Protein 3TKT (pdb70)

Structure (mmCIF, N/CA/C/O backbone):
data_3TKT
#
_entry.id   3TKT
#
_cell.length_a   93.979
_cell.length_b   93.979
_cell.length_c   299.366
_cell.angle_alpha   90.00
_cell.angle_beta   90.00
_cell.angle_gamma   120.00
#
_symmetry.space_group_name_H-M   'H 3 2'
#
loop_
_entity.id
_entity.type
_entity.pdbx_description
1 polymer 'Cytochrome P450'
2 non-polymer 'PROTOPORPHYRIN IX CONTAINING FE'
3 water water
#
loop_
_atom_site.group_PDB
_atom_site.id
_atom_site.type_symbol
_atom_site.label_atom_id
_atom_site.label_alt_id
_atom_site.label_comp_id
_atom_site.label_asym_id
_atom_site.label_entity_id
_atom_site.label_seq_id
_atom_site.pdbx_PDB_ins_code
_atom_site.Cartn_x
_atom_site.Cartn_y
_atom_site.Cartn_z
_atom_site.occupancy
_atom_site.B_iso_or_equiv
_atom_site.auth_seq_id
_atom_site.auth_comp_id
_atom_site.auth_asym_id
_atom_site.auth_atom_id
_atom_site.pdbx_PDB_model_num
ATOM 1 N N . ILE A 1 24 ? 21.951 46.059 147.498 1.00 34.54 4 ILE A N 1
ATOM 2 C CA . ILE A 1 24 ? 20.895 45.124 146.966 1.00 34.35 4 ILE A CA 1
ATOM 3 C C . ILE A 1 24 ? 19.544 45.844 146.787 1.00 33.82 4 ILE A C 1
ATOM 4 O O . ILE A 1 24 ? 18.775 46.028 147.741 1.00 33.91 4 ILE A O 1
ATOM 9 N N . PRO A 1 25 ? 19.245 46.262 145.548 1.00 33.00 5 PRO A N 1
ATOM 10 C CA . PRO A 1 25 ? 17.946 46.829 145.236 1.00 32.53 5 PRO A CA 1
ATOM 11 C C . PRO A 1 25 ? 16.869 45.778 145.413 1.00 31.97 5 PRO A C 1
ATOM 12 O O . PRO A 1 25 ? 17.070 44.614 145.076 1.00 31.51 5 PRO A O 1
ATOM 16 N N . MET A 1 26 ? 15.735 46.189 145.942 1.00 32.16 6 MET A N 1
ATOM 17 C CA . MET A 1 26 ? 14.657 45.266 146.206 1.00 32.53 6 MET A CA 1
ATOM 18 C C . MET A 1 26 ? 13.557 45.682 145.309 1.00 32.64 6 MET A C 1
ATOM 19 O O . MET A 1 26 ? 13.310 46.859 145.139 1.00 33.67 6 MET A O 1
ATOM 24 N N . VAL A 1 27 ? 12.940 44.711 144.683 1.00 33.20 7 VAL A N 1
ATOM 25 C CA . VAL A 1 27 ? 11.634 44.886 144.044 1.00 34.68 7 VAL A CA 1
ATOM 26 C C . VAL A 1 27 ? 10.578 45.391 145.099 1.00 35.60 7 VAL A C 1
ATOM 27 O O . VAL A 1 27 ? 10.564 44.875 146.218 1.00 35.24 7 VAL A O 1
ATOM 31 N N . PRO A 1 28 ? 9.701 46.386 144.753 1.00 36.83 8 PRO A N 1
ATOM 32 C CA . PRO A 1 28 ? 8.593 46.797 145.675 1.00 37.51 8 PRO A CA 1
ATOM 33 C C . PRO A 1 28 ? 7.689 45.610 146.023 1.00 38.70 8 PRO A C 1
ATOM 34 O O . PRO A 1 28 ? 7.427 44.772 145.143 1.00 39.47 8 PRO A O 1
ATOM 38 N N . ALA A 1 29 ? 7.200 45.529 147.262 1.00 38.96 9 ALA A N 1
ATOM 39 C CA . ALA A 1 29 ? 6.456 44.325 147.707 1.00 39.33 9 ALA A CA 1
ATOM 40 C C . ALA A 1 29 ? 5.323 43.834 146.768 1.00 39.26 9 ALA A C 1
ATOM 41 O O . ALA A 1 29 ? 5.216 42.646 146.495 1.00 38.45 9 ALA A O 1
ATOM 43 N N . GLU A 1 30 ? 4.493 44.759 146.293 1.00 40.12 10 GLU A N 1
ATOM 44 C CA . GLU A 1 30 ? 3.335 44.444 145.433 1.00 40.74 10 GLU A CA 1
ATOM 45 C C . GLU A 1 30 ? 3.798 43.776 144.134 1.00 39.28 10 GLU A C 1
ATOM 46 O O . GLU A 1 30 ? 3.216 42.787 143.676 1.00 39.79 10 GLU A O 1
ATOM 52 N N . VAL A 1 31 ? 4.878 44.299 143.575 1.00 37.51 11 VAL A N 1
ATOM 53 C CA . VAL A 1 31 ? 5.466 43.749 142.364 1.00 35.84 11 VAL A CA 1
ATOM 54 C C . VAL A 1 31 ? 6.056 42.346 142.604 1.00 34.52 11 VAL A C 1
ATOM 55 O O . VAL A 1 31 ? 5.806 41.416 141.837 1.00 33.83 11 VAL A O 1
ATOM 59 N N . GLY A 1 32 ? 6.777 42.168 143.704 1.00 32.54 12 GLY A N 1
ATOM 60 C CA . GLY A 1 32 ? 7.271 40.845 144.063 1.00 32.32 12 GLY A CA 1
ATOM 61 C C . GLY A 1 32 ? 6.139 39.821 144.171 1.00 31.95 12 GLY A C 1
ATOM 62 O O . GLY A 1 32 ? 6.293 38.702 143.677 1.00 31.78 12 GLY A O 1
ATOM 63 N N . ARG A 1 33 ? 5.013 40.202 144.798 1.00 31.44 13 ARG A N 1
ATOM 64 C CA . ARG A 1 33 ? 3.787 39.358 144.809 1.00 32.12 13 ARG A CA 1
ATOM 65 C C . ARG A 1 33 ? 3.291 39.091 143.379 1.00 30.81 13 ARG A C 1
ATOM 66 O O . ARG A 1 33 ? 3.063 37.967 143.009 1.00 31.42 13 ARG A O 1
ATOM 74 N N . ALA A 1 34 ? 3.194 40.135 142.568 1.00 29.67 14 ALA A N 1
ATOM 75 C CA . ALA A 1 34 ? 2.615 40.016 141.241 1.00 29.01 14 ALA A CA 1
ATOM 76 C C . ALA A 1 34 ? 3.425 39.177 140.246 1.00 28.34 14 ALA A C 1
ATOM 77 O O . ALA A 1 34 ? 2.842 38.379 139.511 1.00 28.04 14 ALA A O 1
ATOM 79 N N . VAL A 1 35 ? 4.748 39.355 140.221 1.00 28.38 15 VAL A N 1
ATOM 80 C CA . VAL A 1 35 ? 5.590 38.696 139.209 1.00 29.11 15 VAL A CA 1
ATOM 81 C C . VAL A 1 35 ? 5.520 37.173 139.260 1.00 28.61 15 VAL A C 1
ATOM 82 O O . VAL A 1 35 ? 5.739 36.514 138.252 1.00 28.77 15 VAL A O 1
ATOM 86 N N . ILE A 1 36 ? 5.259 36.627 140.442 1.00 27.89 16 ILE A N 1
ATOM 87 C CA . ILE A 1 36 ? 5.191 35.173 140.635 1.00 27.11 16 ILE A CA 1
ATOM 88 C C . ILE A 1 36 ? 3.747 34.633 140.546 1.00 27.32 16 ILE A C 1
ATOM 89 O O . ILE A 1 36 ? 3.518 33.433 140.685 1.00 28.24 16 ILE A O 1
ATOM 94 N N . ASP A 1 37 ? 2.762 35.512 140.360 1.00 25.79 17 ASP A N 1
ATOM 95 C CA . ASP A 1 37 ? 1.368 35.065 140.414 1.00 24.95 17 ASP A CA 1
ATOM 96 C C . ASP A 1 37 ? 0.871 34.686 139.018 1.00 24.50 17 ASP A C 1
ATOM 97 O O . ASP A 1 37 ? 0.907 35.510 138.139 1.00 23.32 17 ASP A O 1
ATOM 102 N N . PRO A 1 38 ? 0.399 33.439 138.818 1.00 24.93 18 PRO A N 1
ATOM 103 C CA . PRO A 1 38 ? -0.128 33.076 137.481 1.00 25.25 18 PRO A CA 1
ATOM 104 C C . PRO A 1 38 ? -1.190 34.055 136.994 1.00 25.70 18 PRO A C 1
ATOM 105 O O . PRO A 1 38 ? -1.247 34.346 135.808 1.00 25.79 18 PRO A O 1
ATOM 109 N N . LYS A 1 39 ? -2.023 34.569 137.901 1.00 26.37 19 LYS A N 1
ATOM 110 C CA . LYS A 1 39 ? -3.123 35.466 137.493 1.00 26.61 19 LYS A CA 1
ATOM 111 C C . LYS A 1 39 ? -2.603 36.829 136.989 1.00 25.31 19 LYS A C 1
ATOM 112 O O . LYS A 1 39 ? -3.304 37.537 136.281 1.00 24.22 19 LYS A O 1
ATOM 118 N N . SER A 1 40 ? -1.379 37.200 137.355 1.00 24.18 20 SER A N 1
ATOM 119 C CA . SER A 1 40 ? -0.782 38.409 136.764 1.00 24.21 20 SER A CA 1
ATOM 120 C C . SER A 1 40 ? -0.588 38.257 135.259 1.00 23.29 20 SER A C 1
ATOM 121 O O . SER A 1 40 ? -0.626 39.228 134.509 1.00 23.32 20 SER A O 1
ATOM 124 N N . TYR A 1 41 ? -0.373 37.032 134.813 1.00 23.89 21 TYR A N 1
ATOM 125 C CA . TYR A 1 41 ? -0.136 36.808 133.387 1.00 23.98 21 TYR A CA 1
ATOM 126 C C . TYR A 1 41 ? -1.432 36.691 132.635 1.00 24.34 21 TYR A C 1
ATOM 127 O O . TYR A 1 41 ? -1.492 37.067 131.476 1.00 25.19 21 TYR A O 1
ATOM 136 N N . GLY A 1 42 ? -2.466 36.173 133.291 1.00 24.28 22 GLY A N 1
ATOM 137 C CA . GLY A 1 42 ? -3.823 36.158 132.690 1.00 25.78 22 GLY A CA 1
ATOM 138 C C . GLY A 1 42 ? -4.347 37.585 132.468 1.00 26.10 22 GLY A C 1
ATOM 139 O O . GLY A 1 42 ? -4.897 37.924 131.418 1.00 27.02 22 GLY A O 1
ATOM 140 N N . THR A 1 43 ? -4.139 38.414 133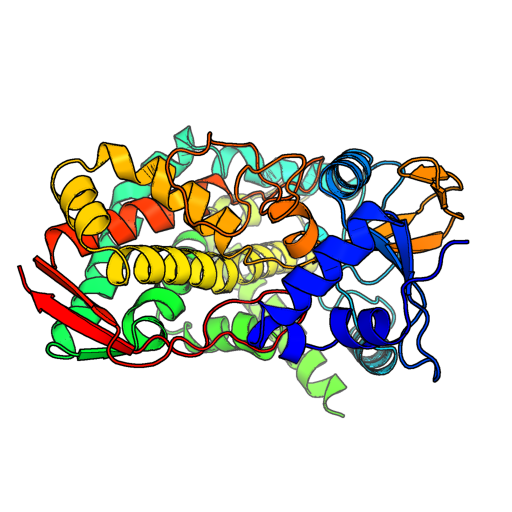.476 1.00 25.91 23 THR A N 1
ATOM 141 C CA . THR A 1 43 ? -4.517 39.832 133.536 1.00 26.52 23 THR A CA 1
ATOM 142 C C . THR A 1 43 ? -3.634 40.720 132.581 1.00 25.84 23 THR A C 1
ATOM 143 O O . THR A 1 43 ? -4.137 41.607 131.860 1.00 24.56 23 THR A O 1
ATOM 147 N N . TRP A 1 44 ? -2.326 40.455 132.585 1.00 24.69 24 TRP A N 1
ATOM 148 C CA . TRP A 1 44 ? -1.373 41.013 131.606 1.00 24.44 24 TRP A CA 1
ATOM 149 C C . TRP A 1 44 ? -1.070 42.518 131.820 1.00 24.67 24 TRP A C 1
ATOM 150 O O . TRP A 1 44 ? 0.046 42.833 132.259 1.00 23.73 24 TRP A O 1
ATOM 161 N N . GLU A 1 45 ? -2.050 43.401 131.511 1.00 24.43 25 GLU A N 1
ATOM 162 C CA . GLU A 1 45 ? -1.893 44.872 131.535 1.00 25.54 25 GLU A CA 1
ATOM 163 C C . GLU A 1 45 ? -1.342 45.409 132.857 1.00 24.04 25 GLU A C 1
ATOM 164 O O . GLU A 1 45 ? -0.361 46.112 132.852 1.00 23.74 25 GLU A O 1
ATOM 170 N N . PRO A 1 46 ? -1.959 45.062 133.992 1.00 24.09 26 PRO A N 1
ATOM 171 C CA . PRO A 1 46 ? -1.367 45.597 135.204 1.00 23.86 26 PRO A CA 1
ATOM 172 C C . PRO A 1 46 ? 0.093 45.180 135.378 1.00 23.95 26 PRO A C 1
ATOM 173 O O . PRO A 1 46 ? 0.907 46.004 135.808 1.00 25.60 26 PRO A O 1
ATOM 177 N N . LEU A 1 47 ? 0.434 43.937 135.052 1.00 23.67 27 LEU A N 1
ATOM 178 C CA . LEU A 1 47 ? 1.815 43.496 135.161 1.00 23.69 27 LEU A CA 1
ATOM 179 C C . LEU A 1 47 ? 2.745 44.321 134.253 1.00 23.79 27 LEU A C 1
ATOM 180 O O . LEU A 1 47 ? 3.809 44.756 134.670 1.00 23.97 27 LEU A O 1
ATOM 185 N N . LEU A 1 48 ? 2.326 44.567 133.022 1.00 23.39 28 LEU A N 1
ATOM 186 C CA . LEU A 1 48 ? 3.111 45.400 13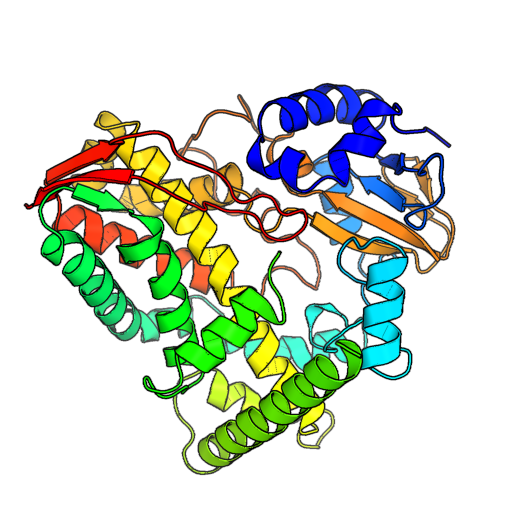2.123 1.00 23.60 28 LEU A CA 1
ATOM 187 C C . LEU A 1 48 ? 3.444 46.735 132.760 1.00 24.16 28 LEU A C 1
ATOM 188 O O . LEU A 1 48 ? 4.596 47.158 132.734 1.00 25.18 28 LEU A O 1
ATOM 193 N N . ASP A 1 49 ? 2.449 47.394 133.343 1.00 24.51 29 ASP A N 1
ATOM 194 C CA . ASP A 1 49 ? 2.661 48.672 134.031 1.00 25.91 29 ASP A CA 1
ATOM 195 C C . ASP A 1 49 ? 3.657 48.531 135.172 1.00 26.48 29 ASP A C 1
ATOM 196 O O . ASP A 1 49 ? 4.508 49.395 135.348 1.00 26.61 29 ASP A O 1
ATOM 201 N N . ARG A 1 50 ? 3.545 47.460 135.958 1.00 26.15 30 ARG A N 1
ATOM 202 C CA . ARG A 1 50 ? 4.519 47.269 137.024 1.00 27.00 30 ARG A CA 1
ATOM 203 C C . ARG A 1 50 ? 5.959 47.100 136.462 1.00 26.71 30 ARG A C 1
ATOM 204 O O . ARG A 1 50 ? 6.902 47.625 137.018 1.00 26.56 30 ARG A O 1
ATOM 212 N N . PHE A 1 51 ? 6.121 46.409 135.343 1.00 26.28 31 PHE A N 1
ATOM 213 C CA . PHE A 1 51 ? 7.433 46.356 134.688 1.00 26.39 31 PHE A CA 1
ATOM 214 C C . PHE A 1 51 ? 7.928 47.720 134.185 1.00 27.20 31 PHE A C 1
ATOM 215 O O . PHE A 1 51 ? 9.101 47.993 134.255 1.00 27.26 31 PHE A O 1
ATOM 223 N N . ASP A 1 52 ? 7.043 48.572 133.678 1.00 28.56 32 ASP A N 1
ATOM 224 C CA . ASP A 1 52 ? 7.463 49.909 133.223 1.00 29.78 32 ASP A CA 1
ATOM 225 C C . ASP A 1 52 ? 8.149 50.682 134.369 1.00 29.98 32 ASP A C 1
ATOM 226 O O . ASP A 1 52 ? 9.246 51.231 134.207 1.00 29.89 32 ASP A O 1
ATOM 231 N N . ALA A 1 53 ? 7.495 50.668 135.534 1.00 30.36 33 ALA A N 1
ATOM 232 C CA . ALA A 1 53 ? 7.986 51.346 136.736 1.00 29.94 33 ALA A CA 1
ATOM 233 C C . ALA A 1 53 ? 9.232 50.677 137.298 1.00 29.32 33 ALA A C 1
ATOM 234 O O . ALA A 1 53 ? 10.202 51.353 137.617 1.00 30.00 33 ALA A O 1
ATOM 236 N N . LEU A 1 54 ? 9.241 49.347 137.381 1.00 28.95 34 LEU A N 1
ATOM 237 C CA . LEU A 1 54 ? 10.421 48.639 137.916 1.00 27.64 34 LEU A CA 1
ATOM 238 C C . LEU A 1 54 ? 11.691 48.764 137.055 1.00 26.62 34 LEU A C 1
ATOM 239 O O . LEU A 1 54 ? 12.734 49.128 137.548 1.00 26.53 34 LEU A O 1
ATOM 244 N N . ARG A 1 55 ? 11.570 48.492 135.764 1.00 25.39 35 ARG A N 1
ATOM 245 C CA . ARG A 1 55 ? 12.705 48.398 134.859 1.00 24.94 35 ARG A CA 1
ATOM 246 C C . ARG A 1 55 ? 13.507 49.692 134.792 1.00 25.83 35 ARG A C 1
ATOM 247 O O . ARG A 1 55 ? 14.735 49.684 134.617 1.00 25.00 35 ARG A O 1
ATOM 255 N N . ALA A 1 56 ? 12.800 50.808 134.936 1.00 26.29 36 ALA A N 1
ATOM 256 C CA . ALA A 1 56 ? 13.420 52.126 134.861 1.00 27.65 36 ALA A CA 1
ATOM 257 C C . ALA A 1 56 ? 14.192 52.452 136.143 1.00 28.90 36 ALA A C 1
ATOM 258 O O . ALA A 1 56 ? 15.171 53.172 136.087 1.00 28.75 36 ALA A O 1
ATOM 260 N N . GLU A 1 57 ? 13.742 51.926 137.292 1.00 30.13 37 GLU A N 1
ATOM 261 C CA . GLU A 1 57 ? 14.366 52.231 138.593 1.00 30.74 37 GLU A CA 1
ATOM 262 C C . GLU A 1 57 ? 15.451 51.215 138.950 1.00 30.46 37 GLU A C 1
ATOM 263 O O . GLU A 1 57 ? 16.467 51.553 139.548 1.00 29.62 37 GLU A O 1
ATOM 269 N N . ALA A 1 58 ? 15.212 49.949 138.596 1.00 30.01 38 ALA A N 1
ATOM 270 C CA . ALA A 1 58 ? 16.071 48.860 139.060 1.00 28.96 38 ALA A CA 1
ATOM 271 C C . ALA A 1 58 ? 15.867 47.608 138.196 1.00 27.95 38 ALA A C 1
ATOM 272 O O . ALA A 1 58 ? 15.200 46.676 138.649 1.00 26.87 38 ALA A O 1
ATOM 274 N N . PRO A 1 59 ? 16.464 47.572 136.970 1.00 27.65 39 PRO A N 1
ATOM 275 C CA . PRO A 1 59 ? 16.315 46.436 136.023 1.00 27.06 39 PRO A CA 1
ATOM 276 C C . PRO A 1 59 ? 16.853 45.073 136.529 1.00 26.84 39 PRO A C 1
ATOM 277 O O . PRO A 1 59 ? 16.606 44.062 135.896 1.00 26.98 39 PRO A O 1
ATOM 281 N N . VAL A 1 60 ? 17.578 45.069 137.643 1.00 25.89 40 VAL A N 1
ATOM 282 C CA . VAL A 1 60 ? 18.069 43.854 138.285 1.00 26.00 40 VAL A CA 1
ATOM 283 C C . VAL A 1 60 ? 17.803 44.055 139.775 1.00 26.61 40 VAL A C 1
ATOM 284 O O . VAL A 1 60 ? 18.516 44.818 140.462 1.00 27.19 40 VAL A O 1
ATOM 288 N N . ALA A 1 61 ? 16.746 43.415 140.263 1.00 25.36 41 ALA A N 1
ATOM 289 C CA . ALA A 1 61 ? 16.297 43.684 141.626 1.00 26.12 41 ALA A CA 1
ATOM 290 C C . ALA A 1 61 ? 15.841 42.385 142.264 1.00 25.72 41 ALA A C 1
ATOM 291 O O . ALA A 1 61 ? 15.284 41.509 141.579 1.00 24.99 41 ALA A O 1
ATOM 293 N N . LYS A 1 62 ? 16.064 42.287 143.567 1.00 25.86 42 LYS A N 1
ATOM 294 C CA . LYS A 1 62 ? 15.842 41.044 144.327 1.00 26.48 42 LYS A CA 1
ATOM 295 C C . LYS A 1 62 ? 14.375 40.859 144.683 1.00 26.05 42 LYS A C 1
ATOM 296 O O . LYS A 1 62 ? 13.730 41.813 145.175 1.00 26.51 42 LYS A O 1
ATOM 302 N N . VAL A 1 63 ? 13.841 39.655 144.449 1.00 25.35 43 VAL A N 1
ATOM 303 C CA . VAL A 1 63 ? 12.471 39.342 144.879 1.00 24.95 43 VAL A CA 1
ATOM 304 C C . VAL A 1 63 ? 12.609 38.381 146.048 1.00 25.34 43 VAL A C 1
ATOM 305 O O . VAL A 1 63 ? 13.214 37.326 145.910 1.00 25.47 43 VAL A O 1
ATOM 309 N N . VAL A 1 64 ? 12.061 38.754 147.204 1.00 26.06 44 VAL A N 1
ATOM 310 C CA . VAL A 1 64 ? 12.099 37.939 148.423 1.00 25.80 44 VAL A CA 1
ATOM 311 C C . VAL A 1 64 ? 10.673 37.871 148.930 1.00 26.68 44 VAL A C 1
ATOM 312 O O . VAL A 1 64 ? 10.054 38.912 149.105 1.00 26.76 44 VAL A O 1
ATOM 316 N N . ALA A 1 65 ? 10.140 36.661 149.154 1.00 28.41 45 ALA A N 1
ATOM 317 C CA . ALA A 1 65 ? 8.779 36.482 149.684 1.00 30.60 45 ALA A CA 1
ATOM 318 C C . ALA A 1 65 ? 8.714 36.783 151.193 1.00 32.03 45 ALA A C 1
ATOM 319 O O . ALA A 1 65 ? 9.524 36.234 151.966 1.00 31.30 45 ALA A O 1
ATOM 321 N N . PRO A 1 66 ? 7.781 37.679 151.611 1.00 33.39 46 PRO A N 1
ATOM 322 C CA . PRO A 1 66 ? 7.636 37.878 153.056 1.00 34.35 46 PRO A CA 1
ATOM 323 C C . PRO A 1 66 ? 7.432 36.601 153.849 1.00 34.63 46 PRO A C 1
ATOM 324 O O . PRO A 1 66 ? 8.030 36.470 154.893 1.00 34.29 46 PRO A O 1
ATOM 328 N N . ASP A 1 67 ? 6.703 35.604 153.367 1.00 36.00 47 ASP A N 1
ATOM 329 C CA . ASP A 1 67 ? 6.805 34.344 154.149 1.00 37.44 47 ASP A CA 1
ATOM 330 C C . ASP A 1 67 ? 7.471 33.130 153.506 1.00 36.07 47 ASP A C 1
ATOM 331 O O . ASP A 1 67 ? 7.109 31.979 153.799 1.00 34.48 47 ASP A O 1
ATOM 336 N N . ASP A 1 68 ? 8.459 33.419 152.654 1.00 34.66 48 ASP A N 1
ATOM 337 C CA . ASP A 1 68 ? 9.483 32.443 152.293 1.00 33.62 48 ASP A CA 1
ATOM 338 C C . ASP A 1 68 ? 8.919 31.234 151.522 1.00 33.15 48 ASP A C 1
ATOM 339 O O . ASP A 1 68 ? 9.434 30.120 151.634 1.00 32.55 48 ASP A O 1
ATOM 344 N N . GLU A 1 69 ? 7.879 31.470 150.712 1.00 32.79 49 GLU A N 1
ATOM 345 C CA . GLU A 1 69 ? 7.231 30.414 149.935 1.00 32.49 49 GLU A CA 1
ATOM 346 C C . GLU A 1 69 ? 8.040 30.057 148.700 1.00 31.51 49 GLU A C 1
ATOM 347 O O . GLU A 1 69 ? 7.756 29.070 148.036 1.00 31.39 49 GLU A O 1
ATOM 353 N N . HIS A 1 70 ? 9.024 30.882 148.374 1.00 30.32 50 HIS A N 1
ATOM 354 C CA . HIS A 1 70 ? 9.940 30.570 147.279 1.00 29.93 50 HIS A CA 1
ATOM 355 C C . HIS A 1 70 ? 11.329 31.038 147.669 1.00 29.75 50 HIS A C 1
ATOM 356 O O . HIS A 1 70 ? 11.491 31.933 148.509 1.00 30.02 50 HIS A O 1
ATOM 363 N N . GLU A 1 71 ? 12.329 30.426 147.071 1.00 29.82 51 GLU A N 1
ATOM 364 C CA . GLU A 1 71 ? 13.690 30.889 147.228 1.00 31.23 51 GLU A CA 1
ATOM 365 C C . GLU A 1 71 ? 13.829 32.275 146.600 1.00 29.87 51 GLU A C 1
ATOM 366 O O . GLU A 1 71 ? 13.172 32.559 145.605 1.00 28.46 51 GLU A O 1
ATOM 372 N N . PRO A 1 72 ? 14.691 33.129 147.168 1.00 29.28 52 PRO A N 1
ATOM 373 C CA . PRO A 1 72 ? 14.899 34.444 146.555 1.00 28.82 52 PRO A CA 1
ATOM 374 C C . PRO A 1 72 ? 15.506 34.373 145.130 1.00 27.15 52 PRO A C 1
ATOM 375 O O . PRO A 1 72 ? 16.239 33.443 144.800 1.00 26.56 52 PRO A O 1
ATOM 379 N N . PHE A 1 73 ? 15.195 35.357 144.303 1.00 25.82 53 PHE A N 1
ATOM 380 C CA . PHE A 1 73 ? 15.811 35.455 142.969 1.00 25.56 53 PHE A CA 1
ATOM 381 C C . PHE A 1 73 ? 15.916 36.931 142.555 1.00 25.30 53 PHE A C 1
ATOM 382 O O . PHE A 1 73 ? 15.224 37.783 143.113 1.00 24.26 53 PHE A O 1
ATOM 390 N N . TRP A 1 74 ? 16.808 37.209 141.599 1.00 25.17 54 TRP A N 1
ATOM 391 C CA . TRP A 1 74 ? 16.892 38.506 140.934 1.00 24.49 54 TRP A CA 1
ATOM 392 C C . TRP A 1 74 ? 15.924 38.474 139.740 1.00 23.73 54 TRP A C 1
ATOM 393 O O . TRP A 1 74 ? 16.014 37.594 138.880 1.00 22.90 54 TRP A O 1
ATOM 404 N N . LEU A 1 75 ? 15.023 39.457 139.702 1.00 22.89 55 LEU A N 1
ATOM 405 C CA . LEU A 1 75 ? 14.185 39.728 138.563 1.00 22.28 55 LEU A CA 1
ATOM 406 C C . LEU A 1 75 ? 14.994 40.606 137.623 1.00 22.32 55 LEU A C 1
ATOM 407 O O . LEU A 1 75 ? 15.399 41.726 137.997 1.00 22.74 55 LEU A O 1
ATOM 412 N N . VAL A 1 76 ? 15.234 40.101 136.417 1.00 21.59 56 VAL A N 1
ATOM 413 C CA . VAL A 1 76 ? 15.854 40.883 135.342 1.00 21.20 56 VAL A CA 1
ATOM 414 C C . VAL A 1 76 ? 14.734 41.370 134.404 1.00 21.66 56 VAL A C 1
ATOM 415 O O . VAL A 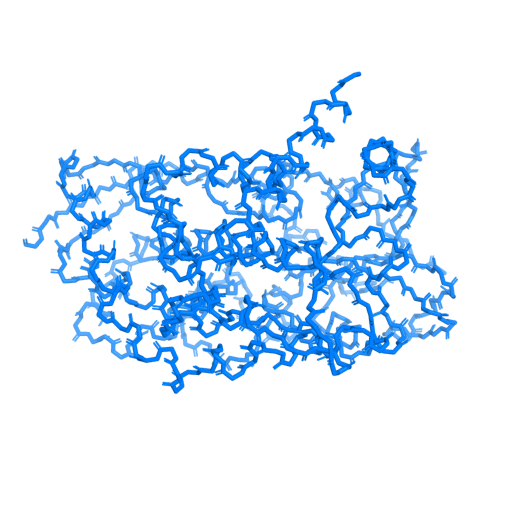1 76 ? 14.024 40.541 133.799 1.00 21.76 56 VAL A O 1
ATOM 419 N N . SER A 1 77 ? 14.537 42.691 134.342 1.00 20.87 57 SER A N 1
ATOM 420 C CA . SER A 1 77 ? 13.344 43.245 133.711 1.00 21.38 57 SER A CA 1
ATOM 421 C C . SER A 1 77 ? 13.558 44.125 132.497 1.00 21.15 57 SER A C 1
ATOM 422 O O . SER A 1 77 ? 12.594 44.597 131.921 1.00 22.01 57 SER A O 1
ATOM 425 N N . SER A 1 78 ? 14.801 44.370 132.101 1.00 21.68 58 SER A N 1
ATOM 426 C CA . SER A 1 78 ? 15.071 45.194 130.915 1.00 21.30 58 SER A CA 1
ATOM 427 C C . SER A 1 78 ? 15.546 44.303 129.770 1.00 21.33 58 SER A C 1
ATOM 428 O O . SER A 1 78 ? 16.050 43.211 130.009 1.00 20.31 58 SER A O 1
ATOM 431 N N . PHE A 1 79 ? 15.402 44.787 128.539 1.00 21.28 59 PHE A N 1
ATOM 432 C CA . PHE A 1 79 ? 15.831 44.055 127.364 1.00 21.25 59 PHE A CA 1
ATOM 433 C C . PHE A 1 79 ? 17.330 43.804 127.472 1.00 22.83 59 PHE A C 1
ATOM 434 O O . PHE A 1 79 ? 17.835 42.655 127.284 1.00 23.56 59 PHE A O 1
ATOM 442 N N . ASP A 1 80 ? 18.052 44.870 127.793 1.00 23.18 60 ASP A N 1
ATOM 443 C CA . ASP A 1 80 ? 19.498 44.806 127.866 1.00 23.33 60 ASP A CA 1
ATOM 444 C C . ASP A 1 80 ? 19.952 43.788 128.938 1.00 22.52 60 ASP A C 1
ATOM 445 O O . ASP A 1 80 ? 20.863 43.012 128.692 1.00 21.12 60 ASP A O 1
ATOM 450 N N . GLY A 1 81 ? 19.273 43.757 130.095 1.00 21.82 61 GLY A N 1
ATOM 451 C CA . GLY A 1 81 ? 19.628 42.804 131.156 1.00 22.16 61 GLY A CA 1
ATOM 452 C C . GLY A 1 81 ? 19.413 41.365 130.726 1.00 22.44 61 GLY A C 1
ATOM 453 O O . GLY A 1 81 ? 20.281 40.497 130.922 1.00 22.22 61 GLY A O 1
ATOM 454 N N . VAL A 1 82 ? 18.275 41.120 130.093 1.00 22.32 62 VAL A N 1
ATOM 455 C CA . VAL A 1 82 ? 17.939 39.758 129.680 1.00 23.02 62 VAL A CA 1
ATOM 456 C C . VAL A 1 82 ? 18.894 39.322 128.564 1.00 23.53 62 VAL A C 1
ATOM 457 O O . VAL A 1 82 ? 19.316 38.154 128.498 1.00 23.59 62 VAL A O 1
ATOM 461 N N . MET A 1 83 ? 19.257 40.270 127.716 1.00 24.25 63 MET A N 1
ATOM 462 C CA . MET A 1 83 ? 20.104 39.975 126.579 1.00 25.39 63 MET A CA 1
ATOM 463 C C . MET A 1 83 ? 21.509 39.587 127.037 1.00 24.92 63 MET A C 1
ATOM 464 O O . MET A 1 83 ? 22.084 38.616 126.560 1.00 24.88 63 MET A O 1
ATOM 469 N N . LYS A 1 84 ? 22.056 40.336 127.984 1.00 25.41 64 LYS A N 1
ATOM 470 C CA . LYS A 1 84 ? 23.410 40.076 128.465 1.00 24.68 64 LYS A CA 1
ATOM 471 C C . LYS A 1 84 ? 23.438 38.807 129.323 1.00 24.53 64 LYS A C 1
ATOM 472 O O . LYS A 1 84 ? 24.318 37.959 129.170 1.00 23.37 64 LYS A O 1
ATOM 478 N N . ALA A 1 85 ? 22.437 38.666 130.186 1.00 24.05 65 ALA A N 1
ATOM 479 C CA . ALA A 1 85 ? 22.316 37.456 130.973 1.00 24.59 65 ALA A CA 1
ATOM 480 C C . ALA A 1 85 ? 22.206 36.235 130.053 1.00 24.17 65 ALA A C 1
ATOM 481 O O . ALA A 1 85 ? 22.814 35.231 130.348 1.00 24.51 65 ALA A O 1
ATOM 483 N N . SER A 1 86 ? 21.450 36.350 128.951 1.00 24.94 66 SER A N 1
ATOM 484 C CA . SER A 1 86 ? 21.175 35.236 128.023 1.00 24.84 66 SER A CA 1
ATOM 485 C C . SER A 1 86 ? 22.406 34.793 127.259 1.00 25.49 66 SER A C 1
ATOM 486 O O . SER A 1 86 ? 22.570 33.608 127.014 1.00 25.65 66 SER A O 1
ATOM 489 N N . LYS A 1 87 ? 23.253 35.751 126.896 1.00 25.33 67 LYS A N 1
ATOM 490 C CA . LYS A 1 87 ? 24.432 35.506 126.073 1.00 26.47 67 LYS A CA 1
ATOM 491 C C . LYS A 1 87 ? 25.619 34.981 126.893 1.00 27.12 67 LYS A C 1
ATOM 492 O O . LYS A 1 87 ? 26.495 34.297 126.376 1.00 27.12 67 LYS A O 1
ATOM 498 N N . ASP A 1 88 ? 25.632 35.293 128.183 1.00 27.02 68 ASP A N 1
ATOM 499 C CA . ASP A 1 88 ? 26.703 34.855 129.043 1.00 26.77 68 ASP A CA 1
ATOM 500 C C . ASP A 1 88 ? 26.409 33.492 129.684 1.00 26.59 68 ASP A C 1
ATOM 501 O O . ASP A 1 88 ? 26.165 33.393 130.906 1.00 26.23 68 ASP A O 1
ATOM 506 N N . ASN A 1 89 ? 26.464 32.440 128.863 1.00 26.25 69 ASN A N 1
ATOM 507 C CA . ASN A 1 89 ? 26.092 31.126 129.320 1.00 26.06 69 ASN A CA 1
ATOM 508 C C . ASN A 1 89 ? 27.126 30.514 130.235 1.00 26.94 69 ASN A C 1
ATOM 509 O O . ASN A 1 89 ? 26.822 29.531 130.933 1.00 27.32 69 ASN A O 1
ATOM 514 N N . ALA A 1 90 ? 28.352 31.043 130.187 1.00 27.08 70 ALA A N 1
ATOM 515 C CA . ALA A 1 90 ? 29.426 30.614 131.103 1.00 27.45 70 ALA A CA 1
ATOM 516 C C . ALA A 1 90 ? 29.125 31.046 132.528 1.00 27.37 70 ALA A C 1
ATOM 517 O O . ALA A 1 90 ? 29.441 30.334 133.470 1.00 29.15 70 ALA A O 1
ATOM 519 N N . THR A 1 91 ? 28.499 32.201 132.690 1.00 27.25 71 THR A N 1
ATOM 520 C CA . THR A 1 91 ? 28.243 32.760 134.024 1.00 27.31 71 THR A CA 1
ATOM 521 C C . THR A 1 91 ? 26.840 32.411 134.529 1.00 27.07 71 THR A C 1
ATOM 522 O O . THR A 1 91 ? 26.645 32.187 135.736 1.00 27.47 71 THR A O 1
ATOM 526 N N . PHE A 1 92 ? 25.872 32.361 133.609 1.00 25.69 72 PHE A N 1
ATOM 527 C CA . PHE A 1 92 ? 24.485 32.127 133.976 1.00 24.35 72 PHE A CA 1
ATOM 528 C C . PHE A 1 92 ? 24.018 30.739 133.494 1.00 24.13 72 PHE A C 1
ATOM 529 O O . PHE A 1 92 ? 23.725 30.520 132.294 1.00 24.18 72 PHE A O 1
ATOM 537 N N . LEU A 1 93 ? 23.933 29.821 134.451 1.00 23.28 73 LEU A N 1
ATOM 538 C CA . LEU A 1 93 ? 23.762 28.388 134.175 1.00 23.52 73 LEU A CA 1
ATOM 539 C C . LEU A 1 93 ? 22.312 27.916 134.280 1.00 23.15 73 LEU A C 1
ATOM 540 O O . LEU A 1 93 ? 21.524 28.471 135.085 1.00 21.74 73 LEU A O 1
ATOM 545 N N . ASN A 1 94 ? 21.978 26.884 133.500 1.00 23.13 74 ASN A N 1
ATOM 546 C CA . ASN A 1 94 ? 20.604 26.281 133.507 1.00 24.07 74 ASN A CA 1
ATOM 547 C C . ASN A 1 94 ? 20.446 25.092 134.430 1.00 24.41 74 ASN A C 1
ATOM 548 O O . ASN A 1 94 ? 19.343 24.764 134.858 1.00 24.29 74 ASN A O 1
ATOM 553 N N . ASN A 1 95 ? 21.550 24.428 134.741 1.00 25.51 75 ASN A N 1
ATOM 554 C CA . ASN A 1 95 ? 21.459 23.135 135.449 1.00 25.69 75 ASN A CA 1
ATOM 555 C C . ASN A 1 95 ? 21.349 23.204 136.974 1.00 25.77 75 ASN A C 1
ATOM 556 O O . ASN A 1 95 ? 20.583 22.464 137.555 1.00 26.91 75 ASN A O 1
ATOM 561 N N . PRO A 1 96 ? 22.101 24.098 137.641 1.00 25.89 76 PRO A N 1
ATOM 562 C CA . PRO A 1 96 ? 22.125 24.001 139.128 1.00 25.84 76 PRO A CA 1
ATOM 563 C C . PRO A 1 96 ? 20.763 24.104 139.843 1.00 25.60 76 PRO A C 1
ATOM 564 O O . PRO A 1 96 ? 20.560 23.522 140.895 1.00 24.76 76 PRO A O 1
ATOM 568 N N . LYS A 1 97 ? 19.835 24.851 139.288 1.00 25.26 77 LYS A N 1
ATOM 569 C CA . LYS A 1 97 ? 18.567 25.051 139.940 1.00 25.43 77 LYS A CA 1
ATOM 570 C C . LYS A 1 97 ? 17.501 24.965 138.908 1.00 25.44 77 LYS A C 1
ATOM 571 O O . LYS A 1 97 ? 17.770 25.121 137.714 1.00 24.96 77 LYS A O 1
ATOM 577 N N . SER A 1 98 ? 16.290 24.707 139.374 1.00 25.15 78 SER A N 1
ATOM 578 C CA . SER A 1 98 ? 15.137 24.664 138.508 1.00 25.60 78 SER A CA 1
ATOM 579 C C . SER A 1 98 ? 15.213 25.780 137.448 1.00 25.38 78 SER A C 1
ATOM 580 O O . SER A 1 98 ? 15.537 26.933 137.765 1.00 24.91 78 SER A O 1
ATOM 583 N N . THR A 1 99 ? 14.929 25.419 136.198 1.00 25.75 79 THR A N 1
ATOM 584 C CA . THR A 1 99 ? 15.027 26.332 135.051 1.00 26.19 79 THR A CA 1
ATOM 585 C C . THR A 1 99 ? 13.733 27.142 134.912 1.00 25.47 79 THR A C 1
ATOM 586 O O . THR A 1 99 ? 13.656 28.101 134.152 1.00 25.60 79 THR A O 1
ATOM 590 N N . VAL A 1 100 ? 12.709 26.783 135.679 1.00 24.94 80 VAL A N 1
ATOM 591 C CA . VAL A 1 100 ? 11.501 27.595 135.688 1.00 24.51 80 VAL A CA 1
ATOM 592 C C . VAL A 1 100 ? 11.170 27.992 137.116 1.00 24.18 80 VAL A C 1
ATOM 593 O O . VAL A 1 100 ? 11.427 27.243 138.051 1.00 24.39 80 VAL A O 1
ATOM 597 N N . PHE A 1 101 ? 10.608 29.171 137.290 1.00 23.55 81 PHE A N 1
ATOM 598 C CA . PHE A 1 101 ? 10.222 29.582 138.609 1.00 24.01 81 PHE A CA 1
ATOM 599 C C . PHE A 1 101 ? 9.270 28.558 139.216 1.00 24.67 81 PHE A C 1
ATOM 600 O O . PHE A 1 101 ? 8.363 28.055 138.543 1.00 24.84 81 PHE A O 1
ATOM 608 N N . THR A 1 102 ? 9.472 28.271 140.490 1.00 25.29 82 THR A N 1
ATOM 609 C CA . THR A 1 102 ? 8.575 27.380 141.227 1.00 26.85 82 THR A CA 1
ATOM 610 C C . THR A 1 102 ? 8.600 27.789 142.696 1.00 26.89 82 THR A C 1
ATOM 611 O O . THR A 1 102 ? 9.612 28.306 143.177 1.00 25.90 82 THR A O 1
ATOM 615 N N . LEU A 1 103 ? 7.484 27.592 143.395 1.00 27.85 83 LEU A N 1
ATOM 616 C CA . LEU A 1 103 ? 7.442 27.757 144.856 1.00 29.36 83 LEU A CA 1
ATOM 617 C C . LEU A 1 103 ? 8.230 26.604 145.500 1.00 29.57 83 LEU A C 1
ATOM 618 O O . LEU A 1 103 ? 8.466 25.583 144.836 1.00 28.59 83 LEU A O 1
ATOM 623 N N . ARG A 1 104 ? 8.649 26.766 146.767 1.00 29.96 84 ARG A N 1
ATOM 624 C CA . ARG A 1 104 ? 9.383 25.691 147.490 1.00 31.46 84 ARG A CA 1
ATOM 625 C C . ARG A 1 104 ? 8.684 24.308 147.459 1.00 31.35 84 ARG A C 1
ATOM 626 O O . ARG A 1 104 ? 9.325 23.281 147.258 1.00 31.16 84 ARG A O 1
ATOM 634 N N . VAL A 1 105 ? 7.374 24.304 147.629 1.00 32.44 85 VAL A N 1
ATOM 635 C CA . VAL A 1 105 ? 6.600 23.072 147.595 1.00 34.48 85 VAL A CA 1
ATOM 636 C C . VAL A 1 105 ? 6.737 22.316 146.245 1.00 35.58 85 VAL A C 1
ATOM 637 O O . VAL A 1 105 ? 6.970 21.099 146.230 1.00 34.99 85 VAL A O 1
ATOM 641 N N . GLY A 1 106 ? 6.613 23.045 145.125 1.00 36.62 86 GLY A N 1
ATOM 642 C CA . GLY A 1 106 ? 6.840 22.467 143.787 1.00 37.50 86 GLY A CA 1
ATOM 643 C C . GLY A 1 106 ? 8.249 21.942 143.600 1.00 38.30 86 GLY A C 1
ATOM 644 O O . GLY A 1 106 ? 8.478 20.905 142.976 1.00 37.41 86 GLY A O 1
ATOM 645 N N . GLU A 1 107 ? 9.217 22.642 144.159 1.00 40.09 87 GLU A N 1
ATOM 646 C CA . GLU A 1 107 ? 10.580 22.153 144.054 1.00 42.59 87 GLU A CA 1
ATOM 647 C C . GLU A 1 107 ? 10.753 20.818 144.780 1.00 43.29 87 GLU A C 1
ATOM 648 O O . GLU A 1 107 ? 11.496 19.933 144.306 1.00 43.40 87 GLU A O 1
ATOM 654 N N . MET A 1 108 ? 10.081 20.691 145.930 1.00 43.77 88 MET A N 1
ATOM 655 C CA . MET A 1 108 ? 10.140 19.481 146.758 1.00 44.79 88 MET A CA 1
ATOM 656 C C . MET A 1 108 ? 9.470 18.361 146.032 1.00 43.68 88 MET A C 1
ATOM 657 O O . MET A 1 108 ? 10.023 17.280 145.925 1.00 43.56 88 MET A O 1
ATOM 662 N N . MET A 1 109 ? 8.274 18.648 145.539 1.00 43.12 89 MET A N 1
ATOM 663 C CA . MET A 1 109 ? 7.532 17.722 144.710 1.00 43.28 89 MET A CA 1
ATOM 664 C C . MET A 1 109 ? 8.380 17.180 143.536 1.00 42.64 89 MET A C 1
ATOM 665 O O . MET A 1 109 ? 8.422 15.967 143.330 1.00 42.71 89 MET A O 1
ATOM 670 N N . ALA A 1 110 ? 9.072 18.067 142.806 1.00 41.86 90 ALA A N 1
ATOM 671 C CA . ALA A 1 110 ? 9.966 17.684 141.697 1.00 41.17 90 ALA A CA 1
ATOM 672 C C . ALA A 1 110 ? 11.084 16.773 142.162 1.00 41.02 90 ALA A C 1
ATOM 673 O O . ALA A 1 110 ? 11.341 15.761 141.521 1.00 40.87 90 ALA A O 1
ATOM 675 N N . LYS A 1 111 ? 11.729 17.124 143.285 1.00 40.73 91 LYS A N 1
ATOM 676 C CA . LYS A 1 111 ? 12.824 16.336 143.841 1.00 41.02 91 LYS A CA 1
ATOM 677 C C . LYS A 1 111 ? 12.372 14.977 144.392 1.00 41.30 91 LYS A C 1
ATOM 678 O O . LYS A 1 111 ? 13.112 14.000 144.281 1.00 41.55 91 LYS A O 1
ATOM 684 N N . ALA A 1 112 ? 11.173 14.901 144.968 1.00 41.11 92 ALA A N 1
ATOM 685 C CA . ALA A 1 112 ? 10.650 13.597 145.408 1.00 41.87 92 ALA A CA 1
ATOM 686 C C . ALA A 1 112 ? 10.351 12.685 144.202 1.00 42.00 92 ALA A C 1
ATOM 687 O O . ALA A 1 112 ? 10.619 11.483 144.263 1.00 42.46 92 ALA A O 1
ATOM 689 N N . ILE A 1 113 ? 9.799 13.273 143.129 1.00 41.60 93 ILE A N 1
ATOM 690 C CA . ILE A 1 113 ? 9.530 12.588 141.849 1.00 40.72 93 ILE A CA 1
ATOM 691 C C . ILE A 1 113 ? 10.763 12.015 141.150 1.00 40.94 93 ILE A C 1
ATOM 692 O O . ILE A 1 113 ? 10.652 10.969 140.514 1.00 40.33 93 ILE A O 1
ATOM 697 N N . THR A 1 114 ? 11.913 12.701 141.260 1.00 40.74 94 THR A N 1
ATOM 698 C CA . THR A 1 114 ? 13.137 12.337 140.523 1.00 40.20 94 THR A CA 1
ATOM 699 C C . THR A 1 114 ? 14.218 11.746 141.388 1.00 40.21 94 THR A C 1
ATOM 700 O O . THR A 1 114 ? 15.271 11.351 140.877 1.00 39.97 94 THR A O 1
ATOM 704 N N . GLY A 1 115 ? 14.004 11.744 142.700 1.00 40.19 95 GLY A N 1
ATOM 705 C CA . GLY A 1 115 ? 15.064 11.308 143.608 1.00 39.80 95 GLY A CA 1
ATOM 706 C C . GLY A 1 115 ? 16.202 12.320 143.701 1.00 39.51 95 GLY A C 1
ATOM 707 O O . GLY A 1 115 ? 17.377 11.943 143.812 1.00 39.57 95 GLY A O 1
ATOM 708 N N . GLY A 1 116 ? 15.861 13.612 143.632 1.00 38.66 96 GLY A N 1
ATOM 709 C CA . GLY A 1 116 ? 16.796 14.660 144.072 1.00 37.56 96 GLY A CA 1
ATOM 710 C C . GLY A 1 116 ? 17.181 15.754 143.087 1.00 36.94 96 GLY A C 1
ATOM 711 O O . GLY A 1 116 ? 17.816 16.748 143.493 1.00 36.63 96 GLY A O 1
ATOM 712 N N . SER A 1 117 ? 16.842 15.576 141.803 1.00 34.90 97 SER A N 1
ATOM 713 C CA . SER A 1 117 ? 17.096 16.622 140.822 1.00 33.29 97 SER A CA 1
ATOM 714 C C . SER A 1 117 ? 15.905 17.583 140.860 1.00 32.24 97 SER A C 1
ATOM 715 O O . SER A 1 117 ? 14.780 17.149 141.106 1.00 31.61 97 SER A O 1
ATOM 718 N N . PRO A 1 118 ? 16.144 18.890 140.613 1.00 31.87 98 PRO A N 1
ATOM 719 C CA . PRO A 1 118 ? 14.979 19.795 140.512 1.00 31.25 98 PRO A CA 1
ATOM 720 C C . PRO A 1 118 ? 14.254 19.691 139.161 1.00 30.88 98 PRO A C 1
ATOM 721 O O . PRO A 1 118 ? 13.130 20.165 139.041 1.00 30.88 98 PRO A O 1
ATOM 725 N N . HIS A 1 119 ? 14.875 19.030 138.185 1.00 30.05 99 HIS A N 1
ATOM 726 C CA . HIS A 1 119 ? 14.344 18.912 136.829 1.00 30.64 99 HIS A CA 1
ATOM 727 C C . HIS A 1 119 ? 13.533 17.620 136.658 1.00 31.53 99 HIS A C 1
ATOM 728 O O . HIS A 1 119 ? 14.084 16.516 136.734 1.00 30.73 99 HIS A O 1
ATOM 735 N N . LEU A 1 120 ? 12.233 17.781 136.429 1.00 32.83 100 LEU A N 1
ATOM 736 C CA . LEU A 1 120 ? 11.334 16.654 136.231 1.00 35.06 100 LEU A CA 1
ATOM 737 C C . LEU A 1 120 ? 11.913 15.691 135.207 1.00 35.72 100 LEU A C 1
ATOM 738 O O . LEU A 1 120 ? 12.183 14.516 135.503 1.00 36.42 100 LEU A O 1
ATOM 743 N N . VAL A 1 121 ? 12.122 16.196 134.004 1.00 36.75 101 VAL A N 1
ATOM 744 C CA . VAL A 1 121 ? 12.949 15.500 133.053 1.00 38.20 101 VAL A CA 1
ATOM 745 C C . VAL A 1 121 ? 14.172 16.382 132.816 1.00 39.23 101 VAL A C 1
ATOM 746 O O . VAL A 1 121 ? 14.119 17.618 132.973 1.00 39.87 101 VAL A O 1
ATOM 750 N N . GLU A 1 122 ? 15.277 15.760 132.452 1.00 39.28 102 GLU A N 1
ATOM 751 C CA . GLU A 1 122 ? 16.502 16.475 132.330 1.00 40.09 102 GLU A CA 1
ATOM 752 C C . GLU A 1 122 ? 16.812 16.417 130.857 1.00 39.26 102 GLU A C 1
ATOM 753 O O . GLU A 1 122 ? 17.216 15.383 130.322 1.00 40.38 102 GLU A O 1
ATOM 759 N N . SER A 1 123 ? 16.510 17.506 130.170 1.00 37.37 103 SER A N 1
ATOM 760 C CA . SER A 1 123 ? 16.676 17.546 128.716 1.00 35.57 103 SER A CA 1
ATOM 761 C C . SER A 1 123 ? 17.532 18.745 128.388 1.00 33.13 103 SER A C 1
ATOM 762 O O . SER A 1 123 ? 18.033 19.428 129.290 1.00 31.84 103 SER A O 1
ATOM 765 N N . LEU A 1 124 ? 17.679 18.978 127.093 1.00 31.55 104 LEU A N 1
ATOM 766 C CA . LEU A 1 124 ? 18.478 20.052 126.518 1.00 30.58 104 LEU A CA 1
ATOM 767 C C . LEU A 1 124 ? 18.446 21.321 127.352 1.00 30.01 104 LEU A C 1
ATOM 768 O O . LEU A 1 124 ? 19.492 21.806 127.774 1.00 29.90 104 LEU A O 1
ATOM 773 N N . VAL A 1 125 ? 17.242 21.821 127.646 1.00 29.10 105 VAL A N 1
ATOM 774 C CA . VAL A 1 125 ? 17.093 23.137 128.257 1.00 29.95 105 VAL A CA 1
ATOM 775 C C . VAL A 1 125 ? 17.603 23.248 129.721 1.00 30.13 105 VAL A C 1
ATOM 776 O O . VAL A 1 125 ? 17.896 24.350 130.191 1.00 29.67 105 VAL A O 1
ATOM 780 N N . GLN A 1 126 ? 17.760 22.090 130.375 1.00 30.01 106 GLN A N 1
ATOM 781 C CA . GLN A 1 126 ? 18.222 21.957 131.753 1.00 30.64 106 GLN A CA 1
ATOM 782 C C . GLN A 1 126 ? 19.701 21.635 131.875 1.00 30.17 106 GLN A C 1
ATOM 783 O O . GLN A 1 126 ? 20.206 21.545 132.992 1.00 29.68 106 GLN A O 1
ATOM 789 N N . MET A 1 127 ? 20.385 21.487 130.736 1.00 29.42 107 MET A N 1
ATOM 790 C CA . MET A 1 127 ? 21.819 21.208 130.702 1.00 28.86 107 MET A CA 1
ATOM 791 C C . MET A 1 127 ? 22.697 22.439 130.473 1.00 27.94 107 MET A C 1
ATOM 792 O O . MET A 1 127 ? 22.270 23.420 129.838 1.00 28.19 107 MET A O 1
ATOM 797 N N . ASP A 1 128 ? 23.934 22.359 130.949 1.00 26.50 108 ASP A N 1
ATOM 798 C CA . ASP A 1 128 ? 24.988 23.320 130.595 1.00 26.05 108 ASP A CA 1
ATOM 799 C C . ASP A 1 128 ? 26.115 22.592 129.844 1.00 26.04 108 ASP A C 1
ATOM 800 O O . ASP A 1 128 ? 26.118 21.356 129.761 1.00 24.85 108 ASP A O 1
ATOM 805 N N . ALA A 1 129 ? 27.056 23.358 129.297 1.00 26.00 109 ALA A N 1
ATOM 806 C CA . ALA A 1 129 ? 28.324 22.832 128.812 1.00 26.79 109 ALA A CA 1
ATOM 807 C C . ALA A 1 129 ? 29.030 21.954 129.864 1.00 27.48 109 ALA A C 1
ATOM 808 O O . ALA A 1 129 ? 28.898 22.184 131.063 1.00 28.22 109 ALA A O 1
ATOM 810 N N . PRO A 1 130 ? 29.757 20.919 129.426 1.00 28.11 110 PRO A N 1
ATOM 811 C CA . PRO A 1 130 ? 30.006 20.562 128.033 1.00 28.16 110 PRO A CA 1
ATOM 812 C C . PRO A 1 130 ? 28.921 19.672 127.393 1.00 27.69 110 PRO A C 1
ATOM 813 O O . PRO A 1 130 ? 28.887 19.536 126.167 1.00 27.31 110 PRO A O 1
ATOM 817 N N . LYS A 1 131 ? 28.034 19.094 128.201 1.00 27.45 111 LYS A N 1
ATOM 818 C CA . LYS A 1 131 ? 27.037 18.187 127.652 1.00 27.64 111 LYS A CA 1
ATOM 819 C C . LYS A 1 131 ? 26.005 18.894 126.717 1.00 27.76 111 LYS A C 1
ATOM 820 O O . LYS A 1 131 ? 25.668 18.372 125.653 1.00 27.33 111 LYS A O 1
ATOM 826 N N . HIS A 1 132 ? 25.573 20.104 127.094 1.00 27.43 112 HIS A N 1
ATOM 827 C CA . HIS A 1 132 ? 24.548 20.802 126.345 1.00 27.42 112 HIS A CA 1
ATOM 828 C C . HIS A 1 132 ? 24.846 20.977 124.839 1.00 27.11 112 HIS A C 1
ATOM 829 O O . HIS A 1 132 ? 24.034 20.553 124.008 1.00 27.42 112 HIS A O 1
ATOM 836 N N . PRO A 1 133 ? 25.985 21.594 124.486 1.00 26.50 113 PRO A N 1
ATOM 837 C CA . PRO A 1 133 ? 26.215 21.801 123.058 1.00 26.72 113 PRO A CA 1
ATOM 838 C C . PRO A 1 133 ? 26.341 20.518 122.251 1.00 27.24 113 PRO A C 1
ATOM 839 O O . PRO A 1 133 ? 25.991 20.520 121.061 1.00 27.19 113 PRO A O 1
ATOM 843 N N . LYS A 1 134 ? 26.821 19.429 122.874 1.00 27.78 114 LYS A N 1
ATOM 844 C CA . LYS A 1 134 ? 26.934 18.146 122.167 1.00 27.89 114 LYS A CA 1
ATOM 845 C C . LYS A 1 134 ? 25.553 17.625 121.755 1.00 27.72 114 LYS A C 1
ATOM 846 O O . LYS A 1 134 ? 25.348 17.242 120.608 1.00 27.87 114 LYS A O 1
ATOM 852 N N . LEU A 1 135 ? 24.589 17.701 122.665 1.00 26.75 115 LEU A N 1
ATOM 853 C CA . LEU A 1 135 ? 23.238 17.239 122.369 1.00 26.84 115 LEU A CA 1
ATOM 854 C C . LEU A 1 135 ? 22.454 18.202 121.458 1.00 26.39 115 LEU A C 1
ATOM 855 O O . LEU A 1 135 ? 21.728 17.785 120.536 1.00 25.52 115 LEU A O 1
ATOM 860 N N . ARG A 1 136 ? 22.627 19.500 121.698 1.00 26.95 116 ARG A N 1
ATOM 861 C CA . ARG A 1 136 ? 21.992 20.539 120.877 1.00 26.58 116 ARG A CA 1
ATOM 862 C C . ARG A 1 136 ? 22.428 20.446 119.410 1.00 26.91 116 ARG A C 1
ATOM 863 O O . ARG A 1 136 ? 21.582 20.467 118.493 1.00 25.87 116 ARG A O 1
ATOM 871 N N . ARG A 1 137 ? 23.741 20.354 119.193 1.00 26.88 117 ARG A N 1
ATOM 872 C CA . ARG A 1 137 ? 24.301 20.229 117.848 1.00 27.95 117 ARG A CA 1
ATOM 873 C C . ARG A 1 137 ? 23.677 19.066 117.054 1.00 26.92 117 ARG A C 1
ATOM 874 O O . ARG A 1 137 ? 23.650 19.124 115.819 1.00 27.21 117 ARG A O 1
ATOM 882 N N . LEU A 1 138 ? 23.190 18.025 117.743 1.00 25.44 118 LEU A N 1
ATOM 883 C CA . LEU A 1 138 ? 22.578 16.871 117.056 1.00 25.90 118 LEU A CA 1
ATOM 884 C C . LEU A 1 138 ? 21.455 17.256 116.076 1.00 25.52 118 LEU A C 1
ATOM 885 O O . LEU A 1 138 ? 21.359 16.688 114.986 1.00 25.60 118 LEU A O 1
ATOM 890 N N . THR A 1 139 ? 20.589 18.186 116.471 1.00 24.93 119 THR A N 1
ATOM 891 C CA . THR A 1 139 ? 19.408 18.479 115.662 1.00 25.32 119 THR A CA 1
ATOM 892 C C . THR A 1 139 ? 19.466 19.845 114.997 1.00 26.27 119 THR A C 1
ATOM 893 O O . THR A 1 139 ? 18.528 20.238 114.282 1.00 25.78 119 THR A O 1
ATOM 897 N N . GLN A 1 140 ? 20.582 20.539 115.204 1.00 26.87 120 GLN A N 1
ATOM 898 C CA . GLN A 1 140 ? 20.759 21.911 114.723 1.00 28.70 120 GLN A CA 1
ATOM 899 C C . GLN A 1 140 ? 20.538 22.045 113.210 1.00 27.76 120 GLN A C 1
ATOM 900 O O . GLN A 1 140 ? 19.788 22.915 112.776 1.00 27.85 120 GLN A O 1
ATOM 906 N N . ASP A 1 141 ? 21.137 21.154 112.422 1.00 27.38 121 ASP A N 1
ATOM 907 C CA . ASP A 1 141 ? 20.945 21.166 110.971 1.00 27.37 121 ASP A CA 1
ATOM 908 C C . ASP A 1 141 ? 19.493 20.946 110.590 1.00 25.95 121 ASP A C 1
ATOM 909 O O . ASP A 1 141 ? 18.965 21.662 109.735 1.00 25.58 121 ASP A O 1
ATOM 914 N N . TRP A 1 142 ? 18.852 19.963 111.228 1.00 24.36 122 TRP A N 1
ATOM 915 C CA . TRP A 1 142 ? 17.449 19.651 110.937 1.00 23.42 122 TRP A CA 1
ATOM 916 C C . TRP A 1 142 ? 16.550 20.875 111.139 1.00 22.99 122 TRP A C 1
ATOM 917 O O . TRP A 1 142 ? 15.588 21.082 110.401 1.00 22.44 122 TRP A O 1
ATOM 928 N N . PHE A 1 143 ? 16.879 21.686 112.133 1.00 22.82 123 PHE A N 1
ATOM 929 C CA . PHE A 1 143 ? 16.050 22.841 112.485 1.00 23.90 123 PHE A CA 1
ATOM 930 C C . PHE A 1 143 ? 16.312 24.129 111.656 1.00 25.18 123 PHE A C 1
ATOM 931 O O . PHE A 1 143 ? 15.666 25.152 111.898 1.00 25.35 123 PHE A O 1
ATOM 939 N N . MET A 1 144 ? 17.244 24.069 110.698 1.00 26.69 124 MET A N 1
ATOM 940 C CA . MET A 1 144 ? 17.546 25.205 109.767 1.00 29.13 124 MET A CA 1
ATOM 941 C C . MET A 1 144 ? 16.422 25.437 108.737 1.00 28.36 124 MET A C 1
ATOM 942 O O . MET A 1 144 ? 15.786 24.464 108.303 1.00 28.17 124 MET A O 1
ATOM 947 N N . PRO A 1 145 ? 16.201 26.715 108.320 1.00 28.96 125 PRO A N 1
ATOM 948 C CA . PRO A 1 145 ? 15.174 27.015 107.306 1.00 29.71 125 PRO A CA 1
ATOM 949 C C . PRO A 1 145 ? 15.265 26.111 106.076 1.00 29.95 125 PRO A C 1
ATOM 950 O O . PRO A 1 145 ? 14.269 25.518 105.682 1.00 30.32 125 PRO A O 1
ATOM 954 N N . LYS A 1 146 ? 16.460 26.014 105.506 1.00 31.24 126 LYS A N 1
ATOM 955 C CA . LYS A 1 146 ? 16.787 25.110 104.389 1.00 32.45 126 LYS A CA 1
ATOM 956 C C . LYS A 1 146 ? 16.089 23.763 104.500 1.00 32.20 126 LYS A C 1
ATOM 957 O O . LYS A 1 146 ? 15.336 23.374 103.602 1.00 32.41 126 LYS A O 1
ATOM 963 N N . ASN A 1 147 ? 16.373 23.041 105.591 1.00 31.00 127 ASN A N 1
ATOM 964 C CA . ASN A 1 147 ? 15.799 21.716 105.800 1.00 30.26 127 ASN A CA 1
ATOM 965 C C . ASN A 1 147 ? 14.303 21.772 106.080 1.00 29.22 127 ASN A C 1
ATOM 966 O O . ASN A 1 147 ? 13.554 20.962 105.553 1.00 27.90 127 ASN A O 1
ATOM 971 N N . LEU A 1 148 ? 13.866 22.722 106.909 1.00 28.79 128 LEU A N 1
ATOM 972 C CA . LEU A 1 148 ? 12.444 22.810 107.243 1.00 28.82 128 LEU A CA 1
ATOM 973 C C . LEU A 1 148 ? 11.553 23.044 106.024 1.00 29.68 128 LEU A C 1
ATOM 974 O O . LEU A 1 148 ? 10.413 22.598 106.020 1.00 29.93 128 LEU A O 1
ATOM 979 N N . ALA A 1 149 ? 12.069 23.736 105.002 1.00 31.11 129 ALA A N 1
ATOM 980 C CA . ALA A 1 149 ? 11.295 24.018 103.763 1.00 32.03 129 ALA A CA 1
ATOM 981 C C . ALA A 1 149 ? 10.787 22.764 103.071 1.00 32.90 129 ALA A C 1
ATOM 982 O O . ALA A 1 149 ? 9.821 22.820 102.316 1.00 34.00 129 ALA A O 1
ATOM 984 N N . ARG A 1 150 ? 11.408 21.631 103.381 1.00 33.18 130 ARG A N 1
ATOM 985 C CA . ARG A 1 150 ? 10.958 20.309 102.940 1.00 33.68 130 ARG A CA 1
ATOM 986 C C . ARG A 1 150 ? 9.665 19.852 103.626 1.00 32.82 130 ARG A C 1
ATOM 987 O O . ARG A 1 150 ? 9.000 18.949 103.134 1.00 31.46 130 ARG A O 1
ATOM 995 N N . LEU A 1 151 ? 9.320 20.454 104.759 1.00 31.84 131 LEU A N 1
ATOM 996 C CA . LEU A 1 151 ? 8.071 20.103 105.413 1.00 32.21 131 LEU A CA 1
ATOM 997 C C . LEU A 1 151 ? 6.890 21.000 105.034 1.00 31.78 131 LEU A C 1
ATOM 998 O O . LEU A 1 151 ? 5.813 20.849 105.609 1.00 32.29 131 LEU A O 1
ATOM 1003 N N . ASP A 1 152 ? 7.070 21.924 104.092 1.00 31.48 132 ASP A N 1
ATOM 1004 C CA . ASP A 1 152 ? 5.955 22.804 103.626 1.00 31.23 132 ASP A CA 1
ATOM 1005 C C . ASP A 1 152 ? 4.610 22.070 103.438 1.00 29.27 132 ASP A C 1
ATOM 1006 O O . ASP A 1 152 ? 3.577 22.463 104.006 1.00 28.58 132 ASP A O 1
ATOM 1011 N N . GLY A 1 153 ? 4.636 21.014 102.634 1.00 27.88 133 GLY A N 1
ATOM 1012 C CA . GLY A 1 153 ? 3.458 20.239 102.306 1.00 25.88 133 GLY A CA 1
ATOM 1013 C C . GLY A 1 153 ? 2.833 19.600 103.540 1.00 25.79 133 GLY A C 1
ATOM 1014 O O . GLY A 1 153 ? 1.597 19.672 103.731 1.00 25.50 133 GLY A O 1
ATOM 1015 N N . GLU A 1 154 ? 3.671 18.977 104.377 1.00 24.35 134 GLU A N 1
ATOM 1016 C CA . GLU A 1 154 ? 3.173 18.221 105.540 1.00 24.53 134 GLU A CA 1
ATOM 1017 C C . GLU A 1 154 ? 2.468 19.162 106.522 1.00 22.89 134 GLU A C 1
ATOM 1018 O O . GLU A 1 154 ? 1.414 18.848 107.014 1.00 20.52 134 GLU A O 1
ATOM 1024 N N . ILE A 1 155 ? 3.082 20.312 106.774 1.00 22.63 135 ILE A N 1
ATOM 1025 C CA . ILE A 1 155 ? 2.482 21.385 107.591 1.00 22.61 135 ILE A CA 1
ATOM 1026 C C . ILE A 1 155 ? 1.238 21.966 106.957 1.00 23.03 135 ILE A C 1
ATOM 1027 O O . ILE A 1 155 ? 0.180 22.086 107.614 1.00 23.86 135 ILE A O 1
ATOM 1032 N N . ARG A 1 156 ? 1.327 22.304 105.673 1.00 24.03 136 ARG A N 1
ATOM 1033 C CA . ARG A 1 156 ? 0.146 22.819 104.972 1.00 24.11 136 ARG A CA 1
ATOM 1034 C C . ARG A 1 156 ? -1.015 21.844 105.077 1.00 23.60 136 ARG A C 1
ATOM 1035 O O . ARG A 1 156 ? -2.123 22.279 105.313 1.00 24.60 136 ARG A O 1
ATOM 1043 N N . LYS A 1 157 ? -0.775 20.544 104.929 1.00 22.27 137 LYS A N 1
ATOM 1044 C CA . LYS A 1 157 ? -1.874 19.593 105.084 1.00 22.78 137 LYS A CA 1
ATOM 1045 C C . LYS A 1 157 ? -2.500 19.695 106.498 1.00 21.76 137 LYS A C 1
ATOM 1046 O O . LYS A 1 157 ? -3.717 19.680 106.667 1.00 23.12 137 LYS A O 1
ATOM 1052 N N . ILE A 1 158 ? -1.681 19.836 107.522 1.00 21.06 138 ILE A N 1
ATOM 1053 C CA . ILE A 1 158 ? -2.229 19.904 108.873 1.00 19.69 138 ILE A CA 1
ATOM 1054 C C . ILE A 1 158 ? -2.906 21.241 109.153 1.00 18.97 138 ILE A C 1
ATOM 1055 O O . ILE A 1 158 ? -3.866 21.298 109.933 1.00 17.94 138 ILE A O 1
ATOM 1060 N N . ALA A 1 159 ? -2.459 22.298 108.475 1.00 18.33 139 ALA A N 1
ATOM 1061 C CA . ALA A 1 159 ? -3.149 23.596 108.597 1.00 18.58 139 ALA A CA 1
ATOM 1062 C C . ALA A 1 159 ? -4.526 23.518 107.939 1.00 19.16 139 ALA A C 1
ATOM 1063 O O . ALA A 1 159 ? -5.493 24.079 108.478 1.00 19.37 139 ALA A O 1
ATOM 1065 N N . ASN A 1 160 ? -4.614 22.859 106.774 1.00 19.29 140 ASN A N 1
ATOM 1066 C CA . ASN A 1 160 ? -5.908 22.778 106.094 1.00 20.44 140 ASN A CA 1
ATOM 1067 C C . ASN A 1 160 ? -6.894 21.993 106.921 1.00 20.76 140 ASN A C 1
ATOM 1068 O O . ASN A 1 160 ? -8.034 22.344 106.998 1.00 20.39 140 ASN A O 1
ATOM 1073 N N . GLU A 1 161 ? -6.392 20.980 107.624 1.00 21.64 141 GLU A N 1
ATOM 1074 C CA . GLU A 1 161 ? -7.201 20.183 108.528 1.00 22.21 141 GLU A CA 1
ATOM 1075 C C . GLU A 1 161 ? -7.734 21.028 109.692 1.00 21.75 141 GLU A C 1
ATOM 1076 O O . GLU A 1 161 ? -8.917 20.940 110.044 1.00 23.15 141 GLU A O 1
ATOM 1082 N N . ALA A 1 162 ? -6.867 21.863 110.259 1.00 21.51 142 ALA A N 1
ATOM 1083 C CA . ALA A 1 162 ? -7.210 22.850 111.277 1.00 21.29 142 ALA A CA 1
ATOM 1084 C C . ALA A 1 162 ? -8.299 23.819 110.791 1.00 20.78 142 ALA A C 1
ATOM 1085 O O . ALA A 1 162 ? -9.291 24.058 111.493 1.00 19.74 142 ALA A O 1
ATOM 1087 N N . ILE A 1 163 ? -8.115 24.373 109.591 1.00 20.58 143 ILE A N 1
ATOM 1088 C CA . ILE A 1 163 ? -9.114 25.313 109.062 1.00 20.55 143 ILE A CA 1
ATOM 1089 C C . ILE A 1 163 ? -10.410 24.597 108.662 1.00 21.23 143 ILE A C 1
ATOM 1090 O O . ILE A 1 163 ? -11.477 25.162 108.836 1.00 21.55 143 ILE A O 1
ATOM 1095 N N . ASP A 1 164 ? -10.324 23.348 108.175 1.00 21.85 144 ASP A N 1
ATOM 1096 C CA . ASP A 1 164 ? -11.490 22.491 108.029 1.00 21.77 144 ASP A CA 1
ATOM 1097 C C . ASP A 1 164 ? -12.350 22.421 109.305 1.00 22.35 144 ASP A C 1
ATOM 1098 O O . ASP A 1 164 ? -13.597 22.451 109.257 1.00 22.65 144 ASP A O 1
ATOM 1103 N N . ARG A 1 165 ? -11.699 22.239 110.447 1.00 23.28 145 ARG A N 1
ATOM 1104 C CA . ARG A 1 165 ? -12.434 22.188 111.725 1.00 23.32 145 ARG A CA 1
ATOM 1105 C C . ARG A 1 165 ? -13.084 23.528 112.033 1.00 23.49 145 ARG A C 1
ATOM 1106 O O . ARG A 1 165 ? -14.240 23.606 112.472 1.00 23.41 145 ARG A O 1
ATOM 1114 N N . MET A 1 166 ? -12.349 24.596 111.768 1.00 23.71 146 MET A N 1
ATOM 1115 C CA . MET A 1 166 ? -12.873 25.932 112.008 1.00 24.26 146 MET A CA 1
ATOM 1116 C C . MET A 1 166 ? -14.183 26.164 111.234 1.00 24.92 146 MET A C 1
ATOM 1117 O O . MET A 1 166 ? -15.245 26.480 111.810 1.00 22.92 146 MET A O 1
ATOM 1122 N N . LEU A 1 167 ? -14.085 26.009 109.912 1.00 25.57 147 LEU A N 1
ATOM 1123 C CA . LEU A 1 167 ? -15.217 26.247 109.041 1.00 26.74 147 LEU A CA 1
ATOM 1124 C C . LEU A 1 167 ? -16.329 25.222 109.219 1.00 27.48 147 LEU A C 1
ATOM 1125 O O . LEU A 1 167 ? -17.511 25.573 109.010 1.00 26.86 147 LEU A O 1
ATOM 1130 N N . GLY A 1 168 ? -15.957 23.988 109.608 1.00 27.47 148 GLY A N 1
ATOM 1131 C CA . GLY A 1 168 ? -16.919 22.927 109.906 1.00 28.44 148 GLY A CA 1
ATOM 1132 C C . GLY A 1 168 ? -17.786 23.282 111.098 1.00 29.66 148 GLY A C 1
ATOM 1133 O O . GLY A 1 168 ? -18.901 22.780 111.214 1.00 29.81 148 GLY A O 1
ATOM 1134 N N . ALA A 1 169 ? -17.312 24.170 111.977 1.00 30.10 149 ALA A N 1
ATOM 1135 C CA . ALA A 1 169 ? -18.100 24.560 113.165 1.00 31.16 149 ALA A CA 1
ATOM 1136 C C . ALA A 1 169 ? -19.247 25.557 112.891 1.00 31.91 149 ALA A C 1
ATOM 1137 O O . ALA A 1 169 ? -20.028 25.863 113.790 1.00 31.86 149 ALA A O 1
ATOM 1139 N N . GLY A 1 170 ? -19.336 26.088 111.674 1.00 31.65 150 GLY A N 1
ATOM 1140 C CA . GLY A 1 170 ? -20.362 27.074 111.379 1.00 31.31 150 GLY A CA 1
ATOM 1141 C C . GLY A 1 170 ? -19.640 28.368 111.105 1.00 31.83 150 GLY A C 1
ATOM 1142 O O . GLY A 1 170 ? -18.570 28.368 110.506 1.00 31.84 150 GLY A O 1
ATOM 1143 N N . GLU A 1 171 ? -20.213 29.466 111.574 1.00 31.78 151 GLU A N 1
ATOM 1144 C CA . GLU A 1 171 ? -19.649 30.789 111.354 1.00 33.03 151 GLU A CA 1
ATOM 1145 C C . GLU A 1 171 ? -19.144 31.395 112.664 1.00 32.28 151 GLU A C 1
ATOM 1146 O O . GLU A 1 171 ? -18.838 32.601 112.730 1.00 31.52 151 GLU A O 1
ATOM 1152 N N . GLU A 1 172 ? -19.014 30.542 113.676 1.00 31.46 152 GLU A N 1
ATOM 1153 C CA . GLU A 1 172 ? -18.727 30.986 115.038 1.00 31.91 152 GLU A CA 1
ATOM 1154 C C . GLU A 1 172 ? -18.152 29.830 115.872 1.00 30.26 152 GLU A C 1
ATOM 1155 O O . GLU A 1 172 ? -18.627 28.698 115.776 1.00 30.70 152 GLU A O 1
ATOM 1161 N N . GLY A 1 173 ? -17.159 30.127 116.708 1.00 28.41 153 GLY A N 1
ATOM 1162 C CA . GLY A 1 173 ? -16.629 29.144 117.644 1.00 26.60 153 GLY A CA 1
ATOM 1163 C C . GLY A 1 173 ? -15.337 29.609 118.292 1.00 26.12 153 GLY A C 1
ATOM 1164 O O . GLY A 1 173 ? -14.881 30.736 118.065 1.00 25.45 153 GLY A O 1
ATOM 1165 N N . ASP A 1 174 ? -14.738 28.740 119.095 1.00 24.85 154 ASP A N 1
ATOM 1166 C CA . ASP A 1 174 ? -13.591 29.145 119.855 1.00 24.82 154 ASP A CA 1
ATOM 1167 C C . ASP A 1 174 ? -12.323 28.879 119.042 1.00 24.04 154 ASP A C 1
ATOM 1168 O O . ASP A 1 174 ? -12.003 27.727 118.745 1.00 23.39 154 ASP A O 1
ATOM 1173 N N . PHE A 1 175 ? -11.626 29.942 118.643 1.00 22.66 155 PHE A N 1
ATOM 1174 C CA . PHE A 1 175 ? -10.405 29.753 117.836 1.00 22.46 155 PHE A CA 1
ATOM 1175 C C . PHE A 1 175 ? -9.378 28.828 118.528 1.00 21.95 155 PHE A C 1
ATOM 1176 O O . PHE A 1 175 ? -8.693 28.097 117.838 1.00 21.30 155 PHE A O 1
ATOM 1184 N N . MET A 1 176 ? -9.279 28.857 119.872 1.00 22.16 156 MET A N 1
ATOM 1185 C CA . MET A 1 176 ? -8.289 28.024 120.584 1.00 22.07 156 MET A CA 1
ATOM 1186 C C . MET A 1 176 ? -8.611 26.563 120.371 1.00 22.62 156 MET A C 1
ATOM 1187 O O . MET A 1 176 ? -7.776 25.823 119.838 1.00 22.27 156 MET A O 1
ATOM 1192 N N . ALA A 1 177 ? -9.820 26.166 120.801 1.00 22.69 157 ALA A N 1
ATOM 1193 C CA . ALA A 1 177 ? -10.281 24.776 120.807 1.00 23.11 157 ALA A CA 1
ATOM 1194 C C . ALA A 1 177 ? -10.192 24.212 119.410 1.00 23.32 157 ALA A C 1
ATOM 1195 O O . ALA A 1 177 ? -9.715 23.097 119.224 1.00 23.74 157 ALA A O 1
ATOM 1197 N N . LEU A 1 178 ? -10.616 25.009 118.424 1.00 22.46 158 LEU A N 1
ATOM 1198 C CA . LEU A 1 178 ? -10.745 24.543 117.044 1.00 21.07 158 LEU A CA 1
ATOM 1199 C C . LEU A 1 178 ? -9.430 24.518 116.277 1.00 21.05 158 LEU A C 1
ATOM 1200 O O . LEU A 1 178 ? -9.158 23.554 115.545 1.00 21.40 158 LEU A O 1
ATOM 1205 N N . VAL A 1 179 ? -8.631 25.579 116.422 1.00 20.56 159 VAL A N 1
ATOM 1206 C CA . VAL A 1 179 ? -7.413 25.758 115.611 1.00 19.82 159 VAL A CA 1
ATOM 1207 C C . VAL A 1 179 ? -6.084 25.820 116.440 1.00 20.00 159 VAL A C 1
ATOM 1208 O O . VAL A 1 179 ? -5.231 24.914 116.339 1.00 19.29 159 VAL A O 1
ATOM 1212 N N . ALA A 1 180 ? -5.904 26.879 117.231 1.00 19.57 160 ALA A N 1
ATOM 1213 C CA . ALA A 1 180 ? -4.573 27.186 117.823 1.00 19.81 160 ALA A CA 1
ATOM 1214 C C . ALA A 1 180 ? -4.031 26.138 118.773 1.00 19.78 160 ALA A C 1
ATOM 1215 O O . ALA A 1 180 ? -2.816 25.930 118.818 1.00 21.03 160 ALA A O 1
ATOM 1217 N N . ALA A 1 181 ? -4.903 25.497 119.552 1.00 19.38 161 ALA A N 1
ATOM 1218 C CA . ALA A 1 181 ? -4.434 24.507 120.537 1.00 19.47 161 ALA A CA 1
ATOM 1219 C C . ALA A 1 181 ? -3.989 23.202 119.895 1.00 18.94 161 ALA A C 1
ATOM 1220 O O . ALA A 1 181 ? -2.856 22.772 120.148 1.00 19.29 161 ALA A O 1
ATOM 1222 N N . PRO A 1 182 ? -4.859 22.562 119.073 1.00 18.15 162 PRO A N 1
ATOM 1223 C CA . PRO A 1 182 ? -4.417 21.272 118.519 1.00 18.28 162 PRO A CA 1
ATOM 1224 C C . PRO A 1 182 ? -3.375 21.362 117.397 1.00 17.90 162 PRO A C 1
ATOM 1225 O O . PRO A 1 182 ? -2.472 20.486 117.319 1.00 19.69 162 PRO A O 1
ATOM 1229 N N . TYR A 1 183 ? -3.451 22.387 116.559 1.00 17.48 163 TYR A N 1
ATOM 1230 C CA . TYR A 1 183 ? -2.615 22.442 115.345 1.00 16.67 163 TYR A CA 1
ATOM 1231 C C . TYR A 1 183 ? -1.106 22.227 115.550 1.00 17.18 163 TYR A C 1
ATOM 1232 O O . TYR A 1 183 ? -0.543 21.335 114.953 1.00 17.05 163 TYR A O 1
ATOM 1241 N N . PRO A 1 184 ? -0.448 23.043 116.397 1.00 17.70 164 PRO A N 1
ATOM 1242 C CA . PRO A 1 184 ? 0.990 22.879 116.638 1.00 17.74 164 PRO A CA 1
ATOM 1243 C C . PRO A 1 184 ? 1.349 21.523 117.280 1.00 18.14 164 PRO A C 1
ATOM 1244 O O . PRO A 1 184 ? 2.494 21.031 117.138 1.00 16.28 164 PRO A O 1
ATOM 1248 N N . LEU A 1 185 ? 0.397 20.947 118.008 1.00 18.87 165 LEU A N 1
ATOM 1249 C CA . LEU A 1 185 ? 0.617 19.625 118.572 1.00 19.66 165 LEU A CA 1
ATOM 1250 C C . LEU A 1 185 ? 0.551 18.581 117.466 1.00 20.15 165 LEU A C 1
ATOM 1251 O O . LEU A 1 185 ? 1.364 17.653 117.411 1.00 22.11 165 LEU A O 1
ATOM 1256 N N . HIS A 1 186 ? -0.384 18.739 116.549 1.00 20.29 166 HIS A N 1
ATOM 1257 C CA . HIS A 1 186 ? -0.393 17.851 115.387 1.00 19.92 166 HIS A CA 1
ATOM 1258 C C . HIS A 1 186 ? 0.913 17.979 114.597 1.00 19.62 166 HIS A C 1
ATOM 1259 O O . HIS A 1 186 ? 1.491 16.969 114.187 1.00 18.57 166 HIS A O 1
ATOM 1266 N N . VAL A 1 187 ? 1.373 19.209 114.367 1.00 18.98 167 VAL A N 1
ATOM 1267 C CA . VAL A 1 187 ? 2.639 19.376 113.646 1.00 19.42 167 VAL A CA 1
ATOM 1268 C C . VAL A 1 187 ? 3.795 18.636 114.427 1.00 20.01 167 VAL A C 1
ATOM 1269 O O . VAL A 1 187 ? 4.611 17.907 113.836 1.00 20.88 167 VAL A O 1
ATOM 1273 N N . VAL A 1 188 ? 3.856 18.800 115.745 1.00 19.53 168 VAL A N 1
ATOM 1274 C CA . VAL A 1 188 ? 4.973 18.200 116.456 1.00 20.68 168 VAL A CA 1
ATOM 1275 C C . VAL A 1 188 ? 4.866 16.658 116.495 1.00 20.62 168 VAL A C 1
ATOM 1276 O O . VAL A 1 188 ? 5.883 15.978 116.456 1.00 21.64 168 VAL A O 1
ATOM 1280 N N . MET A 1 189 ? 3.651 16.110 116.520 1.00 20.70 169 MET A N 1
ATOM 1281 C CA . MET A 1 189 ? 3.450 14.657 116.383 1.00 20.73 169 MET A CA 1
ATOM 1282 C C . MET A 1 189 ? 3.959 14.149 115.071 1.00 21.16 169 MET A C 1
ATOM 1283 O O . MET A 1 189 ? 4.567 13.087 114.996 1.00 19.83 169 MET A O 1
ATOM 1288 N N . GLN A 1 190 ? 3.716 14.922 114.024 1.00 21.74 170 GLN A N 1
ATOM 1289 C CA . GLN A 1 190 ? 4.123 14.526 112.691 1.00 21.80 170 GLN A CA 1
ATOM 1290 C C . GLN A 1 190 ? 5.656 14.487 112.573 1.00 22.01 170 GLN A C 1
ATOM 1291 O O . GLN A 1 190 ? 6.204 13.542 112.011 1.00 22.22 170 GLN A O 1
ATOM 1297 N N . ILE A 1 191 ? 6.368 15.474 113.113 1.00 21.15 171 ILE A N 1
ATOM 1298 C CA . ILE A 1 191 ? 7.839 15.452 113.009 1.00 20.92 171 ILE A CA 1
ATOM 1299 C C . ILE A 1 191 ? 8.500 14.477 114.007 1.00 20.78 171 ILE A C 1
ATOM 1300 O O . ILE A 1 191 ? 9.675 14.195 113.875 1.00 21.15 171 ILE A O 1
ATOM 1305 N N . LEU A 1 192 ? 7.741 13.996 114.993 1.00 19.71 172 LEU A N 1
ATOM 1306 C CA . LEU A 1 192 ? 8.240 12.998 115.963 1.00 20.70 172 LEU A CA 1
ATOM 1307 C C . LEU A 1 192 ? 7.780 11.558 115.637 1.00 21.54 172 LEU A C 1
ATOM 1308 O O . LEU A 1 192 ? 8.095 10.618 116.372 1.00 21.21 172 LEU A O 1
ATOM 1313 N N . GLY A 1 193 ? 7.038 11.392 114.540 1.00 22.43 173 GLY A N 1
ATOM 1314 C CA . GLY A 1 193 ? 6.469 10.090 114.195 1.00 23.34 173 GLY A CA 1
ATOM 1315 C C . GLY A 1 193 ? 5.504 9.551 115.245 1.00 23.97 173 GLY A C 1
ATOM 1316 O O . GLY A 1 193 ? 5.361 8.349 115.390 1.00 24.23 173 GLY A O 1
ATOM 1317 N N . VAL A 1 194 ? 4.808 10.410 115.967 1.00 23.19 174 VAL A N 1
ATOM 1318 C CA . VAL A 1 194 ? 3.810 9.912 116.924 1.00 23.08 174 VAL A CA 1
ATOM 1319 C C . VAL A 1 194 ? 2.535 9.506 116.194 1.00 24.38 174 VAL A C 1
ATOM 1320 O O . VAL A 1 194 ? 2.021 10.272 115.396 1.00 25.84 174 VAL A O 1
ATOM 1324 N N . PRO A 1 195 ? 2.014 8.292 116.441 1.00 25.33 175 PRO A N 1
ATOM 1325 C CA . PRO A 1 195 ? 0.832 8.001 115.649 1.00 25.09 175 PRO A CA 1
ATOM 1326 C C . PRO A 1 195 ? -0.400 8.774 116.147 1.00 24.12 175 PRO A C 1
ATOM 1327 O O . PRO A 1 195 ? -0.468 9.177 117.313 1.00 23.51 175 PRO A O 1
ATOM 1331 N N . PRO A 1 196 ? -1.363 8.984 115.245 1.00 23.74 176 PRO A N 1
ATOM 1332 C CA . PRO A 1 196 ? -2.471 9.891 115.534 1.00 23.37 176 PRO A CA 1
ATOM 1333 C C . PRO A 1 196 ? -3.304 9.431 116.735 1.00 23.55 176 PRO A C 1
ATOM 1334 O O . PRO A 1 196 ? -3.883 10.261 117.453 1.00 23.10 176 PRO A O 1
ATOM 1338 N N . GLU A 1 197 ? -3.329 8.125 116.976 1.00 23.57 177 GLU A N 1
ATOM 1339 C CA . GLU A 1 197 ? -4.158 7.623 118.036 1.00 24.21 177 GLU A CA 1
ATOM 1340 C C . GLU A 1 197 ? -3.550 7.932 119.386 1.00 23.23 177 GLU A C 1
ATOM 1341 O O . GLU A 1 197 ? -4.225 7.821 120.372 1.00 23.01 177 GLU A O 1
ATOM 1347 N N . ASP A 1 198 ? -2.292 8.374 119.414 1.00 22.69 178 ASP A N 1
ATOM 1348 C CA . ASP A 1 198 ? -1.627 8.710 120.675 1.00 22.05 178 ASP A CA 1
ATOM 1349 C C . ASP A 1 198 ? -1.736 10.189 121.087 1.00 21.90 178 ASP A C 1
ATOM 1350 O O . ASP A 1 198 ? -1.153 10.629 122.090 1.00 22.60 178 ASP A O 1
ATOM 1355 N N . GLU A 1 199 ? -2.532 10.937 120.342 1.00 21.41 179 GLU A N 1
ATOM 1356 C CA . GLU A 1 199 ? -2.773 12.324 120.655 1.00 22.09 179 GLU A CA 1
ATOM 1357 C C . GLU A 1 199 ? -3.206 12.605 122.132 1.00 22.68 179 GLU A C 1
ATOM 1358 O O . GLU A 1 199 ? -2.669 13.512 122.752 1.00 23.27 179 GLU A O 1
ATOM 1364 N N . PRO A 1 200 ? -4.139 11.823 122.706 1.00 22.77 180 PRO A N 1
ATOM 1365 C CA . PRO A 1 200 ? -4.451 12.201 124.105 1.00 23.06 180 PRO A CA 1
ATOM 1366 C C . PRO A 1 200 ? -3.319 11.931 125.121 1.00 22.82 180 PRO A C 1
ATOM 1367 O O . PRO A 1 200 ? -3.260 12.614 126.132 1.00 22.07 180 PRO A O 1
ATOM 1371 N N . LYS A 1 201 ? -2.426 10.978 124.843 1.00 23.01 181 LYS A N 1
ATOM 1372 C CA . LYS A 1 201 ? -1.164 10.839 125.606 1.00 23.33 181 LYS A CA 1
ATOM 1373 C C . LYS A 1 201 ? -0.217 12.086 125.467 1.00 24.05 181 LYS A C 1
ATOM 1374 O O . LYS A 1 201 ? 0.348 12.600 126.492 1.00 22.97 181 LYS A O 1
ATOM 1380 N N . MET A 1 202 ? -0.074 12.596 124.227 1.00 23.31 182 MET A N 1
ATOM 1381 C CA . MET A 1 202 ? 0.775 13.800 124.014 1.00 23.21 182 MET A CA 1
ATOM 1382 C C . MET A 1 202 ? 0.207 15.040 124.691 1.00 23.03 182 MET A C 1
ATOM 1383 O O . MET A 1 202 ? 0.956 15.854 125.238 1.00 23.42 182 MET A O 1
ATOM 1388 N N . LEU A 1 203 ? -1.116 15.165 124.679 1.00 22.82 183 LEU A N 1
ATOM 1389 C CA . LEU A 1 203 ? -1.793 16.267 125.338 1.00 23.71 183 LEU A CA 1
ATOM 1390 C C . LEU A 1 203 ? -1.599 16.164 126.823 1.00 23.66 183 LEU A C 1
ATOM 1391 O O . LEU A 1 203 ? -1.299 17.151 127.458 1.00 24.13 183 LEU A O 1
ATOM 1396 N N . PHE A 1 204 ? -1.792 14.962 127.385 1.00 23.93 184 PHE A N 1
ATOM 1397 C CA . PHE A 1 204 ? -1.446 14.709 128.806 1.00 23.63 184 PHE A CA 1
ATOM 1398 C C . PHE A 1 204 ? -0.016 15.117 129.080 1.00 22.65 184 PHE A C 1
ATOM 1399 O O . PHE A 1 204 ? 0.279 15.737 130.109 1.00 21.99 184 PHE A O 1
ATOM 1407 N N . LEU A 1 205 ? 0.875 14.769 128.160 1.00 22.22 185 LEU A N 1
ATOM 1408 C CA . LEU A 1 205 ? 2.272 15.127 128.318 1.00 22.66 185 LEU A CA 1
ATOM 1409 C C . LEU A 1 205 ? 2.477 16.661 128.413 1.00 24.35 185 LEU A C 1
ATOM 1410 O O . LEU A 1 205 ? 3.121 17.145 129.376 1.00 24.71 185 LEU A O 1
ATOM 1415 N N . THR A 1 206 ? 1.916 17.415 127.460 1.00 24.72 186 THR A N 1
ATOM 1416 C CA . THR A 1 206 ? 2.221 18.861 127.363 1.00 25.34 186 THR A CA 1
ATOM 1417 C C . THR A 1 206 ? 1.250 19.705 128.217 1.00 27.00 186 THR A C 1
ATOM 1418 O O . THR A 1 206 ? 1.631 20.768 128.741 1.00 26.26 186 THR A O 1
ATOM 1422 N N . GLN A 1 207 ? 0.015 19.208 128.375 1.00 28.06 187 GLN A N 1
ATOM 1423 C CA . GLN A 1 207 ? -1.006 19.932 129.157 1.00 29.62 187 GLN A CA 1
ATOM 1424 C C . GLN A 1 207 ? -0.935 19.666 130.653 1.00 30.80 187 GLN A C 1
ATOM 1425 O O . GLN A 1 207 ? -1.200 20.564 131.435 1.00 30.17 187 GLN A O 1
ATOM 1431 N N . GLN A 1 208 ? -0.601 18.444 131.053 1.00 32.76 188 GLN A N 1
ATOM 1432 C CA . GLN A 1 208 ? -0.590 18.126 132.474 1.00 35.79 188 GLN A CA 1
ATOM 1433 C C . GLN A 1 208 ? 0.757 17.921 133.112 1.00 37.14 188 GLN A C 1
ATOM 1434 O O . GLN A 1 208 ? 1.097 18.670 134.019 1.00 37.94 188 GLN A O 1
ATOM 1440 N N . MET A 1 209 ? 1.509 16.927 132.638 1.00 38.95 189 MET A N 1
ATOM 1441 C CA . MET A 1 209 ? 2.875 16.651 133.080 1.00 40.86 189 MET A CA 1
ATOM 1442 C C . MET A 1 209 ? 3.715 17.930 133.100 1.00 41.50 189 MET A C 1
ATOM 1443 O O . MET A 1 209 ? 4.346 18.255 134.108 1.00 41.36 189 MET A O 1
ATOM 1448 N N . PHE A 1 210 ? 3.730 18.650 131.983 1.00 42.23 190 PHE A N 1
ATOM 1449 C CA . PHE A 1 210 ? 4.261 20.025 131.960 1.00 43.56 190 PHE A CA 1
ATOM 1450 C C . PHE A 1 210 ? 3.061 21.005 131.836 1.00 44.54 190 PHE A C 1
ATOM 1451 O O . PHE A 1 210 ? 1.925 20.621 132.146 1.00 45.27 190 PHE A O 1
ATOM 1459 N N . GLY A 1 211 ? 3.241 22.253 131.438 1.00 45.12 191 GLY A N 1
ATOM 1460 C CA . GLY A 1 211 ? 2.036 23.125 131.403 1.00 45.50 191 GLY A CA 1
ATOM 1461 C C . GLY A 1 211 ? 1.616 23.639 132.781 1.00 45.58 191 GLY A C 1
ATOM 1462 O O . GLY A 1 211 ? 2.032 23.098 133.810 1.00 44.44 191 GLY A O 1
ATOM 1463 N N . GLY A 1 212 ? 0.782 24.682 132.787 1.00 46.14 192 GLY A N 1
ATOM 1464 C CA . GLY A 1 212 ? 0.709 25.614 133.927 1.00 47.36 192 GLY A CA 1
ATOM 1465 C C . GLY A 1 212 ? -0.417 25.436 134.924 1.00 48.00 192 GLY A C 1
ATOM 1466 O O . GLY A 1 212 ? -0.492 26.192 135.897 1.00 48.59 192 GLY A O 1
ATOM 1467 N N . GLN A 1 229 ? 1.163 11.577 147.677 1.00 64.61 209 GLN A N 1
ATOM 1468 C CA . GLN A 1 229 ? 1.360 10.389 146.830 1.00 64.60 209 GLN A CA 1
ATOM 1469 C C . GLN A 1 229 ? 1.061 10.666 145.349 1.00 63.92 209 GLN A C 1
ATOM 1470 O O . GLN A 1 229 ? 1.040 9.740 144.518 1.00 64.04 209 GLN A O 1
ATOM 1476 N N . ILE A 1 230 ? 0.816 11.928 145.010 1.00 62.81 210 ILE A N 1
ATOM 1477 C CA . ILE A 1 230 ? 0.738 12.293 143.600 1.00 61.96 210 ILE A CA 1
ATOM 1478 C C . ILE A 1 230 ? 2.159 12.237 142.990 1.00 61.11 210 ILE A C 1
ATOM 1479 O O . ILE A 1 230 ? 2.334 12.218 141.764 1.00 61.06 210 ILE A O 1
ATOM 1484 N N . SER A 1 231 ? 3.165 12.171 143.861 1.00 59.74 211 SER A N 1
ATOM 1485 C CA . SER A 1 231 ? 4.540 12.038 143.422 1.00 58.43 211 SER A CA 1
ATOM 1486 C C . SER A 1 231 ? 4.745 10.724 142.669 1.00 57.54 211 SER A C 1
ATOM 1487 O O . SER A 1 231 ? 5.528 10.651 141.720 1.00 57.77 211 SER A O 1
ATOM 1490 N N . GLN A 1 232 ? 4.046 9.682 143.101 1.00 56.05 212 GLN A N 1
ATOM 1491 C CA . GLN A 1 232 ? 4.329 8.337 142.602 1.00 54.25 212 GLN A CA 1
ATOM 1492 C C . GLN A 1 232 ? 3.595 8.092 141.299 1.00 51.79 212 GLN A C 1
ATOM 1493 O O . GLN A 1 232 ? 4.064 7.342 140.445 1.00 51.43 212 GLN A O 1
ATOM 1499 N N . ILE A 1 233 ? 2.466 8.761 141.135 1.00 49.12 213 ILE A N 1
ATOM 1500 C CA . ILE A 1 233 ? 1.785 8.712 139.864 1.00 47.41 213 ILE A CA 1
ATOM 1501 C C . ILE A 1 233 ? 2.509 9.535 138.780 1.00 45.54 213 ILE A C 1
ATOM 1502 O O . ILE A 1 233 ? 2.608 9.088 137.629 1.00 45.81 213 ILE A O 1
ATOM 1507 N N . VAL A 1 234 ? 3.046 10.706 139.137 1.00 42.46 214 VAL A N 1
ATOM 1508 C CA . VAL A 1 234 ? 3.886 11.441 138.195 1.00 38.93 214 VAL A CA 1
ATOM 1509 C C . VAL A 1 234 ? 5.183 10.676 137.887 1.00 37.21 214 VAL A C 1
ATOM 1510 O O . VAL A 1 234 ? 5.554 10.579 136.731 1.00 36.13 214 VAL A O 1
ATOM 1514 N N . ALA A 1 235 ? 5.842 10.105 138.901 1.00 35.45 215 ALA A N 1
ATOM 1515 C CA . ALA A 1 235 ? 7.039 9.276 138.662 1.00 34.00 215 ALA A CA 1
ATOM 1516 C C . ALA A 1 235 ? 6.727 8.122 137.727 1.00 33.17 215 ALA A C 1
ATOM 1517 O O . ALA A 1 235 ? 7.453 7.888 136.782 1.00 32.74 215 ALA A O 1
ATOM 1519 N N . GLY A 1 236 ? 5.646 7.409 137.999 1.00 32.27 216 GLY A N 1
ATOM 1520 C CA . GLY A 1 236 ? 5.169 6.351 137.090 1.00 31.02 216 GLY A CA 1
ATOM 1521 C C . GLY A 1 236 ? 4.963 6.833 135.659 1.00 29.99 216 GLY A C 1
ATOM 1522 O O . GLY A 1 236 ? 5.563 6.285 134.737 1.00 29.94 216 GLY A O 1
ATOM 1523 N N . ALA A 1 237 ? 4.123 7.863 135.481 1.00 28.87 217 ALA A N 1
ATOM 1524 C CA . ALA A 1 237 ? 3.890 8.488 134.189 1.00 28.05 217 ALA A CA 1
ATOM 1525 C C . ALA A 1 237 ? 5.174 8.899 133.457 1.00 27.92 217 ALA A C 1
ATOM 1526 O O . ALA A 1 237 ? 5.263 8.730 132.236 1.00 28.00 217 ALA A O 1
ATOM 1528 N N . VAL A 1 238 ? 6.153 9.457 134.168 1.00 27.30 218 VAL A N 1
ATOM 1529 C CA . VAL A 1 238 ? 7.400 9.864 133.507 1.00 26.78 218 VAL A CA 1
ATOM 1530 C C . VAL A 1 238 ? 8.036 8.590 132.924 1.00 27.36 218 VAL A C 1
ATOM 1531 O O . VAL A 1 238 ? 8.389 8.543 131.733 1.00 26.16 218 VAL A O 1
ATOM 1535 N N . ALA A 1 239 ? 8.148 7.556 133.757 1.00 26.53 219 ALA A N 1
ATOM 1536 C CA . ALA A 1 239 ? 8.739 6.290 133.317 1.00 27.12 219 ALA A CA 1
ATOM 1537 C C . ALA A 1 239 ? 7.983 5.673 132.110 1.00 27.19 219 ALA A C 1
ATOM 1538 O O . ALA A 1 239 ? 8.625 5.173 131.170 1.00 26.67 219 ALA A O 1
ATOM 1540 N N . GLU A 1 240 ? 6.645 5.727 132.114 1.00 27.05 220 GLU A N 1
ATOM 1541 C CA . GLU A 1 240 ? 5.889 5.262 130.942 1.00 28.13 220 GLU A CA 1
ATOM 1542 C C . GLU A 1 240 ? 6.240 6.056 129.675 1.00 26.94 220 GLU A C 1
ATOM 1543 O O . GLU A 1 240 ? 6.334 5.474 128.587 1.00 26.01 220 GLU A O 1
ATOM 1549 N N . PHE A 1 241 ? 6.431 7.366 129.807 1.00 25.08 221 PHE A N 1
ATOM 1550 C CA . PHE A 1 241 ? 6.738 8.168 128.621 1.00 23.86 221 PHE A CA 1
ATOM 1551 C C . PHE A 1 241 ? 8.082 7.832 128.075 1.00 23.92 221 PHE A C 1
ATOM 1552 O O . PHE A 1 241 ? 8.276 7.818 126.872 1.00 23.94 221 PHE A O 1
ATOM 1560 N N . GLU A 1 242 ? 9.015 7.537 128.971 1.00 24.44 222 GLU A N 1
ATOM 1561 C CA . GLU A 1 242 ? 10.335 7.186 128.573 1.00 24.18 222 GLU A CA 1
ATOM 1562 C C . GLU A 1 242 ? 10.383 5.830 127.848 1.00 24.47 222 GLU A C 1
ATOM 1563 O O . GLU A 1 242 ? 11.083 5.662 126.835 1.00 25.22 222 GLU A O 1
ATOM 1569 N N . ARG A 1 243 ? 9.660 4.854 128.376 1.00 23.73 223 ARG A N 1
ATOM 1570 C CA . ARG A 1 243 ? 9.547 3.574 127.741 1.00 23.71 223 ARG A CA 1
ATOM 1571 C C . ARG A 1 243 ? 8.886 3.768 126.382 1.00 23.26 223 ARG A C 1
ATOM 1572 O O . ARG A 1 243 ? 9.381 3.235 125.397 1.00 23.31 223 ARG A O 1
ATOM 1580 N N . TYR A 1 244 ? 7.811 4.569 126.332 1.00 21.83 224 TYR A N 1
ATOM 1581 C CA . TYR A 1 244 ? 7.084 4.808 125.082 1.00 21.39 224 TYR A CA 1
ATOM 1582 C C . TYR A 1 244 ? 8.005 5.415 124.007 1.00 20.35 224 TYR A C 1
ATOM 1583 O O . TYR A 1 244 ? 8.053 4.915 122.884 1.00 18.98 224 TYR A O 1
ATOM 1592 N N . PHE A 1 245 ? 8.753 6.456 124.375 1.00 20.48 225 PHE A N 1
ATOM 1593 C CA . PHE A 1 245 ? 9.638 7.143 123.409 1.00 20.65 225 PHE A CA 1
ATOM 1594 C C . PHE A 1 245 ? 10.890 6.331 123.045 1.00 20.48 225 PHE A C 1
ATOM 1595 O O . PHE A 1 245 ? 11.456 6.504 121.964 1.00 20.65 225 PHE A O 1
ATOM 1603 N N . ALA A 1 246 ? 11.322 5.463 123.953 1.00 20.31 226 ALA A N 1
ATOM 1604 C CA . ALA A 1 246 ? 12.435 4.558 123.660 1.00 20.80 226 ALA A CA 1
ATOM 1605 C C . ALA A 1 246 ? 11.990 3.605 122.534 1.00 20.83 226 ALA A C 1
ATOM 1606 O O . ALA A 1 246 ? 12.785 3.253 121.681 1.00 21.90 226 ALA A O 1
ATOM 1608 N N . GLY A 1 247 ? 10.717 3.221 122.513 1.00 20.73 227 GLY A N 1
ATOM 1609 C CA . GLY A 1 247 ? 10.237 2.312 121.474 1.00 20.56 227 GLY A CA 1
ATOM 1610 C C . GLY A 1 247 ? 10.054 3.001 120.133 1.00 21.64 227 GLY A C 1
ATOM 1611 O O . GLY A 1 247 ? 10.414 2.473 119.088 1.00 22.02 227 GLY A O 1
ATOM 1612 N N . LEU A 1 248 ? 9.459 4.190 120.160 1.00 21.50 228 LEU A N 1
ATOM 1613 C CA . LEU A 1 248 ? 9.409 5.031 119.001 1.00 21.42 228 LEU A CA 1
ATOM 1614 C C . LEU A 1 248 ? 10.808 5.229 118.429 1.00 20.86 228 LEU A C 1
ATOM 1615 O O . LEU A 1 248 ? 10.994 5.130 117.215 1.00 19.90 228 LEU A O 1
ATOM 1620 N N . ALA A 1 249 ? 11.798 5.499 119.280 1.00 19.77 229 ALA A N 1
ATOM 1621 C CA . ALA A 1 249 ? 13.149 5.708 118.749 1.00 20.22 229 ALA A CA 1
ATOM 1622 C C . ALA A 1 249 ? 13.726 4.414 118.124 1.00 21.21 229 ALA A C 1
ATOM 1623 O O . ALA A 1 249 ? 14.470 4.480 117.115 1.00 20.31 229 ALA A O 1
ATOM 1625 N N . ALA A 1 250 ? 13.402 3.256 118.721 1.00 21.40 230 ALA A N 1
ATOM 1626 C CA . ALA A 1 250 ? 13.848 1.940 118.181 1.00 22.68 230 ALA A CA 1
ATOM 1627 C C . ALA A 1 250 ? 13.382 1.738 116.727 1.00 23.06 230 ALA A C 1
ATOM 1628 O O . ALA A 1 250 ? 14.148 1.253 115.845 1.00 23.04 230 ALA A O 1
ATOM 1630 N N . GLU A 1 251 ? 12.129 2.100 116.487 1.00 22.90 231 GLU A N 1
ATOM 1631 C CA . GLU A 1 251 ? 11.552 2.012 115.151 1.00 24.02 231 GLU A CA 1
ATOM 1632 C C . GLU A 1 251 ? 12.251 2.921 114.136 1.00 24.86 231 GLU A C 1
ATOM 1633 O O . GLU A 1 251 ? 12.523 2.517 112.987 1.00 24.78 231 GLU A O 1
ATOM 1639 N N . ARG A 1 252 ? 12.596 4.128 114.565 1.00 26.08 232 ARG A N 1
ATOM 1640 C CA . ARG A 1 252 ? 13.285 5.087 113.669 1.00 26.97 232 ARG A CA 1
ATOM 1641 C C . ARG A 1 252 ? 14.719 4.678 113.364 1.00 27.79 232 ARG A C 1
ATOM 1642 O O . ARG A 1 252 ? 15.296 5.161 112.375 1.00 27.87 232 ARG A O 1
ATOM 1650 N N . ARG A 1 253 ? 15.287 3.793 114.193 1.00 27.46 233 ARG A N 1
ATOM 1651 C CA . ARG A 1 253 ? 16.617 3.248 113.916 1.00 27.64 233 ARG A CA 1
ATOM 1652 C C . ARG A 1 253 ? 16.528 2.180 112.849 1.00 28.01 233 ARG A C 1
ATOM 1653 O O . ARG A 1 253 ? 17.428 2.012 112.044 1.00 27.82 233 ARG A O 1
ATOM 1661 N N . ARG A 1 254 ? 15.418 1.464 112.839 1.00 28.61 234 ARG A N 1
ATOM 1662 C CA . ARG A 1 254 ? 15.171 0.494 111.783 1.00 28.97 234 ARG A CA 1
ATOM 1663 C C . ARG A 1 254 ? 14.682 1.102 110.470 1.00 28.77 234 ARG A C 1
ATOM 1664 O O . ARG A 1 254 ? 15.012 0.630 109.405 1.00 28.94 234 ARG A O 1
ATOM 1672 N N . ASN A 1 255 ? 13.882 2.151 110.556 1.00 29.95 235 ASN A N 1
ATOM 1673 C CA . ASN A 1 255 ? 13.198 2.699 109.389 1.00 31.31 235 ASN A CA 1
ATOM 1674 C C . ASN A 1 255 ? 13.389 4.215 109.436 1.00 30.29 235 ASN A C 1
ATOM 1675 O O . ASN A 1 255 ? 12.448 4.946 109.779 1.00 30.38 235 ASN A O 1
ATOM 1680 N N . PRO A 1 256 ? 14.626 4.688 109.151 1.00 30.67 236 PRO A N 1
ATOM 1681 C CA . PRO A 1 256 ? 14.949 6.111 109.253 1.00 29.69 236 PRO A CA 1
ATOM 1682 C C . PRO A 1 256 ? 14.194 6.894 108.211 1.00 28.98 236 PRO A C 1
ATOM 1683 O O . PRO A 1 256 ? 13.929 6.382 107.126 1.00 28.39 236 PRO A O 1
ATOM 1687 N N . THR A 1 257 ? 13.814 8.113 108.570 1.00 28.51 237 THR A N 1
ATOM 1688 C CA . THR A 1 257 ? 13.035 8.950 107.679 1.00 28.32 237 THR A CA 1
ATOM 1689 C C . THR A 1 257 ? 13.593 10.363 107.659 1.00 27.79 237 THR A C 1
ATOM 1690 O O . THR A 1 257 ? 14.672 10.595 108.197 1.00 27.46 237 THR A O 1
ATOM 1694 N N . ASP A 1 258 ? 12.870 11.296 107.053 1.00 27.15 238 ASP A N 1
ATOM 1695 C CA . ASP A 1 258 ? 13.325 12.674 106.985 1.00 27.81 238 ASP A CA 1
ATOM 1696 C C . ASP A 1 258 ? 13.011 13.543 108.213 1.00 26.82 238 ASP A C 1
ATOM 1697 O O . ASP A 1 258 ? 13.364 14.708 108.225 1.00 26.98 238 ASP A O 1
ATOM 1702 N N . ASP A 1 259 ? 12.394 12.968 109.235 1.00 25.46 239 ASP A N 1
ATOM 1703 C CA . ASP A 1 259 ? 11.800 13.745 110.319 1.00 25.25 239 ASP A CA 1
ATOM 1704 C C . ASP A 1 259 ? 12.805 13.924 111.458 1.00 24.29 239 ASP A C 1
ATOM 1705 O O . ASP A 1 259 ? 13.912 13.410 111.383 1.00 24.98 239 ASP A O 1
ATOM 1710 N N . VAL A 1 260 ? 12.450 14.641 112.513 1.00 24.18 240 VAL A N 1
ATOM 1711 C CA . VAL A 1 260 ? 13.433 14.897 113.572 1.00 22.83 240 VAL A CA 1
ATOM 1712 C C . VAL A 1 260 ? 13.574 13.728 114.524 1.00 22.44 240 VAL A C 1
ATOM 1713 O O . VAL A 1 260 ? 14.628 13.555 115.127 1.00 22.84 240 VAL A O 1
ATOM 1717 N N . ALA A 1 261 ? 12.520 12.938 114.682 1.00 22.46 241 ALA A N 1
ATOM 1718 C CA . ALA A 1 261 ? 12.607 11.743 115.524 1.00 23.32 241 ALA A CA 1
ATOM 1719 C C . ALA A 1 261 ? 13.784 10.882 115.021 1.00 22.71 241 ALA A C 1
ATOM 1720 O O . ALA A 1 261 ? 14.551 10.365 115.812 1.00 22.70 241 ALA A O 1
ATOM 1722 N N . THR A 1 262 ? 13.921 10.760 113.705 1.00 22.78 242 THR A N 1
ATOM 1723 C CA . THR A 1 262 ? 15.007 9.965 113.118 1.00 22.74 242 THR A CA 1
ATOM 1724 C C . THR A 1 262 ? 16.409 10.491 113.525 1.00 23.61 242 THR A C 1
ATOM 1725 O O . THR A 1 262 ? 17.317 9.711 113.862 1.00 23.60 242 THR A O 1
ATOM 1729 N N . VAL A 1 263 ? 16.563 11.816 113.495 1.00 22.96 243 VAL A N 1
ATOM 1730 C CA . VAL A 1 263 ? 17.809 12.451 113.910 1.00 23.62 243 VAL A CA 1
ATOM 1731 C C . VAL A 1 263 ? 18.122 12.098 115.361 1.00 23.38 243 VAL A C 1
ATOM 1732 O O . VAL A 1 263 ? 19.224 11.639 115.662 1.00 25.18 243 VAL A O 1
ATOM 1736 N N . ILE A 1 264 ? 17.144 12.234 116.240 1.00 22.12 244 ILE A N 1
ATOM 1737 C CA . ILE A 1 264 ? 17.325 11.954 117.655 1.00 21.36 244 ILE A CA 1
ATOM 1738 C C . ILE A 1 264 ? 17.698 10.480 117.873 1.00 22.70 244 ILE A C 1
ATOM 1739 O O . ILE A 1 264 ? 18.633 10.157 118.615 1.00 22.04 244 ILE A O 1
ATOM 1744 N N . ALA A 1 265 ? 16.969 9.606 117.184 1.00 22.66 245 ALA A N 1
ATOM 1745 C CA . ALA A 1 265 ? 16.997 8.183 117.445 1.00 23.46 245 ALA A CA 1
ATOM 1746 C C . ALA A 1 265 ? 18.356 7.650 117.026 1.00 24.11 245 ALA A C 1
ATOM 1747 O O . ALA A 1 265 ? 18.916 6.792 117.710 1.00 23.09 245 ALA A O 1
ATOM 1749 N N . ASN A 1 266 ? 18.895 8.218 115.947 1.00 25.16 246 ASN A N 1
ATOM 1750 C CA . ASN A 1 266 ? 20.139 7.739 115.364 1.00 26.55 246 ASN A CA 1
ATOM 1751 C C . ASN A 1 266 ? 21.380 8.491 115.797 1.00 27.32 246 ASN A C 1
ATOM 1752 O O . ASN A 1 266 ? 22.439 8.342 115.191 1.00 27.88 246 ASN A O 1
ATOM 1757 N N . ALA A 1 267 ? 21.256 9.301 116.843 1.00 28.12 247 ALA A N 1
ATOM 1758 C CA . ALA A 1 267 ? 22.366 10.172 117.264 1.00 29.23 247 ALA A CA 1
ATOM 1759 C C . ALA A 1 267 ? 23.548 9.379 117.836 1.00 29.37 247 ALA A C 1
ATOM 1760 O O . ALA A 1 267 ? 23.381 8.348 118.498 1.00 28.99 247 ALA A O 1
ATOM 1762 N N . VAL A 1 268 ? 24.737 9.900 117.572 1.00 29.63 248 VAL A N 1
ATOM 1763 C CA . VAL A 1 268 ? 25.962 9.386 118.162 1.00 30.67 248 VAL A CA 1
ATOM 1764 C C . VAL A 1 268 ? 26.578 10.523 118.969 1.00 31.38 248 VAL A C 1
ATOM 1765 O O . VAL A 1 268 ? 26.799 11.618 118.458 1.00 30.64 248 VAL A O 1
ATOM 1769 N N . VAL A 1 269 ? 26.795 10.264 120.251 1.00 32.65 249 VAL A N 1
ATOM 1770 C CA . VAL A 1 269 ? 27.449 11.229 121.146 1.00 33.93 249 VAL A CA 1
ATOM 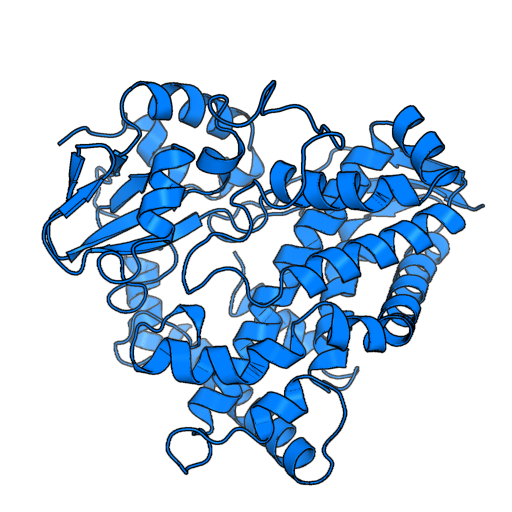1771 C C . VAL A 1 269 ? 28.666 10.54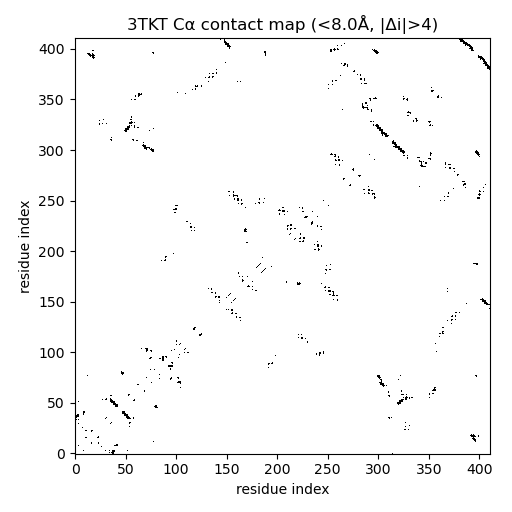3 121.774 1.00 35.11 249 VAL A C 1
ATOM 1772 O O . VAL A 1 269 ? 28.503 9.559 122.523 1.00 34.74 249 VAL A O 1
ATOM 1776 N N . ASP A 1 270 ? 29.862 11.081 121.506 1.00 36.59 250 ASP A N 1
ATOM 1777 C CA . ASP A 1 270 ? 31.106 10.549 122.093 1.00 37.95 250 ASP A CA 1
ATOM 1778 C C . ASP A 1 270 ? 31.274 9.096 121.656 1.00 37.91 250 ASP A C 1
ATOM 1779 O O . ASP A 1 270 ? 31.444 8.209 122.511 1.00 38.16 250 ASP A O 1
ATOM 1784 N N . GLY A 1 271 ? 31.152 8.853 120.348 1.00 37.85 251 GLY A N 1
ATOM 1785 C CA . GLY A 1 271 ? 31.220 7.502 119.759 1.00 37.34 251 GLY A CA 1
ATOM 1786 C C . GLY A 1 271 ? 30.147 6.486 120.153 1.00 37.14 251 GLY A C 1
ATOM 1787 O O . GLY A 1 271 ? 30.188 5.337 119.710 1.00 36.64 251 GLY A O 1
ATOM 1788 N N . GLU A 1 272 ? 29.169 6.899 120.955 1.00 36.55 252 GLU A N 1
ATOM 1789 C CA . GLU A 1 272 ? 28.165 5.986 121.513 1.00 36.04 252 GLU A CA 1
ATOM 1790 C C . GLU A 1 272 ? 26.729 6.478 121.228 1.00 35.54 252 GLU A C 1
ATOM 1791 O O . GLU A 1 272 ? 26.532 7.673 121.052 1.00 34.75 252 GLU A O 1
ATOM 1797 N N . PRO A 1 273 ? 25.723 5.563 121.239 1.00 34.78 253 PRO A N 1
ATOM 1798 C CA . PRO A 1 273 ? 24.330 6.055 121.162 1.00 34.66 253 PRO A CA 1
ATOM 1799 C C . PRO A 1 273 ? 23.958 6.762 122.450 1.00 34.63 253 PRO A C 1
ATOM 1800 O O . PRO A 1 273 ? 24.626 6.568 123.474 1.00 34.54 253 PRO A O 1
ATOM 1804 N N . MET A 1 274 ? 22.931 7.610 122.398 1.00 33.88 254 MET A N 1
ATOM 1805 C CA . MET A 1 274 ? 22.398 8.212 123.617 1.00 33.24 254 MET A CA 1
ATOM 1806 C C . MET A 1 274 ? 21.676 7.167 124.479 1.00 33.00 254 MET A C 1
ATOM 1807 O O . MET A 1 274 ? 21.065 6.242 123.961 1.00 32.03 254 MET A O 1
ATOM 1812 N N . SER A 1 275 ? 21.705 7.353 125.795 1.00 33.08 255 SER A N 1
ATOM 1813 C CA . SER A 1 275 ? 20.869 6.560 126.681 1.00 33.66 255 SER A CA 1
ATOM 1814 C C . SER A 1 275 ? 19.376 6.762 126.324 1.00 33.84 255 SER A C 1
ATOM 1815 O O . SER A 1 275 ? 18.983 7.778 125.695 1.00 33.04 255 SER A O 1
ATOM 1818 N N . ASP A 1 276 ? 18.563 5.779 126.698 1.00 33.61 256 ASP A N 1
ATOM 1819 C CA . ASP A 1 276 ? 17.121 5.879 126.590 1.00 34.53 256 ASP A CA 1
ATOM 1820 C C . ASP A 1 276 ? 16.534 7.099 127.318 1.00 33.65 256 ASP A C 1
ATOM 1821 O O . ASP A 1 276 ? 15.599 7.692 126.821 1.00 33.11 256 ASP A O 1
ATOM 1826 N N . ARG A 1 277 ? 17.087 7.445 128.483 1.00 33.13 257 ARG A N 1
ATOM 1827 C CA . ARG A 1 277 ? 16.723 8.661 129.231 1.00 33.12 257 ARG A CA 1
ATOM 1828 C C . ARG A 1 277 ? 16.911 9.934 128.399 1.00 31.32 257 ARG A C 1
ATOM 1829 O O . ARG A 1 277 ? 16.003 10.753 128.295 1.00 30.47 257 ARG A O 1
ATOM 1837 N N . ASP A 1 278 ? 18.096 10.078 127.811 1.00 29.78 258 ASP A N 1
ATOM 1838 C CA . ASP A 1 278 ? 18.421 11.221 126.988 1.00 28.39 258 ASP A CA 1
ATOM 1839 C C . ASP A 1 278 ? 17.613 11.214 125.703 1.00 27.56 258 ASP A C 1
ATOM 1840 O O . ASP A 1 278 ? 17.077 12.248 125.303 1.00 28.15 258 ASP A O 1
ATOM 1845 N N . THR A 1 279 ? 17.512 10.050 125.064 1.00 25.83 259 THR A N 1
ATOM 1846 C CA . THR A 1 279 ? 16.709 9.912 123.859 1.00 25.02 259 THR A CA 1
ATOM 1847 C C . THR A 1 279 ? 15.249 10.336 124.121 1.00 24.57 259 THR A C 1
ATOM 1848 O O . THR A 1 279 ? 14.720 11.175 123.394 1.00 23.59 259 THR A O 1
ATOM 1852 N N . ALA A 1 280 ? 14.643 9.791 125.184 1.00 23.12 260 ALA A N 1
ATOM 1853 C CA . ALA A 1 280 ? 13.289 10.147 125.594 1.00 22.84 260 ALA A CA 1
ATOM 1854 C C . ALA A 1 280 ? 13.203 11.629 125.997 1.00 23.32 260 ALA A C 1
ATOM 1855 O O . ALA A 1 280 ? 12.220 12.312 125.697 1.00 23.63 260 ALA A O 1
ATOM 1857 N N . GLY A 1 281 ? 14.219 12.106 126.716 1.00 22.18 261 GLY A N 1
ATOM 1858 C CA . GLY A 1 281 ? 14.288 13.516 127.084 1.00 22.71 261 GLY A CA 1
ATOM 1859 C C . GLY A 1 281 ? 14.181 14.397 125.841 1.00 21.82 261 GLY A C 1
ATOM 1860 O O . GLY A 1 281 ? 13.474 15.400 125.853 1.00 21.43 261 GLY A O 1
ATOM 1861 N N . TYR A 1 282 ? 14.856 14.004 124.756 1.00 20.96 262 TYR A N 1
ATOM 1862 C CA . TYR A 1 282 ? 14.808 14.775 123.504 1.00 20.53 262 TYR A CA 1
ATOM 1863 C C . TYR A 1 282 ? 13.418 14.793 122.824 1.00 21.04 262 TYR A C 1
ATOM 1864 O O . TYR A 1 282 ? 12.970 15.861 122.345 1.00 21.44 262 TYR A O 1
ATOM 1873 N N . TYR A 1 283 ? 12.732 13.646 122.795 1.00 19.59 263 TYR A N 1
ATOM 1874 C CA . TYR A 1 283 ? 11.352 13.630 122.295 1.00 18.98 263 TYR A CA 1
ATOM 1875 C C . TYR A 1 283 ? 10.456 14.538 123.117 1.00 18.72 263 TYR A C 1
ATOM 1876 O O . TYR A 1 283 ? 9.662 15.293 122.564 1.00 17.24 263 TYR A O 1
ATOM 1885 N N . ILE A 1 284 ? 10.599 14.429 124.448 1.00 19.56 264 ILE A N 1
ATOM 1886 C CA . ILE A 1 284 ? 9.774 15.124 125.421 1.00 18.80 264 ILE A CA 1
ATOM 1887 C C . ILE A 1 284 ? 9.919 16.642 125.306 1.00 20.38 264 ILE A C 1
ATOM 1888 O O . ILE A 1 284 ? 8.914 17.354 125.205 1.00 21.30 264 ILE A O 1
ATOM 1893 N N . ILE A 1 285 ? 11.150 17.142 125.254 1.00 21.45 265 ILE A N 1
ATOM 1894 C CA . ILE A 1 285 ? 11.367 18.582 125.083 1.00 22.01 265 ILE A CA 1
ATOM 1895 C C . ILE A 1 285 ? 10.855 19.088 123.737 1.00 22.63 265 ILE A C 1
ATOM 1896 O O . ILE A 1 285 ? 10.232 20.174 123.656 1.00 23.38 265 ILE A O 1
ATOM 1901 N N . THR A 1 286 ? 11.088 18.329 122.673 1.00 21.71 266 THR A N 1
ATOM 1902 C CA . THR A 1 286 ? 10.576 18.767 121.373 1.00 21.92 266 THR A CA 1
ATOM 1903 C C . THR A 1 286 ? 9.057 18.991 121.449 1.00 22.51 266 THR A C 1
ATOM 1904 O O . THR A 1 286 ? 8.549 20.016 120.978 1.00 22.31 266 THR A O 1
ATOM 1908 N N . ALA A 1 287 ? 8.341 18.031 122.053 1.00 22.68 267 ALA A N 1
ATOM 1909 C CA . ALA A 1 287 ? 6.884 18.097 122.125 1.00 22.53 267 ALA A CA 1
ATOM 1910 C C . ALA A 1 287 ? 6.463 19.212 123.070 1.00 22.61 267 ALA A C 1
ATOM 1911 O O . ALA A 1 287 ? 5.694 20.077 122.684 1.00 24.37 267 ALA A O 1
ATOM 1913 N N . SER A 1 288 ? 7.019 19.258 124.273 1.00 22.49 268 SER A N 1
ATOM 1914 C CA . SER A 1 288 ? 6.612 20.301 125.205 1.00 23.81 268 SER A CA 1
ATOM 1915 C C . SER A 1 288 ? 7.133 21.699 124.872 1.00 23.12 268 SER A C 1
ATOM 1916 O O . SER A 1 288 ? 6.450 22.681 125.107 1.00 24.64 268 SER A O 1
ATOM 1919 N N . ALA A 1 289 ? 8.315 21.830 124.305 1.00 23.23 269 ALA A N 1
ATOM 1920 C CA . ALA A 1 289 ? 8.730 23.176 123.865 1.00 22.83 269 ALA A CA 1
ATOM 1921 C C . ALA A 1 289 ? 7.945 23.643 122.618 1.00 22.22 269 ALA A C 1
ATOM 1922 O O . ALA A 1 289 ? 7.803 24.845 122.381 1.00 22.15 269 ALA A O 1
ATOM 1924 N N . GLY A 1 290 ? 7.427 22.681 121.859 1.00 22.30 270 GLY A N 1
ATOM 1925 C CA . GLY A 1 290 ? 6.839 22.929 120.531 1.00 21.67 270 GLY A CA 1
ATOM 1926 C C . GLY A 1 290 ? 5.345 23.255 120.503 1.00 21.30 270 GLY A C 1
ATOM 1927 O O . GLY A 1 290 ? 4.870 23.872 119.547 1.00 20.52 270 GLY A O 1
ATOM 1928 N N . HIS A 1 291 ? 4.614 22.854 121.551 1.00 21.08 271 HIS A N 1
ATOM 1929 C CA . HIS A 1 291 ? 3.158 22.851 121.517 1.00 20.22 271 HIS A CA 1
ATOM 1930 C C . HIS A 1 291 ? 2.543 24.163 122.009 1.00 21.10 271 HIS A C 1
ATOM 1931 O O . HIS A 1 291 ? 2.148 25.008 121.188 1.00 20.87 271 HIS A O 1
ATOM 1938 N N . ASP A 1 292 ? 2.467 24.360 123.327 1.00 21.14 272 ASP A N 1
ATOM 1939 C CA . ASP A 1 292 ? 1.701 25.500 123.838 1.00 22.47 272 ASP A CA 1
ATOM 1940 C C . ASP A 1 292 ? 2.285 26.804 123.377 1.00 21.98 272 ASP A C 1
ATOM 1941 O O . ASP A 1 292 ? 1.563 27.783 123.190 1.00 21.50 272 ASP A O 1
ATOM 1946 N N . THR A 1 293 ? 3.599 26.832 123.213 1.00 21.29 273 THR A N 1
ATOM 1947 C CA . THR A 1 293 ? 4.256 28.080 122.795 1.00 21.51 273 THR A CA 1
ATOM 1948 C C . THR A 1 293 ? 3.705 28.552 121.446 1.00 21.02 273 THR A C 1
ATOM 1949 O O . THR A 1 293 ? 3.217 29.683 121.316 1.00 21.06 273 THR A O 1
ATOM 1953 N N . THR A 1 294 ? 3.733 27.648 120.463 1.00 20.98 274 THR A N 1
ATOM 1954 C CA . THR A 1 294 ? 3.252 27.924 119.107 1.00 20.57 274 THR A CA 1
ATOM 1955 C C . THR A 1 294 ? 1.728 28.108 119.106 1.00 20.60 274 THR A C 1
ATOM 1956 O O . THR A 1 294 ? 1.204 28.875 118.327 1.00 20.56 274 THR A O 1
ATOM 1960 N N . SER A 1 295 ? 1.022 27.416 119.997 1.00 20.40 275 SER A N 1
ATOM 1961 C CA . SER A 1 295 ? -0.400 27.703 120.191 1.00 20.49 275 SER A CA 1
ATOM 1962 C C . SER A 1 295 ? -0.621 29.184 120.582 1.00 20.10 275 SER A C 1
ATOM 1963 O O . SER A 1 295 ? -1.430 29.874 119.966 1.00 19.58 275 SER A O 1
ATOM 1966 N N . ALA A 1 296 ? 0.119 29.658 121.582 1.00 20.05 276 ALA A N 1
ATOM 1967 C CA . ALA A 1 296 ? -0.019 31.042 122.040 1.00 20.26 276 ALA A CA 1
ATOM 1968 C C . ALA A 1 296 ? 0.221 32.089 120.943 1.00 20.06 276 ALA A C 1
ATOM 1969 O O . ALA A 1 296 ? -0.608 32.988 120.768 1.00 20.89 276 ALA A O 1
ATOM 1971 N N . SER A 1 297 ? 1.315 31.971 120.192 1.00 19.52 277 SER A N 1
ATOM 1972 C CA . SER A 1 297 ? 1.610 32.981 119.195 1.00 19.68 277 SER A CA 1
ATOM 1973 C C . SER A 1 297 ? 0.695 32.889 117.980 1.00 19.29 277 SER A C 1
ATOM 1974 O O . SER A 1 297 ? 0.389 33.910 117.382 1.00 19.67 277 SER A O 1
ATOM 1977 N N . SER A 1 298 ? 0.280 31.670 117.613 1.00 19.26 278 SER A N 1
ATOM 1978 C CA . SER A 1 298 ? -0.731 31.452 116.564 1.00 19.47 278 SER A CA 1
ATOM 1979 C C . SER A 1 298 ? -2.018 32.196 116.924 1.00 19.73 278 SER A C 1
ATOM 1980 O O . SER A 1 298 ? -2.515 33.021 116.136 1.00 19.60 278 SER A O 1
ATOM 1983 N N . ALA A 1 299 ? -2.482 31.963 118.150 1.00 19.56 279 ALA A N 1
ATOM 1984 C CA . ALA A 1 299 ? -3.637 32.660 118.766 1.00 20.04 279 ALA A CA 1
ATOM 1985 C C . ALA A 1 299 ? -3.493 34.171 118.805 1.00 20.28 279 ALA A C 1
ATOM 1986 O O . ALA A 1 299 ? -4.403 34.903 118.385 1.00 21.94 279 ALA A O 1
ATOM 1988 N N . GLY A 1 300 ? -2.360 34.655 119.298 1.00 20.42 280 GLY A N 1
ATOM 1989 C CA . GLY A 1 300 ? -2.076 36.098 119.311 1.00 19.92 280 GLY A CA 1
ATOM 1990 C C . GLY A 1 300 ? -2.124 36.721 117.930 1.00 20.36 280 GLY A C 1
ATOM 1991 O O . GLY A 1 300 ? -2.652 37.834 117.763 1.00 19.63 280 GLY A O 1
ATOM 1992 N N . ALA A 1 301 ? -1.576 36.012 116.929 1.00 20.26 281 ALA A N 1
ATOM 1993 C CA . ALA A 1 301 ? -1.636 36.487 115.531 1.00 19.32 281 ALA A CA 1
ATOM 1994 C C . ALA A 1 301 ? -3.090 36.553 115.012 1.00 19.55 281 ALA A C 1
ATOM 1995 O O . ALA A 1 301 ? -3.502 37.539 114.372 1.00 19.10 281 ALA A O 1
ATOM 1997 N N . ALA A 1 302 ? -3.899 35.554 115.344 1.00 20.33 282 ALA A N 1
ATOM 1998 C CA . ALA A 1 302 ? -5.302 35.539 114.844 1.00 20.49 282 ALA A CA 1
ATOM 1999 C C . ALA A 1 302 ? -6.127 36.598 115.537 1.00 19.78 282 ALA A C 1
ATOM 2000 O O . ALA A 1 302 ? -7.041 37.217 114.931 1.00 20.39 282 ALA A O 1
ATOM 2002 N N . LEU A 1 303 ? -5.806 36.793 116.811 1.00 20.39 283 LEU A N 1
ATOM 2003 C CA . LEU A 1 303 ? -6.393 37.852 117.636 1.00 20.90 283 LEU A CA 1
ATOM 2004 C C . LEU A 1 303 ? -6.114 39.222 117.042 1.00 21.52 283 LEU A C 1
ATOM 2005 O O . LEU A 1 303 ? -7.026 40.056 116.904 1.00 22.09 283 LEU A O 1
ATOM 2010 N N . ALA A 1 304 ? -4.851 39.489 116.731 1.00 21.97 284 ALA A N 1
ATOM 2011 C CA . ALA A 1 304 ? -4.511 40.796 116.161 1.00 22.55 284 ALA A CA 1
ATOM 2012 C C . ALA A 1 304 ? -5.157 40.997 114.784 1.00 23.15 284 ALA A C 1
ATOM 2013 O O . ALA A 1 304 ? -5.559 42.104 114.450 1.00 24.55 284 ALA A O 1
ATOM 2015 N N . LEU A 1 305 ? -5.265 39.936 113.990 1.00 23.73 285 LEU A N 1
ATOM 2016 C CA . LEU A 1 305 ? -5.913 40.026 112.678 1.00 24.54 285 LEU A CA 1
ATOM 2017 C C . LEU A 1 305 ? -7.423 40.272 112.792 1.00 24.39 285 LEU A C 1
ATOM 2018 O O . LEU A 1 305 ? -7.992 41.039 112.023 1.00 24.75 285 LEU A O 1
ATOM 2023 N N . ALA A 1 306 ? -8.039 39.612 113.774 1.00 24.22 286 ALA A N 1
ATOM 2024 C CA . ALA A 1 306 ? -9.462 39.713 114.030 1.00 23.25 286 ALA A CA 1
ATOM 2025 C C . ALA A 1 306 ? -9.827 41.107 114.524 1.00 23.46 286 ALA A C 1
ATOM 2026 O O . ALA A 1 306 ? -10.921 41.575 114.249 1.00 23.22 286 ALA A O 1
ATOM 2028 N N . ARG A 1 307 ? -8.932 41.755 115.265 1.00 23.91 287 ARG A N 1
ATOM 2029 C CA . ARG A 1 307 ? -9.215 43.067 115.857 1.00 24.43 287 ARG A CA 1
ATOM 2030 C C . ARG A 1 307 ? -8.819 44.202 114.944 1.00 25.16 287 ARG A C 1
ATOM 2031 O O . ARG A 1 307 ? -9.152 45.356 115.225 1.00 25.75 287 ARG A O 1
ATOM 2039 N N . ASP A 1 308 ? -8.131 43.894 113.844 1.00 24.45 288 ASP A N 1
ATOM 2040 C CA . ASP A 1 308 ? -7.691 44.932 112.897 1.00 24.10 288 ASP A CA 1
ATOM 2041 C C . ASP A 1 308 ? -8.031 44.535 111.447 1.00 23.79 288 ASP A C 1
ATOM 2042 O O . ASP A 1 308 ? -7.192 43.987 110.739 1.00 24.04 288 ASP A O 1
ATOM 2047 N N . PRO A 1 309 ? -9.271 44.781 111.019 1.00 24.43 289 PRO A N 1
ATOM 2048 C CA . PRO A 1 309 ? -9.683 44.261 109.707 1.00 24.04 289 PRO A CA 1
ATOM 2049 C C . PRO A 1 309 ? -9.023 44.977 108.524 1.00 24.16 289 PRO A C 1
ATOM 2050 O O . PRO A 1 309 ? -8.928 44.392 107.455 1.00 23.76 289 PRO A O 1
ATOM 2054 N N . ASP A 1 310 ? -8.517 46.209 108.709 1.00 24.24 290 ASP A N 1
ATOM 2055 C CA . ASP A 1 310 ? -7.753 46.826 107.625 1.00 24.62 290 ASP A CA 1
ATOM 2056 C C . ASP A 1 310 ? -6.444 46.050 107.412 1.00 23.93 290 ASP A C 1
ATOM 2057 O O . ASP A 1 310 ? -6.063 45.773 106.246 1.00 22.85 290 ASP A O 1
ATOM 2062 N N . LEU A 1 311 ? -5.751 45.725 108.513 1.00 22.44 291 LEU A N 1
ATOM 2063 C CA . LEU A 1 311 ? -4.562 44.837 108.405 1.00 22.75 291 LEU A CA 1
ATOM 2064 C C . LEU A 1 311 ? -4.952 43.440 107.838 1.00 22.19 291 LEU A C 1
ATOM 2065 O O . LEU A 1 311 ? -4.282 42.926 106.957 1.00 21.93 291 LEU A O 1
ATOM 2070 N N . PHE A 1 312 ? -6.028 42.839 108.354 1.00 21.95 292 PHE A N 1
ATOM 2071 C CA . PHE A 1 312 ? -6.546 41.588 107.789 1.00 22.44 292 PHE A CA 1
ATOM 2072 C C . PHE A 1 312 ? -6.642 41.679 106.255 1.00 22.59 292 PHE A C 1
ATOM 2073 O O . PHE A 1 312 ? -6.138 40.771 105.538 1.00 21.74 292 PHE A O 1
ATOM 2081 N N . ALA A 1 313 ? -7.248 42.760 105.756 1.00 21.82 293 ALA A N 1
ATOM 2082 C CA . ALA A 1 313 ? -7.456 42.885 104.295 1.00 23.42 293 ALA A CA 1
ATOM 2083 C C . ALA A 1 313 ? -6.153 43.038 103.522 1.00 23.29 293 ALA A C 1
ATOM 2084 O O . ALA A 1 313 ? -6.004 42.459 102.454 1.00 23.42 293 ALA A O 1
ATOM 2086 N N . ARG A 1 314 ? -5.205 43.797 104.066 1.00 23.90 294 ARG A N 1
ATOM 2087 C CA . ARG A 1 314 ? -3.922 43.985 103.376 1.00 25.02 294 ARG A CA 1
ATOM 2088 C C . ARG A 1 314 ? -3.100 42.683 103.277 1.00 25.64 294 ARG A C 1
ATOM 2089 O O . ARG A 1 314 ? -2.510 42.383 102.222 1.00 26.23 294 ARG A O 1
ATOM 2097 N N . VAL A 1 315 ? -3.034 41.916 104.365 1.00 25.62 295 VAL A N 1
ATOM 2098 C CA . VAL A 1 315 ? -2.270 40.660 104.317 1.00 25.14 295 VAL A CA 1
ATOM 2099 C C . VAL A 1 315 ? -3.036 39.647 103.466 1.00 25.40 295 VAL A C 1
ATOM 2100 O O . VAL A 1 315 ? -2.408 38.864 102.751 1.00 25.64 295 VAL A O 1
ATOM 2104 N N . LYS A 1 316 ? -4.382 39.721 103.474 1.00 25.84 296 LYS A N 1
ATOM 2105 C CA . LYS A 1 316 ? -5.215 38.927 102.566 1.00 25.50 296 LYS A CA 1
ATOM 2106 C C . LYS A 1 316 ? -4.787 39.162 101.124 1.00 24.96 296 LYS A C 1
ATOM 2107 O O . LYS A 1 316 ? -4.642 38.212 100.377 1.00 24.62 296 LYS A O 1
ATOM 2113 N N . ALA A 1 317 ? -4.571 40.423 100.749 1.00 24.34 297 ALA A N 1
ATOM 2114 C CA . ALA A 1 317 ? -4.222 40.764 99.357 1.00 23.92 297 ALA A CA 1
ATOM 2115 C C . ALA A 1 317 ? -2.741 40.563 99.081 1.00 23.65 297 ALA A C 1
ATOM 2116 O O . ALA A 1 317 ? -2.351 40.386 97.928 1.00 22.95 297 ALA A O 1
ATOM 2118 N N . ASP A 1 318 ? -1.906 40.633 100.122 1.00 23.86 298 ASP A N 1
ATOM 2119 C CA . ASP A 1 318 ? -0.443 40.484 99.945 1.00 24.41 298 ASP A CA 1
ATOM 2120 C C . ASP A 1 318 ? 0.171 39.690 101.078 1.00 25.06 298 ASP A C 1
ATOM 2121 O O . ASP A 1 318 ? 0.382 40.205 102.191 1.00 24.26 298 ASP A O 1
ATOM 2126 N N . ARG A 1 319 ? 0.425 38.425 100.779 1.00 25.36 299 ARG A N 1
ATOM 2127 C CA . ARG A 1 319 ? 0.894 37.465 101.728 1.00 25.29 299 ARG A CA 1
ATOM 2128 C C . ARG A 1 319 ? 2.348 37.711 102.122 1.00 26.59 299 ARG A C 1
ATOM 2129 O O . ARG A 1 319 ? 2.816 37.132 103.097 1.00 26.80 299 ARG A O 1
ATOM 2137 N N . ASN A 1 320 ? 3.067 38.565 101.388 1.00 26.95 300 ASN A N 1
ATOM 2138 C CA . ASN A 1 320 ? 4.433 38.901 101.803 1.00 27.63 300 ASN A CA 1
ATOM 2139 C C . ASN A 1 320 ? 4.443 39.750 103.062 1.00 26.80 300 ASN A C 1
ATOM 2140 O O . ASN A 1 320 ? 5.501 39.988 103.637 1.00 25.44 300 ASN A O 1
ATOM 2145 N N . LEU A 1 321 ? 3.262 40.209 103.487 1.00 26.85 301 LEU A N 1
ATOM 2146 C CA . LEU A 1 321 ? 3.145 40.912 104.782 1.00 26.96 301 LEU A CA 1
ATOM 2147 C C . LEU A 1 321 ? 3.154 39.946 105.960 1.00 25.87 301 LEU A C 1
ATOM 2148 O O . LEU A 1 321 ? 3.274 40.357 107.105 1.00 26.80 301 LEU A O 1
ATOM 2153 N N . LEU A 1 322 ? 3.069 38.663 105.676 1.00 25.05 302 LEU A N 1
ATOM 2154 C CA . LEU A 1 322 ? 2.878 37.657 106.722 1.00 24.83 302 LEU A CA 1
ATOM 2155 C C . LEU A 1 322 ? 4.055 37.509 107.706 1.00 24.27 302 LEU A C 1
ATOM 2156 O O . LEU A 1 322 ? 3.842 37.448 108.924 1.00 23.27 302 LEU A O 1
ATOM 2161 N N . PRO A 1 323 ? 5.307 37.486 107.189 1.00 24.09 303 PRO A N 1
ATOM 2162 C CA . PRO A 1 323 ? 6.450 37.375 108.117 1.00 24.25 303 PRO A CA 1
ATOM 2163 C C . PRO A 1 323 ? 6.505 38.446 109.210 1.00 24.12 303 PRO A C 1
ATOM 2164 O O . PRO A 1 323 ? 6.779 38.114 110.374 1.00 25.09 303 PRO A O 1
ATOM 2168 N N . GLY A 1 324 ? 6.212 39.706 108.867 1.00 23.44 304 GLY A N 1
ATOM 2169 C CA . GLY A 1 324 ? 6.188 40.805 109.855 1.00 21.90 304 GLY A CA 1
ATOM 2170 C C . GLY A 1 324 ? 5.138 40.586 110.941 1.00 21.61 304 GLY A C 1
ATOM 2171 O O . GLY A 1 324 ? 5.339 40.911 112.143 1.00 20.70 304 GLY A O 1
ATOM 2172 N N . ILE A 1 325 ? 4.014 40.044 110.503 1.00 21.04 305 ILE A N 1
ATOM 2173 C CA . ILE A 1 325 ? 2.860 39.745 111.372 1.00 21.16 305 ILE A CA 1
ATOM 2174 C C . ILE A 1 325 ? 3.140 38.569 112.335 1.00 21.44 305 ILE A C 1
ATOM 2175 O O . ILE A 1 325 ? 2.846 38.642 113.543 1.00 21.62 305 ILE A O 1
ATOM 2180 N N . VAL A 1 326 ? 3.696 37.482 111.778 1.00 21.00 306 VAL A N 1
ATOM 2181 C CA . VAL A 1 326 ? 4.166 36.335 112.541 1.00 19.88 306 VAL A CA 1
ATOM 2182 C C . VAL A 1 326 ? 5.162 36.748 113.633 1.00 19.77 306 VAL A C 1
ATOM 2183 O O . VAL A 1 326 ? 4.971 36.424 114.820 1.00 19.40 306 VAL A O 1
ATOM 2187 N N . GLU A 1 327 ? 6.237 37.414 113.225 1.00 18.75 307 GLU A N 1
ATOM 2188 C CA . GLU A 1 327 ? 7.275 37.858 114.134 1.00 18.25 307 GLU A CA 1
ATOM 2189 C C . GLU A 1 327 ? 6.703 38.711 115.261 1.00 18.30 307 GLU A C 1
ATOM 2190 O O . GLU A 1 327 ? 7.020 38.478 116.436 1.00 18.59 307 GLU A O 1
ATOM 2196 N N . GLU A 1 328 ? 5.861 39.688 114.909 1.00 18.20 308 GLU A N 1
ATOM 2197 C CA . GLU A 1 328 ? 5.247 40.579 115.901 1.00 18.21 308 GLU A CA 1
ATOM 2198 C C . GLU A 1 328 ? 4.277 39.842 116.816 1.00 17.55 308 GLU A C 1
ATOM 2199 O O . GLU A 1 328 ? 4.184 40.146 118.000 1.00 16.73 308 GLU A O 1
ATOM 2205 N N . ALA A 1 329 ? 3.600 38.825 116.295 1.00 17.43 309 ALA A N 1
ATOM 2206 C CA . ALA A 1 329 ? 2.699 38.055 117.163 1.00 18.47 309 ALA A CA 1
ATOM 2207 C C . ALA A 1 329 ? 3.502 37.301 118.234 1.00 19.77 309 ALA A C 1
ATOM 2208 O O . ALA A 1 329 ? 3.038 37.179 119.345 1.00 20.21 309 ALA A O 1
ATOM 2210 N N . ILE A 1 330 ? 4.668 36.769 117.863 1.00 19.11 310 ILE A N 1
ATOM 2211 C CA . ILE A 1 330 ? 5.542 36.146 118.813 1.00 19.46 310 ILE A CA 1
ATOM 2212 C C . ILE A 1 330 ? 6.027 37.142 119.885 1.00 20.74 310 ILE A C 1
ATOM 2213 O O . ILE A 1 330 ? 5.935 36.830 121.091 1.00 20.57 310 ILE A O 1
ATOM 2218 N N . ARG A 1 331 ? 6.492 38.334 119.468 1.00 20.55 311 ARG A N 1
ATOM 2219 C CA . ARG A 1 331 ? 6.910 39.372 120.431 1.00 19.73 311 ARG A CA 1
ATOM 2220 C C . ARG A 1 331 ? 5.753 39.827 121.316 1.00 19.94 311 ARG A C 1
ATOM 2221 O O . ARG A 1 331 ? 5.906 39.919 122.529 1.00 19.99 311 ARG A O 1
ATOM 2229 N N . TRP A 1 332 ? 4.612 40.110 120.695 1.00 19.80 312 TRP A N 1
ATOM 2230 C CA . TRP A 1 332 ? 3.468 40.780 121.345 1.00 20.29 312 TRP A CA 1
ATOM 2231 C C . TRP A 1 332 ? 2.776 39.845 122.358 1.00 21.32 312 TRP A C 1
ATOM 2232 O O . TRP A 1 332 ? 2.212 40.296 123.399 1.00 21.54 312 TRP A O 1
ATOM 2243 N N . THR A 1 333 ? 2.828 38.538 122.057 1.00 20.82 313 THR A N 1
ATOM 2244 C CA . THR A 1 333 ? 2.281 37.483 122.918 1.00 20.51 313 THR A CA 1
ATOM 2245 C C . THR A 1 333 ? 3.282 37.016 124.003 1.00 20.66 313 THR A C 1
ATOM 2246 O O . THR A 1 333 ? 2.879 36.689 125.127 1.00 21.08 313 THR A O 1
ATOM 2250 N N . THR A 1 334 ? 4.564 36.969 123.633 1.00 20.15 314 THR A N 1
ATOM 2251 C CA . THR A 1 334 ? 5.663 36.408 124.436 1.00 20.45 314 THR A CA 1
ATOM 2252 C C . THR A 1 334 ? 5.251 35.091 125.111 1.00 19.81 314 THR A C 1
ATOM 2253 O O . THR A 1 334 ? 5.060 35.054 126.311 1.00 18.84 314 THR A O 1
ATOM 2257 N N . PRO A 1 335 ? 5.082 34.020 124.320 1.00 19.72 315 PRO A N 1
ATOM 2258 C CA . PRO A 1 335 ? 4.527 32.742 124.832 1.00 20.40 315 PRO A CA 1
ATOM 2259 C C . PRO A 1 335 ? 5.314 32.132 126.002 1.00 20.52 315 PRO A C 1
ATOM 2260 O O . PRO A 1 335 ? 4.697 31.611 126.978 1.00 21.00 315 PRO A O 1
ATOM 2264 N N . VAL A 1 336 ? 6.646 32.222 125.930 1.00 20.25 316 VAL A N 1
ATOM 2265 C CA . VAL A 1 336 ? 7.513 31.797 127.032 1.00 19.68 316 VAL A CA 1
ATOM 2266 C C . VAL A 1 336 ? 7.810 33.030 127.856 1.00 20.47 316 VAL A C 1
ATOM 2267 O O . VAL A 1 336 ? 8.509 33.955 127.413 1.00 19.98 316 VAL A O 1
ATOM 2271 N N . GLN A 1 337 ? 7.249 33.080 129.051 1.00 19.70 317 GLN A N 1
ATOM 2272 C CA . GLN A 1 337 ? 7.257 34.308 129.793 1.00 19.43 317 GLN A CA 1
ATOM 2273 C C . GLN A 1 337 ? 8.514 34.582 130.650 1.00 20.28 317 GLN A C 1
ATOM 2274 O O . GLN A 1 337 ? 8.867 35.761 130.878 1.00 20.07 317 GLN A O 1
ATOM 2280 N N . HIS A 1 338 ? 9.180 33.527 131.115 1.00 18.85 318 HIS A N 1
ATOM 2281 C CA . HIS A 1 338 ? 10.466 33.675 131.801 1.00 19.45 318 HIS A CA 1
ATOM 2282 C C . HIS A 1 338 ? 11.234 32.375 131.666 1.00 19.89 318 HIS A C 1
ATOM 2283 O O . HIS A 1 338 ? 10.627 31.334 131.387 1.00 19.91 318 HIS A O 1
ATOM 2290 N N . PHE A 1 339 ? 12.560 32.451 131.812 1.00 19.70 319 PHE A N 1
ATOM 2291 C CA . PHE A 1 339 ? 13.374 31.305 132.213 1.00 18.68 319 PHE A CA 1
ATOM 2292 C C . PHE A 1 339 ? 14.270 31.761 133.360 1.00 18.87 319 PHE A C 1
ATOM 2293 O O . PHE A 1 339 ? 14.499 32.961 133.542 1.00 18.19 319 PHE A O 1
ATOM 2301 N N . MET A 1 340 ? 14.744 30.792 134.155 1.00 19.28 320 MET A N 1
ATOM 2302 C CA . MET A 1 340 ? 15.649 31.063 135.263 1.00 19.74 320 MET A CA 1
ATOM 2303 C C . MET A 1 340 ? 17.034 30.617 134.868 1.00 20.63 320 MET A C 1
ATOM 2304 O O . MET A 1 340 ? 17.206 29.815 133.933 1.00 19.81 320 MET A O 1
ATOM 2309 N N . ARG A 1 341 ? 17.994 31.157 135.632 1.00 21.52 321 ARG A N 1
ATOM 2310 C CA . ARG A 1 341 ? 19.411 30.875 135.594 1.00 21.62 321 ARG A CA 1
ATOM 2311 C C . ARG A 1 341 ? 19.968 30.849 137.043 1.00 22.46 321 ARG A C 1
ATOM 2312 O O . ARG A 1 341 ? 19.403 31.438 137.974 1.00 22.32 321 ARG A O 1
ATOM 2320 N N . THR A 1 342 ? 21.127 30.227 137.199 1.00 23.21 322 THR A N 1
ATOM 2321 C CA . THR A 1 342 ? 21.879 30.299 138.435 1.00 24.80 322 THR A CA 1
ATOM 2322 C C . THR A 1 342 ? 23.274 30.835 138.108 1.00 25.19 322 THR A C 1
ATOM 2323 O O . THR A 1 342 ? 23.931 30.332 137.179 1.00 26.28 322 THR A O 1
ATOM 2327 N N . ALA A 1 343 ? 23.745 31.820 138.868 1.00 25.22 323 ALA A N 1
ATOM 2328 C CA . ALA A 1 343 ? 25.091 32.359 138.614 1.00 25.10 323 ALA A CA 1
ATOM 2329 C C . ALA A 1 343 ? 26.158 31.371 139.102 1.00 26.00 323 ALA A C 1
ATOM 2330 O O . ALA A 1 343 ? 26.086 30.884 140.240 1.00 25.41 323 ALA A O 1
ATOM 2332 N N . ALA A 1 344 ? 27.103 31.059 138.207 1.00 26.10 324 ALA A N 1
ATOM 2333 C CA . ALA A 1 344 ? 28.187 30.114 138.420 1.00 27.54 324 ALA A CA 1
ATOM 2334 C C . ALA A 1 344 ? 29.247 30.688 139.352 1.00 29.23 324 ALA A C 1
ATOM 2335 O O . ALA A 1 344 ? 29.992 29.935 139.981 1.00 28.45 324 ALA A O 1
ATOM 2337 N N . THR A 1 345 ? 29.346 32.018 139.366 1.00 30.83 325 THR A N 1
ATOM 2338 C CA . THR A 1 345 ? 30.437 32.737 139.983 1.00 32.78 325 THR A CA 1
ATOM 2339 C C . THR A 1 345 ? 29.924 34.136 140.337 1.00 33.00 325 THR A C 1
ATOM 2340 O O . THR A 1 345 ? 28.851 34.543 139.840 1.00 32.93 325 THR A O 1
ATOM 2344 N N . ASP A 1 346 ? 30.645 34.850 141.212 1.00 32.23 326 ASP A N 1
ATOM 2345 C CA . ASP A 1 346 ? 30.344 36.277 141.474 1.00 32.49 326 ASP A CA 1
ATOM 2346 C C . ASP A 1 346 ? 30.488 37.039 140.163 1.00 32.09 326 ASP A C 1
ATOM 2347 O O . ASP A 1 346 ? 31.415 36.778 139.390 1.00 32.50 326 ASP A O 1
ATOM 2352 N N . THR A 1 347 ? 29.572 37.973 139.922 1.00 32.22 327 THR A N 1
ATOM 2353 C CA . THR A 1 347 ? 29.499 38.712 138.654 1.00 31.99 327 THR A CA 1
ATOM 2354 C C . THR A 1 347 ? 28.675 40.014 138.793 1.00 31.58 327 THR A C 1
ATOM 2355 O O . THR A 1 347 ? 28.180 40.332 139.891 1.00 30.21 327 THR A O 1
ATOM 2359 N N . GLU A 1 348 ? 28.539 40.757 137.684 1.00 31.41 328 GLU A N 1
ATOM 2360 C CA . GLU A 1 348 ? 27.720 41.975 137.650 1.00 32.13 328 GLU A CA 1
ATOM 2361 C C . GLU A 1 348 ? 26.773 41.922 136.475 1.00 31.10 328 GLU A C 1
ATOM 2362 O O . GLU A 1 348 ? 27.152 41.531 135.367 1.00 30.42 328 GLU A O 1
ATOM 2368 N N . LEU A 1 349 ? 25.555 42.386 136.687 1.00 30.42 329 LEU A N 1
ATOM 2369 C CA . LEU A 1 349 ? 24.621 42.481 135.572 1.00 29.78 329 LEU A CA 1
ATOM 2370 C C . LEU A 1 349 ? 23.998 43.867 135.605 1.00 28.82 329 LEU A C 1
ATOM 2371 O O . LEU A 1 349 ? 23.371 44.219 136.590 1.00 28.61 329 LEU A O 1
ATOM 2376 N N . CYS A 1 350 ? 24.163 44.657 134.545 1.00 28.80 330 CYS A N 1
ATOM 2377 C CA . CYS A 1 350 ? 23.674 46.045 134.561 1.00 29.84 330 CYS A CA 1
ATOM 2378 C C . CYS A 1 350 ? 24.317 46.738 135.769 1.00 29.72 330 CYS A C 1
ATOM 2379 O O . CYS A 1 350 ? 23.650 47.443 136.534 1.00 29.86 330 CYS A O 1
ATOM 2382 N N . GLY A 1 351 ? 25.606 46.494 135.967 1.00 30.30 331 GLY A N 1
ATOM 2383 C CA . GLY A 1 351 ? 26.315 47.119 137.068 1.00 30.18 331 GLY A CA 1
ATOM 2384 C C . GLY A 1 351 ? 25.863 46.647 138.438 1.00 30.69 331 GLY A C 1
ATOM 2385 O O . GLY A 1 351 ? 26.408 47.094 139.455 1.00 30.11 331 GLY A O 1
ATOM 2386 N N . GLN A 1 352 ? 24.884 45.737 138.484 1.00 30.13 332 GLN A N 1
ATOM 2387 C CA . GLN A 1 352 ? 24.488 45.151 139.750 1.00 30.14 332 GLN A CA 1
ATOM 2388 C C . GLN A 1 352 ? 25.265 43.879 140.132 1.00 30.39 332 GLN A C 1
ATOM 2389 O O . GLN A 1 352 ? 25.417 42.957 139.348 1.00 30.45 332 GLN A O 1
ATOM 2395 N N . LYS A 1 353 ? 25.717 43.823 141.376 1.00 31.01 333 LYS A N 1
ATOM 2396 C CA . LYS A 1 353 ? 26.471 42.678 141.843 1.00 31.04 333 LYS A CA 1
ATOM 2397 C C . LYS A 1 353 ? 25.586 41.466 142.133 1.00 30.42 333 LYS A C 1
ATOM 2398 O O . LYS A 1 353 ? 24.583 41.538 142.870 1.00 30.58 333 LYS A O 1
ATOM 2404 N N . ILE A 1 354 ? 25.991 40.351 141.548 1.00 29.40 334 ILE A N 1
ATOM 2405 C CA . ILE A 1 354 ? 25.257 39.098 141.644 1.00 29.39 334 ILE A CA 1
ATOM 2406 C C . ILE A 1 354 ? 26.209 38.070 142.228 1.00 28.33 334 ILE A C 1
ATOM 2407 O O . ILE A 1 354 ? 27.316 37.897 141.719 1.00 28.35 334 ILE A O 1
ATOM 2412 N N . ALA A 1 355 ? 25.795 37.441 143.332 1.00 27.04 335 ALA A N 1
ATOM 2413 C CA . ALA A 1 355 ? 26.660 36.464 144.028 1.00 27.12 335 ALA A CA 1
ATOM 2414 C C . ALA A 1 355 ? 26.585 35.040 143.442 1.00 26.31 335 ALA A C 1
ATOM 2415 O O . ALA A 1 355 ? 25.499 34.603 143.035 1.00 26.43 335 ALA A O 1
ATOM 2417 N N . ALA A 1 356 ? 27.731 34.351 143.368 1.00 26.55 336 ALA A N 1
ATOM 2418 C CA . ALA A 1 356 ? 27.811 32.918 143.006 1.00 26.17 336 ALA A CA 1
ATOM 2419 C C . ALA A 1 356 ? 26.656 32.142 143.635 1.00 25.99 336 ALA A C 1
ATOM 2420 O O . ALA A 1 356 ? 26.371 32.289 144.844 1.00 26.31 336 ALA A O 1
ATOM 2422 N N . GLY A 1 357 ? 25.966 31.345 142.820 1.00 25.58 337 GLY A N 1
ATOM 2423 C CA . GLY A 1 357 ? 24.781 30.598 143.269 1.00 25.20 337 GLY A CA 1
ATOM 2424 C C . GLY A 1 357 ? 23.457 31.360 143.419 1.00 25.44 337 GLY A C 1
ATOM 2425 O O . GLY A 1 357 ? 22.453 30.791 143.891 1.00 26.09 337 GLY A O 1
ATOM 2426 N N . ASP A 1 358 ? 23.443 32.643 143.056 1.00 24.83 338 ASP A N 1
ATOM 2427 C CA . ASP A 1 358 ? 22.196 33.410 143.045 1.00 25.19 338 ASP A CA 1
ATOM 2428 C C . ASP A 1 358 ? 21.295 32.878 141.933 1.00 24.22 338 ASP A C 1
ATOM 2429 O O . ASP A 1 358 ? 21.782 32.537 140.856 1.00 25.32 338 ASP A O 1
ATOM 2434 N N . TRP A 1 359 ? 19.993 32.807 142.227 1.00 24.11 339 TRP A N 1
ATOM 2435 C CA . TRP A 1 359 ? 18.928 32.452 141.281 1.00 23.54 339 TRP A CA 1
ATOM 2436 C C . TRP A 1 359 ? 18.441 33.716 140.596 1.00 23.32 339 TRP A C 1
ATOM 2437 O O . TRP A 1 359 ? 18.345 34.768 141.212 1.00 23.36 339 TRP A O 1
ATOM 2448 N N . LEU A 1 360 ? 18.156 33.632 139.310 1.00 23.67 340 LEU A N 1
ATOM 2449 C CA . LEU A 1 360 ? 17.690 34.810 138.589 1.00 23.70 340 LEU A CA 1
ATOM 2450 C C . LEU A 1 360 ? 16.584 34.425 137.641 1.00 23.58 340 LEU A C 1
ATOM 2451 O O . LEU A 1 360 ? 16.676 33.364 136.991 1.00 24.35 340 LEU A O 1
ATOM 2456 N N . MET A 1 361 ? 15.588 35.311 137.526 1.00 22.28 341 MET A N 1
ATOM 2457 C CA . MET A 1 361 ? 14.533 35.232 136.530 1.00 19.55 341 MET A CA 1
ATOM 2458 C C . MET A 1 361 ? 14.791 36.140 135.326 1.00 20.10 341 MET A C 1
ATOM 2459 O O . MET A 1 361 ? 14.829 37.367 135.449 1.00 19.96 341 MET A O 1
ATOM 2464 N N . LEU A 1 362 ? 14.934 35.548 134.150 1.00 18.93 342 LEU A N 1
ATOM 2465 C CA . LEU A 1 362 ? 15.037 36.352 132.935 1.00 19.35 342 LEU A CA 1
ATOM 2466 C C . LEU A 1 362 ? 13.591 36.485 132.496 1.00 20.39 342 LEU A C 1
ATOM 2467 O O . LEU A 1 362 ? 12.954 35.488 132.089 1.00 20.91 342 LEU A O 1
ATOM 2472 N N . ASN A 1 363 ? 13.038 37.683 132.605 1.00 19.73 343 ASN A N 1
ATOM 2473 C CA . ASN A 1 363 ? 11.627 37.824 132.336 1.00 19.91 343 ASN A CA 1
ATOM 2474 C C . ASN A 1 363 ? 11.433 38.388 130.961 1.00 19.53 343 ASN A C 1
ATOM 2475 O O . ASN A 1 363 ? 11.702 39.547 130.742 1.00 19.69 343 ASN A O 1
ATOM 2480 N N . TYR A 1 364 ? 10.972 37.553 130.037 1.00 19.97 344 TYR A N 1
ATOM 2481 C CA . TYR A 1 364 ? 10.907 37.911 128.633 1.00 19.52 344 TYR A CA 1
ATOM 2482 C C . TYR A 1 364 ? 9.693 38.790 128.339 1.00 19.85 344 TYR A C 1
ATOM 2483 O O . TYR A 1 364 ? 9.683 39.561 127.379 1.00 19.96 344 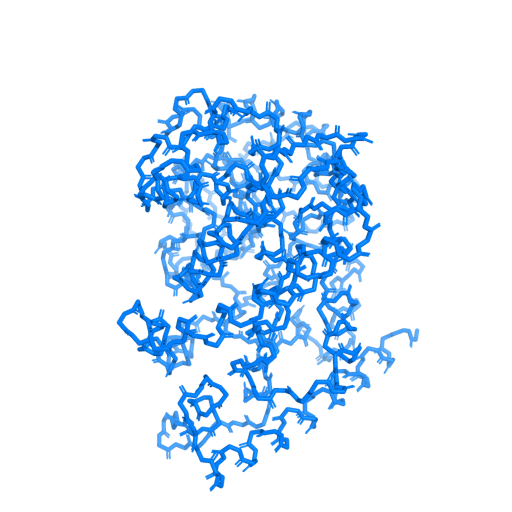TYR A O 1
ATOM 2492 N N . VAL A 1 365 ? 8.664 38.688 129.156 1.00 20.38 345 VAL A N 1
ATOM 2493 C CA . VAL A 1 365 ? 7.512 39.596 128.985 1.00 21.28 345 VAL A CA 1
ATOM 2494 C C . VAL A 1 365 ? 8.027 41.028 129.235 1.00 22.09 345 VAL A C 1
ATOM 2495 O O . VAL A 1 365 ? 7.782 41.939 128.411 1.00 21.78 345 VAL A O 1
ATOM 2499 N N . ALA A 1 366 ? 8.746 41.211 130.354 1.00 21.36 346 ALA A N 1
ATOM 2500 C CA . ALA A 1 366 ? 9.328 42.506 130.699 1.00 21.63 346 ALA A CA 1
ATOM 2501 C C . ALA A 1 366 ? 10.319 42.933 129.620 1.00 21.54 346 ALA A C 1
ATOM 2502 O O . ALA A 1 366 ? 10.325 44.081 129.192 1.00 22.91 346 ALA A O 1
ATOM 2504 N N . ALA A 1 367 ? 11.148 42.012 129.151 1.00 20.79 347 ALA A N 1
ATOM 2505 C CA . ALA A 1 367 ? 12.126 42.357 128.136 1.00 20.26 347 ALA A CA 1
ATOM 2506 C C . ALA A 1 367 ? 11.502 42.779 126.783 1.00 20.62 347 ALA A C 1
ATOM 2507 O O . ALA A 1 367 ? 11.948 43.768 126.149 1.00 20.87 347 ALA A O 1
ATOM 2509 N N . ASN A 1 368 ? 10.486 42.043 126.333 1.00 19.90 348 ASN A N 1
ATOM 2510 C CA . ASN A 1 368 ? 9.858 42.347 125.054 1.00 20.05 348 ASN A CA 1
ATOM 2511 C C . ASN A 1 368 ? 8.918 43.577 125.056 1.00 20.23 348 ASN A C 1
ATOM 2512 O O . ASN A 1 368 ? 8.392 43.957 124.021 1.00 19.01 348 ASN A O 1
ATOM 2517 N N . HIS A 1 369 ? 8.717 44.187 126.213 1.00 20.70 349 HIS A N 1
ATOM 2518 C CA . HIS A 1 369 ? 7.887 45.388 126.283 1.00 21.67 349 HIS A CA 1
ATOM 2519 C C . HIS A 1 369 ? 8.681 46.614 126.754 1.00 22.55 349 HIS A C 1
ATOM 2520 O O . HIS A 1 369 ? 8.093 47.620 127.202 1.00 22.48 349 HIS A O 1
ATOM 2527 N N . ASP A 1 370 ? 10.007 46.510 126.626 1.00 22.07 350 ASP A N 1
ATOM 2528 C CA . ASP A 1 370 ? 10.949 47.548 127.015 1.00 22.86 350 ASP A CA 1
ATOM 2529 C C . ASP A 1 370 ? 10.965 48.657 125.952 1.00 23.24 350 ASP A C 1
ATOM 2530 O O . ASP A 1 370 ? 11.296 48.394 124.794 1.00 23.00 350 ASP A O 1
ATOM 2535 N N . PRO A 1 371 ? 10.583 49.897 126.345 1.00 23.57 351 PRO A N 1
ATOM 2536 C CA . PRO A 1 371 ? 10.539 50.976 125.338 1.00 23.52 351 PRO A CA 1
ATOM 2537 C C . PRO A 1 371 ? 11.931 51.411 124.881 1.00 23.68 351 PRO A C 1
ATOM 2538 O O . PRO A 1 371 ? 12.033 52.127 123.891 1.00 23.79 351 PRO A O 1
ATOM 2542 N N . ALA A 1 372 ? 12.990 50.958 125.562 1.00 23.65 352 ALA A N 1
ATOM 2543 C CA . ALA A 1 372 ? 14.356 51.204 125.098 1.00 23.32 352 ALA A CA 1
ATOM 2544 C C . ALA A 1 372 ? 14.563 50.552 123.752 1.00 23.62 352 ALA A C 1
ATOM 2545 O O . ALA A 1 372 ? 15.280 51.096 122.920 1.00 24.78 352 ALA A O 1
ATOM 2547 N N . GLN A 1 373 ? 13.951 49.398 123.532 1.00 23.24 353 GLN A N 1
ATOM 2548 C CA . GLN A 1 373 ? 14.045 48.726 122.237 1.00 24.29 353 GLN A CA 1
ATOM 2549 C C . GLN A 1 373 ? 12.813 48.869 121.333 1.00 24.20 353 GLN A C 1
ATOM 2550 O O . GLN A 1 373 ? 12.960 48.810 120.120 1.00 25.14 353 GLN A O 1
ATOM 2556 N N . PHE A 1 374 ? 11.616 48.977 121.903 1.00 23.29 354 PHE A N 1
ATOM 2557 C CA . PHE A 1 374 ? 10.385 48.884 121.102 1.00 22.74 354 PHE A CA 1
ATOM 2558 C C . PHE A 1 374 ? 9.561 50.157 121.221 1.00 23.33 354 PHE A C 1
ATOM 2559 O O . PHE A 1 374 ? 8.971 50.412 122.267 1.00 22.53 354 PHE A O 1
ATOM 2567 N N . PRO A 1 375 ? 9.527 50.976 120.147 1.00 24.27 355 PRO A N 1
ATOM 2568 C CA . PRO A 1 375 ? 8.669 52.172 120.211 1.00 24.98 355 PRO A CA 1
ATOM 2569 C C . PRO A 1 375 ? 7.202 51.717 120.349 1.00 25.15 355 PRO A 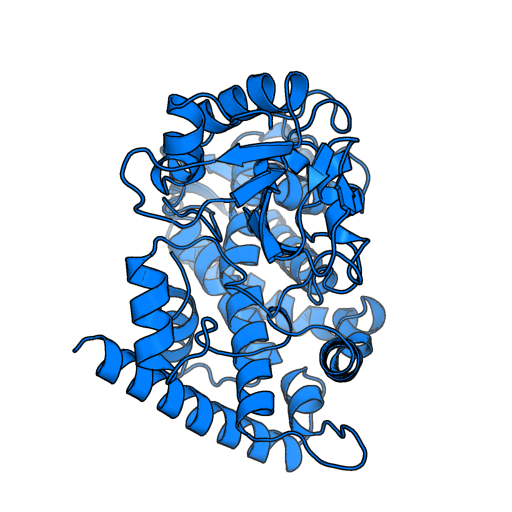C 1
ATOM 2570 O O . PRO A 1 375 ? 6.784 50.767 119.686 1.00 25.69 355 PRO A O 1
ATOM 2574 N N . GLU A 1 376 ? 6.451 52.386 121.217 1.00 25.05 356 GLU A N 1
ATOM 2575 C CA . GLU A 1 376 ? 5.092 51.986 121.586 1.00 25.63 356 GLU A CA 1
ATOM 2576 C C . GLU A 1 376 ? 5.035 50.481 121.848 1.00 24.39 356 GLU A C 1
ATOM 2577 O O . GLU A 1 376 ? 4.366 49.774 121.128 1.00 23.00 356 GLU A O 1
ATOM 2583 N N . PRO A 1 377 ? 5.774 50.001 122.878 1.00 24.50 357 PRO A N 1
ATOM 2584 C CA . PRO A 1 377 ? 5.961 48.580 123.156 1.00 24.52 357 PRO A CA 1
ATOM 2585 C C . PRO A 1 377 ? 4.638 47.809 123.219 1.00 24.83 357 PRO A C 1
ATOM 2586 O O . PRO A 1 377 ? 4.578 46.645 122.852 1.00 25.09 357 PRO A O 1
ATOM 2590 N N . ARG A 1 378 ? 3.567 48.480 123.615 1.00 24.84 358 ARG A N 1
ATOM 2591 C CA . ARG A 1 378 ? 2.268 47.852 123.661 1.00 24.84 358 ARG A CA 1
ATOM 2592 C C . ARG A 1 378 ? 1.573 47.553 122.334 1.00 24.19 358 ARG A C 1
ATOM 2593 O O . ARG A 1 378 ? 0.743 46.630 122.233 1.00 23.71 358 ARG A O 1
ATOM 2601 N N . LYS A 1 379 ? 1.837 48.359 121.336 1.00 22.86 359 LYS A N 1
ATOM 2602 C CA . LYS A 1 379 ? 1.099 48.254 120.072 1.00 22.95 359 LYS A CA 1
ATOM 2603 C C . LYS A 1 379 ? 1.520 46.993 119.339 1.00 22.75 359 LYS A C 1
ATOM 2604 O O . LYS A 1 379 ? 2.707 46.669 119.292 1.00 22.50 359 LYS A O 1
ATOM 2610 N N . PHE A 1 380 ? 0.552 46.277 118.765 1.00 22.64 360 PHE A N 1
ATOM 2611 C CA . PHE A 1 380 ? 0.879 45.212 117.846 1.00 22.77 360 PHE A CA 1
ATOM 2612 C C . PHE A 1 380 ? 1.279 45.905 116.554 1.00 23.38 360 PHE A C 1
ATOM 2613 O O . PHE A 1 380 ? 0.422 46.458 115.846 1.00 23.01 360 PHE A O 1
ATOM 2621 N N . ASP A 1 381 ? 2.560 45.831 116.223 1.00 23.67 361 ASP A N 1
ATOM 2622 C CA . ASP A 1 381 ? 3.112 46.547 115.042 1.00 24.60 361 ASP A CA 1
ATOM 2623 C C . ASP A 1 381 ? 3.955 45.596 114.131 1.00 24.54 361 ASP A C 1
ATOM 2624 O O . ASP A 1 381 ? 5.088 45.241 114.465 1.00 24.38 361 ASP A O 1
ATOM 2629 N N . PRO A 1 382 ? 3.378 45.157 112.993 1.00 23.82 362 PRO A N 1
ATOM 2630 C CA . PRO A 1 382 ? 4.072 44.170 112.162 1.00 23.86 362 PRO A CA 1
ATOM 2631 C C . PRO A 1 382 ? 5.233 44.773 111.373 1.00 23.46 362 PRO A C 1
ATOM 2632 O O . PRO A 1 382 ? 5.979 44.047 110.722 1.00 23.90 362 PRO A O 1
ATOM 2636 N N . THR A 1 383 ? 5.378 46.087 111.426 1.00 23.20 363 THR A N 1
ATOM 2637 C CA . THR A 1 383 ? 6.441 46.726 110.696 1.00 22.65 363 THR A CA 1
ATOM 2638 C C . THR A 1 383 ? 7.752 46.622 111.467 1.00 23.90 363 THR A C 1
ATOM 2639 O O . THR A 1 383 ? 8.786 46.931 110.900 1.00 24.74 363 THR A O 1
ATOM 2643 N N . ARG A 1 384 ? 7.747 46.162 112.728 1.00 23.77 364 ARG A N 1
ATOM 2644 C CA . ARG A 1 384 ? 9.034 45.952 113.456 1.00 24.63 364 ARG A CA 1
ATOM 2645 C C . ARG A 1 384 ? 9.959 44.983 112.740 1.00 25.01 364 ARG A C 1
ATOM 2646 O O . ARG A 1 384 ? 9.473 44.036 112.127 1.00 24.98 364 ARG A O 1
ATOM 2654 N N . PRO A 1 385 ? 11.293 45.172 112.866 1.00 25.46 365 PRO A N 1
ATOM 2655 C CA . PRO A 1 385 ? 12.200 44.252 112.121 1.00 25.84 365 PRO A CA 1
ATOM 2656 C C . PRO A 1 385 ? 12.344 42.838 112.734 1.00 26.14 365 PRO A C 1
ATOM 2657 O O . PRO A 1 385 ? 12.154 42.647 113.955 1.00 25.47 365 PRO A O 1
ATOM 2661 N N . ALA A 1 386 ? 12.664 41.863 111.876 1.00 25.86 366 ALA A N 1
ATOM 2662 C CA . ALA A 1 386 ? 12.846 40.474 112.312 1.00 26.67 366 ALA A CA 1
ATOM 2663 C C . ALA A 1 386 ? 14.099 40.290 113.170 1.00 26.28 366 ALA A C 1
ATOM 2664 O O . ALA A 1 386 ? 15.052 41.058 113.092 1.00 26.01 366 ALA A O 1
ATOM 2666 N N . ASN A 1 387 ? 14.073 39.263 113.969 1.00 27.15 367 ASN A N 1
ATOM 2667 C CA . ASN A 1 387 ? 15.184 38.810 114.742 1.00 26.77 367 ASN A CA 1
ATOM 2668 C C . ASN A 1 387 ? 15.708 39.846 115.713 1.00 25.52 367 ASN A C 1
ATOM 2669 O O . ASN A 1 387 ? 16.866 39.935 115.887 1.00 25.72 367 ASN A O 1
ATOM 2674 N N . ARG A 1 388 ? 14.855 40.593 116.354 1.00 24.20 368 ARG A N 1
ATOM 2675 C CA . ARG A 1 388 ? 15.277 41.595 117.279 1.00 23.99 368 ARG A CA 1
ATOM 2676 C C . ARG A 1 388 ? 14.548 41.547 118.618 1.00 23.23 368 ARG A C 1
ATOM 2677 O O . ARG A 1 388 ? 14.771 42.355 119.457 1.00 23.07 368 ARG A O 1
ATOM 2685 N N . HIS A 1 389 ? 13.678 40.599 118.815 1.00 21.68 369 HIS A N 1
ATOM 2686 C CA . HIS A 1 389 ? 13.046 40.437 120.137 1.00 20.94 369 HIS A CA 1
ATOM 2687 C C . HIS A 1 389 ? 13.679 39.331 120.961 1.00 19.85 369 HIS A C 1
ATOM 2688 O O . HIS A 1 389 ? 14.543 38.599 120.472 1.00 20.26 369 HIS A O 1
ATOM 2695 N N . LEU A 1 390 ? 13.212 39.160 122.194 1.00 19.43 370 LEU A N 1
ATOM 2696 C CA . LEU A 1 390 ? 13.789 38.168 123.063 1.00 18.95 370 LEU A CA 1
ATOM 2697 C C . LEU A 1 390 ? 12.841 36.998 123.376 1.00 19.16 370 LEU A C 1
ATOM 2698 O O . LEU A 1 390 ? 13.089 36.248 124.337 1.00 18.32 370 LEU A O 1
ATOM 2703 N N . ALA A 1 391 ? 11.757 36.853 122.602 1.00 19.04 371 ALA A N 1
ATOM 2704 C CA . ALA A 1 391 ? 10.793 35.761 122.857 1.00 18.35 371 ALA A CA 1
ATOM 2705 C C . ALA A 1 391 ? 11.397 34.389 122.632 1.00 18.66 371 ALA A C 1
ATOM 2706 O O . ALA A 1 391 ? 10.943 33.427 123.247 1.00 18.71 371 ALA A O 1
ATOM 2708 N N . PHE A 1 392 ? 12.391 34.297 121.749 1.00 18.38 372 PHE A N 1
ATOM 2709 C CA . PHE A 1 392 ? 13.172 33.067 121.586 1.00 19.94 372 PHE A CA 1
ATOM 2710 C C . PHE A 1 392 ? 14.488 33.016 122.440 1.00 20.09 372 PHE A C 1
ATOM 2711 O O . PHE A 1 392 ? 15.300 32.077 122.318 1.00 20.33 372 PHE A O 1
ATOM 2719 N N . GLY A 1 393 ? 14.665 33.984 123.328 1.00 19.69 373 GLY A N 1
ATOM 2720 C CA . GLY A 1 393 ? 15.906 34.102 124.075 1.00 21.00 373 GLY A CA 1
ATOM 2721 C C . GLY A 1 393 ? 17.059 34.410 123.114 1.00 21.88 373 GLY A C 1
ATOM 2722 O O . GLY A 1 393 ? 16.843 34.911 121.994 1.00 22.26 373 GLY A O 1
ATOM 2723 N N . ALA A 1 394 ? 18.270 34.122 123.575 1.00 21.48 374 ALA A N 1
ATOM 2724 C CA . ALA A 1 394 ? 19.496 34.472 122.888 1.00 23.29 374 ALA A CA 1
ATOM 2725 C C . ALA A 1 394 ? 20.593 33.689 123.572 1.00 23.54 374 ALA A C 1
ATOM 2726 O O . ALA A 1 394 ? 20.413 33.238 124.695 1.00 24.87 374 ALA A O 1
ATOM 2728 N N . GLY A 1 395 ? 21.740 33.569 122.926 1.00 24.53 375 GLY A N 1
ATOM 2729 C CA . GLY A 1 395 ? 22.859 32.852 123.519 1.00 25.27 375 GLY A CA 1
ATOM 2730 C C . GLY A 1 395 ? 22.698 31.385 123.175 1.00 25.85 375 GLY A C 1
ATOM 2731 O O . GLY A 1 395 ? 21.916 31.033 122.256 1.00 25.99 375 GLY A O 1
ATOM 2732 N N . SER A 1 396 ? 23.396 30.528 123.919 1.00 24.91 376 SER A N 1
ATOM 2733 C CA . SER A 1 396 ? 23.580 29.129 123.522 1.00 25.38 376 SER A CA 1
ATOM 2734 C C . SER A 1 396 ? 22.330 28.197 123.614 1.00 25.01 376 SER A C 1
ATOM 2735 O O . SER A 1 396 ? 22.278 27.160 122.945 1.00 25.33 376 SER A O 1
ATOM 2738 N N . HIS A 1 397 ? 21.328 28.576 124.417 1.00 24.36 377 HIS A N 1
ATOM 2739 C CA . HIS A 1 397 ? 20.050 27.881 124.456 1.00 23.45 377 HIS A CA 1
ATOM 2740 C C . HIS A 1 397 ? 18.973 28.484 123.531 1.00 23.46 377 HIS A C 1
ATOM 2741 O O . HIS A 1 397 ? 17.826 28.040 123.583 1.00 22.96 377 HIS A O 1
ATOM 2748 N N . GLN A 1 398 ? 19.322 29.494 122.713 1.00 22.45 378 GLN A N 1
ATOM 2749 C CA . GLN A 1 398 ? 18.329 30.198 121.921 1.00 22.71 378 GLN A CA 1
ATOM 2750 C C . GLN A 1 398 ? 17.475 29.151 121.187 1.00 22.16 378 GLN A C 1
ATOM 2751 O O . GLN A 1 398 ? 18.016 28.163 120.670 1.00 22.02 378 GLN A O 1
ATOM 2757 N N . CYS A 1 399 ? 16.168 29.381 121.174 1.00 21.15 379 CYS A N 1
ATOM 2758 C CA . CYS A 1 399 ? 15.162 28.388 120.759 1.00 22.49 379 CYS A CA 1
ATOM 2759 C C . CYS A 1 399 ? 15.577 27.575 119.546 1.00 22.88 379 CYS A C 1
ATOM 2760 O O . CYS A 1 399 ? 15.772 28.147 118.460 1.00 24.10 379 CYS A O 1
ATOM 2763 N N . LEU A 1 400 ? 15.690 26.257 119.702 1.00 21.98 380 LEU A N 1
ATOM 2764 C CA . LEU A 1 400 ? 16.051 25.435 118.539 1.00 22.74 380 LEU A CA 1
ATOM 2765 C C . LEU A 1 400 ? 15.014 25.475 117.440 1.00 22.48 380 LEU A C 1
ATOM 2766 O O . LEU A 1 400 ? 15.367 25.385 116.239 1.00 23.31 380 LEU A O 1
ATOM 2771 N N . GLY A 1 401 ? 13.746 25.607 117.849 1.00 21.99 381 GLY A N 1
ATOM 2772 C CA . GLY A 1 401 ? 12.606 25.504 116.924 1.00 20.70 381 GLY A CA 1
ATOM 2773 C C . GLY A 1 401 ? 12.078 26.813 116.348 1.00 21.48 381 GLY A C 1
ATOM 2774 O O . GLY A 1 401 ? 10.996 26.848 115.713 1.00 21.54 381 GLY A O 1
ATOM 2775 N N . LEU A 1 402 ? 12.808 27.900 116.542 1.00 20.28 382 LEU A N 1
ATOM 2776 C CA . LEU A 1 402 ? 12.239 29.194 116.171 1.00 20.63 382 LEU A CA 1
ATOM 2777 C C 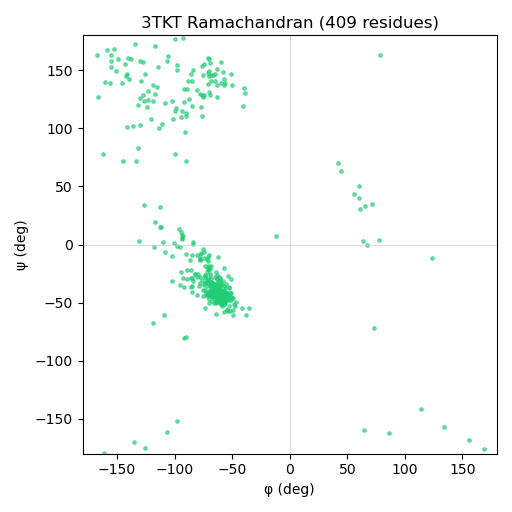. LEU A 1 402 ? 11.863 29.304 114.659 1.00 21.24 382 LEU A C 1
ATOM 2778 O O . LEU A 1 402 ? 10.853 29.899 114.305 1.00 21.25 382 LEU A O 1
ATOM 2783 N N . HIS A 1 403 ? 12.628 28.673 113.781 1.00 21.35 383 HIS A N 1
ATOM 2784 C CA . HIS A 1 403 ? 12.271 28.680 112.358 1.00 21.89 383 HIS A CA 1
ATOM 2785 C C . HIS A 1 403 ? 11.039 27.854 112.082 1.00 21.18 383 HIS A C 1
ATOM 2786 O O . HIS A 1 403 ? 10.199 28.252 111.293 1.00 20.83 383 HIS A O 1
ATOM 2793 N N . LEU A 1 404 ? 10.933 26.709 112.750 1.00 20.85 384 LEU A N 1
ATOM 2794 C CA . LEU A 1 404 ? 9.741 25.886 112.644 1.00 20.51 384 LEU A CA 1
ATOM 2795 C C . LEU A 1 404 ? 8.490 26.581 113.190 1.00 20.76 384 LEU A C 1
ATOM 2796 O O . LEU A 1 404 ? 7.475 26.576 112.534 1.00 22.39 384 LEU A O 1
ATOM 2801 N N . ALA A 1 405 ? 8.567 27.159 114.395 1.00 20.67 385 ALA A N 1
ATOM 2802 C CA . ALA A 1 405 ? 7.493 27.967 114.944 1.00 20.58 385 ALA A CA 1
ATOM 2803 C C . ALA A 1 405 ? 7.023 29.009 113.940 1.00 21.21 385 ALA A C 1
ATOM 2804 O O . ALA A 1 405 ? 5.815 29.074 113.644 1.00 20.61 385 ALA A O 1
ATOM 2806 N N . ARG A 1 406 ? 7.954 29.852 113.462 1.00 20.06 386 ARG A N 1
ATOM 2807 C CA . ARG A 1 406 ? 7.608 30.863 112.477 1.00 20.91 386 ARG A CA 1
ATOM 2808 C C . ARG A 1 406 ? 6.918 30.260 111.261 1.00 21.08 386 ARG A C 1
ATOM 2809 O O . ARG A 1 406 ? 5.952 30.839 110.774 1.00 21.18 386 ARG A O 1
ATOM 2817 N N . LEU A 1 407 ? 7.438 29.124 110.782 1.00 20.80 387 LEU A N 1
ATOM 2818 C CA . LEU A 1 407 ? 6.939 28.464 109.597 1.00 21.24 387 LEU A CA 1
ATOM 2819 C C . LEU A 1 407 ? 5.544 27.926 109.860 1.00 21.04 387 LEU A C 1
ATOM 2820 O O . LEU A 1 407 ? 4.648 28.065 109.014 1.00 18.42 387 LEU A O 1
ATOM 2825 N N . GLU A 1 408 ? 5.345 27.325 111.043 1.00 20.19 388 GLU A N 1
ATOM 2826 C CA . GLU A 1 408 ? 3.993 26.812 111.384 1.00 20.49 388 GLU A CA 1
ATOM 2827 C C . GLU A 1 408 ? 2.951 27.945 111.334 1.00 19.45 388 GLU A C 1
ATOM 2828 O O . GLU A 1 408 ? 1.840 27.783 110.831 1.00 18.35 388 GLU A O 1
ATOM 2834 N N . MET A 1 409 ? 3.329 29.097 111.859 1.00 18.85 389 MET A N 1
ATOM 2835 C CA . MET A 1 409 ? 2.403 30.213 111.930 1.00 19.92 389 MET A CA 1
ATOM 2836 C C . MET A 1 409 ? 2.110 30.789 110.558 1.00 20.25 389 MET A C 1
ATOM 2837 O O . MET A 1 409 ? 0.962 31.081 110.242 1.00 21.21 389 MET A O 1
ATOM 2842 N N . ARG A 1 410 ? 3.146 30.921 109.742 1.00 20.88 390 ARG A N 1
ATOM 2843 C CA . ARG A 1 410 ? 3.025 31.518 108.411 1.00 22.53 390 ARG A CA 1
ATOM 2844 C C . ARG A 1 410 ? 2.081 30.650 107.576 1.00 21.84 390 ARG A C 1
ATOM 2845 O O . ARG A 1 410 ? 1.139 31.133 106.944 1.00 21.64 390 ARG A O 1
ATOM 2853 N N . VAL A 1 411 ? 2.308 29.350 107.622 1.00 21.97 391 VAL A N 1
ATOM 2854 C CA . VAL A 1 411 ? 1.504 28.422 106.841 1.00 21.00 391 VAL A CA 1
ATOM 2855 C C . VAL A 1 411 ? 0.057 28.455 107.306 1.00 21.15 391 VAL A C 1
ATOM 2856 O O . VAL A 1 411 ? -0.851 28.627 106.454 1.00 19.13 391 VAL A O 1
ATOM 2860 N N . LEU A 1 412 ? -0.158 28.333 108.632 1.00 19.72 392 LEU A N 1
ATOM 2861 C CA . LEU A 1 412 ? -1.536 28.344 109.187 1.00 19.74 392 LEU A CA 1
ATOM 2862 C C . LEU A 1 412 ? -2.300 29.593 108.739 1.00 19.68 392 LEU A C 1
ATOM 2863 O O . LEU A 1 412 ? -3.453 29.524 108.303 1.00 19.13 392 LEU A O 1
ATOM 2868 N N . LEU A 1 413 ? -1.637 30.735 108.870 1.00 20.29 393 LEU A N 1
ATOM 2869 C CA . LEU A 1 413 ? -2.261 32.011 108.588 1.00 20.62 393 LEU A CA 1
ATOM 2870 C C . LEU A 1 413 ? -2.524 32.167 107.088 1.00 20.58 393 LEU A C 1
ATOM 2871 O O . LEU A 1 413 ? -3.459 32.839 106.701 1.00 19.70 393 LEU A O 1
ATOM 2876 N N . ASP A 1 414 ? -1.735 31.501 106.252 1.00 20.86 394 ASP A N 1
ATOM 2877 C CA . ASP A 1 414 ? -1.887 31.633 104.824 1.00 21.85 394 ASP A CA 1
ATOM 2878 C C . ASP A 1 414 ? -3.163 30.914 104.480 1.00 22.74 394 ASP A C 1
ATOM 2879 O O . ASP A 1 414 ? -4.008 31.427 103.730 1.00 22.67 394 ASP A O 1
ATOM 2884 N N . VAL A 1 415 ? -3.320 29.731 105.076 1.00 22.72 395 VAL A N 1
ATOM 2885 C CA . VAL A 1 415 ? -4.496 28.891 104.871 1.00 23.27 395 VAL A CA 1
ATOM 2886 C C . VAL A 1 415 ? -5.765 29.595 105.377 1.00 23.77 395 VAL A C 1
ATOM 2887 O O . VAL A 1 415 ? -6.764 29.614 104.682 1.00 22.97 395 VAL A O 1
ATOM 2891 N N . LEU A 1 416 ? -5.683 30.205 106.557 1.00 24.27 396 LEU A N 1
ATOM 2892 C CA . LEU A 1 416 ? -6.802 30.916 107.147 1.00 25.26 396 LEU A CA 1
ATOM 2893 C C . LEU A 1 416 ? -7.242 32.036 106.200 1.00 25.71 396 LEU A C 1
ATOM 2894 O O . LEU A 1 416 ? -8.424 32.178 105.880 1.00 24.91 396 LEU A O 1
ATOM 2899 N N . LEU A 1 417 ? -6.257 32.807 105.750 1.00 26.13 397 LEU A N 1
ATOM 2900 C CA . LEU A 1 417 ? -6.488 33.974 104.907 1.00 26.94 397 LEU A CA 1
ATOM 2901 C C . LEU A 1 417 ? -7.164 33.607 103.561 1.00 27.01 397 LEU A C 1
ATOM 2902 O O . LEU A 1 417 ? -8.029 34.353 103.095 1.00 26.79 397 LEU A O 1
ATOM 2907 N N . ASP A 1 418 ? -6.791 32.472 102.963 1.00 26.25 398 ASP A N 1
ATOM 2908 C CA . ASP A 1 418 ? -7.462 31.984 101.731 1.00 26.74 398 ASP A CA 1
ATOM 2909 C C . ASP A 1 418 ? -8.910 31.616 102.029 1.00 27.34 398 ASP A C 1
ATOM 2910 O O . ASP A 1 418 ? -9.779 31.733 101.162 1.00 26.96 398 ASP A O 1
ATOM 2915 N N . ARG A 1 419 ? -9.161 31.104 103.235 1.00 27.30 399 ARG A N 1
ATOM 2916 C CA . ARG A 1 419 ? -10.436 30.431 103.441 1.00 27.77 399 ARG A CA 1
ATOM 2917 C C . ARG A 1 419 ? -11.498 31.234 104.191 1.00 27.99 399 ARG A C 1
ATOM 2918 O O . ARG A 1 419 ? -12.678 30.839 104.198 1.00 27.95 399 ARG A O 1
ATOM 2926 N N . VAL A 1 420 ? -11.108 32.381 104.769 1.00 28.78 400 VAL A N 1
ATOM 2927 C CA . VAL A 1 420 ? -12.087 33.336 105.360 1.00 29.10 400 VAL A CA 1
ATOM 2928 C C . VAL A 1 420 ? -12.047 34.703 104.683 1.00 29.07 400 VAL A C 1
ATOM 2929 O O . VAL A 1 420 ? -10.965 35.206 104.372 1.00 28.93 400 VAL A O 1
ATOM 2933 N N . ASP A 1 421 ? -13.231 35.280 104.425 1.00 29.60 401 ASP A N 1
ATOM 2934 C CA . ASP A 1 421 ? -13.370 36.652 103.906 1.00 29.20 401 ASP A CA 1
ATOM 2935 C C . ASP A 1 421 ? -13.364 37.692 105.011 1.00 29.03 401 ASP A C 1
ATOM 2936 O O . ASP A 1 421 ? -13.063 38.880 104.765 1.00 28.37 401 ASP A O 1
ATOM 2941 N N . SER A 1 422 ? -13.687 37.249 106.219 1.00 27.99 402 SER A N 1
ATOM 2942 C CA . SER A 1 422 ? -13.992 38.158 107.306 1.00 28.48 402 SER A CA 1
ATOM 2943 C C . SER A 1 422 ? -13.759 37.476 108.638 1.00 27.72 402 SER A C 1
ATOM 2944 O O . SER A 1 422 ? -14.144 36.333 108.792 1.00 28.01 402 SER A O 1
ATOM 2947 N N . LEU A 1 423 ? -13.181 38.183 109.602 1.00 26.57 403 LEU A N 1
ATOM 2948 C CA . LEU A 1 423 ? -12.923 37.600 110.917 1.00 26.41 403 LEU A CA 1
ATOM 2949 C C . LEU A 1 423 ? -13.077 38.641 112.011 1.00 25.95 403 LEU A C 1
ATOM 2950 O O . LEU A 1 423 ? -12.636 39.778 111.870 1.00 26.29 403 LEU A O 1
ATOM 2955 N N . GLU A 1 424 ? -13.689 38.264 113.117 1.00 24.40 404 GLU A N 1
ATOM 2956 C CA . GLU A 1 424 ? -13.779 39.207 114.204 1.00 25.06 404 GLU A CA 1
ATOM 2957 C C . GLU A 1 424 ? -14.017 38.456 115.487 1.00 24.08 404 GLU A C 1
ATOM 2958 O O . GLU A 1 424 ? -14.348 37.267 115.481 1.00 23.96 404 GLU A O 1
ATOM 2964 N N . LEU A 1 425 ? -13.858 39.187 116.575 1.00 23.42 405 LEU A N 1
ATOM 2965 C CA . LEU A 1 425 ? -14.074 38.675 117.887 1.00 23.70 405 LEU A CA 1
ATOM 2966 C C . LEU A 1 425 ? -15.546 38.587 118.094 1.00 24.06 405 LEU A C 1
ATOM 2967 O O . LEU A 1 425 ? -16.318 39.442 117.625 1.00 22.91 405 LEU A O 1
ATOM 2972 N N . ALA A 1 426 ? -15.919 37.559 118.844 1.00 24.61 406 ALA A N 1
ATOM 2973 C CA . ALA A 1 426 ? -17.288 37.335 119.225 1.00 25.59 406 ALA A CA 1
ATOM 2974 C C . ALA A 1 426 ? -17.337 37.189 120.719 1.00 25.82 406 ALA A C 1
ATOM 2975 O O . ALA A 1 426 ? -18.116 36.399 121.218 1.00 25.88 406 ALA A O 1
ATOM 2977 N N . GLY A 1 427 ? -16.484 37.904 121.433 1.00 26.44 407 GLY A N 1
ATOM 2978 C CA . GLY A 1 427 ? -16.521 37.862 122.910 1.00 26.93 407 GLY A CA 1
ATOM 2979 C C . GLY A 1 427 ? -15.147 38.239 123.438 1.00 27.41 407 GLY A C 1
ATOM 2980 O O . GLY A 1 427 ? -14.287 38.704 122.662 1.00 28.09 407 GLY A O 1
ATOM 2981 N N . GLU A 1 428 ? -14.898 38.029 124.726 1.00 27.62 408 GLU A N 1
ATOM 2982 C CA . GLU A 1 428 ? -13.627 38.483 125.239 1.00 28.60 408 GLU A CA 1
ATOM 2983 C C . GLU A 1 428 ? -12.525 37.430 125.190 1.00 27.61 408 GLU A C 1
ATOM 2984 O O . GLU A 1 428 ? -12.743 36.270 125.584 1.00 27.68 408 GLU A O 1
ATOM 2990 N N . PRO A 1 429 ? -11.332 37.836 124.703 1.00 27.23 409 PRO A N 1
ATOM 2991 C CA . PRO A 1 429 ? -10.159 36.964 124.696 1.00 26.78 409 PRO A CA 1
ATOM 2992 C C . PRO A 1 429 ? -9.699 36.793 126.144 1.00 27.10 409 PRO A C 1
ATOM 2993 O O . PRO A 1 429 ? -9.624 37.789 126.876 1.00 26.62 409 PRO A O 1
ATOM 2997 N N . LYS A 1 430 ? -9.453 35.555 126.566 1.00 27.03 410 LYS A N 1
ATOM 2998 C CA . LYS A 1 430 ? -8.968 35.276 127.912 1.00 28.86 410 LYS A CA 1
ATOM 2999 C C . LYS A 1 430 ? -7.595 34.631 127.855 1.00 28.64 410 LYS A C 1
ATOM 3000 O O . LYS A 1 430 ? -7.402 33.628 127.152 1.00 28.39 410 LYS A O 1
ATOM 3006 N N . ARG A 1 431 ? -6.664 35.180 128.623 1.00 28.57 411 ARG A N 1
ATOM 3007 C CA . ARG A 1 431 ? -5.337 34.623 128.755 1.00 28.39 411 ARG A CA 1
ATOM 3008 C C . ARG A 1 431 ? -5.288 33.516 129.808 1.00 28.79 411 ARG A C 1
ATOM 3009 O O . ARG A 1 431 ? -6.061 33.530 130.790 1.00 29.14 411 ARG A O 1
ATOM 3017 N N . VAL A 1 432 ? -4.383 32.554 129.610 1.00 28.52 412 VAL A N 1
ATOM 3018 C CA . VAL A 1 432 ? -4.165 31.511 130.623 1.00 27.62 412 VAL A CA 1
ATOM 3019 C C . VAL A 1 432 ? -3.483 32.104 131.851 1.00 26.94 412 VAL A C 1
ATOM 3020 O O . VAL A 1 432 ? -2.673 33.007 131.745 1.00 26.01 412 VAL A O 1
ATOM 3024 N N . ASN A 1 433 ? -3.828 31.606 133.023 1.00 26.47 413 ASN A N 1
ATOM 3025 C CA . ASN A 1 433 ? -3.133 32.012 134.247 1.00 26.60 413 ASN A CA 1
ATOM 3026 C C . ASN A 1 433 ? -1.973 31.084 134.524 1.00 26.36 413 ASN A C 1
ATOM 3027 O O . ASN A 1 433 ? -2.168 30.027 135.080 1.00 26.58 413 ASN A O 1
ATOM 3032 N N . SER A 1 434 ? -0.769 31.475 134.121 1.00 26.08 414 SER A N 1
ATOM 3033 C CA . SER A 1 434 ? 0.415 30.667 134.297 1.00 25.74 414 SER A CA 1
ATOM 3034 C C . SER A 1 434 ? 1.634 31.590 134.312 1.00 25.22 414 SER A C 1
ATOM 3035 O O . SER A 1 434 ? 1.614 32.660 133.717 1.00 25.50 414 SER A O 1
ATOM 3038 N N . THR A 1 435 ? 2.690 31.168 134.996 1.00 24.38 415 THR A N 1
ATOM 3039 C CA . THR A 1 435 ? 3.924 31.944 135.137 1.00 23.53 415 THR A CA 1
ATOM 3040 C C . THR A 1 435 ? 4.948 31.594 134.055 1.00 22.78 415 THR A C 1
ATOM 3041 O O . THR A 1 435 ? 5.737 32.461 133.676 1.00 23.28 415 THR A O 1
ATOM 3045 N N . PHE A 1 436 ? 4.930 30.365 133.537 1.00 21.05 416 PHE A N 1
ATOM 3046 C CA . PHE A 1 436 ? 5.947 29.908 132.588 1.00 20.55 416 PHE A CA 1
ATOM 3047 C C . PHE A 1 436 ? 5.579 30.134 131.143 1.00 21.68 416 PHE A C 1
ATOM 3048 O O . PHE A 1 436 ? 6.049 31.067 130.523 1.00 21.87 416 PHE A O 1
ATOM 3056 N N . VAL A 1 437 ? 4.761 29.251 130.582 1.00 22.20 417 VAL A N 1
ATOM 3057 C CA . VAL A 1 437 ? 4.260 29.455 129.237 1.00 22.92 417 VAL A CA 1
ATOM 3058 C C . VAL A 1 437 ? 2.827 29.963 129.377 1.00 23.81 417 VAL A C 1
ATOM 3059 O O . VAL A 1 437 ? 2.018 29.314 130.063 1.00 23.93 417 VAL A O 1
ATOM 3063 N N . GLY A 1 438 ? 2.552 31.136 128.782 1.00 23.35 418 GLY A N 1
ATOM 3064 C CA . GLY A 1 438 ? 1.239 31.755 128.755 1.00 24.43 418 GLY A CA 1
ATOM 3065 C C . GLY A 1 438 ? 0.471 31.488 127.447 1.00 24.97 418 GLY A C 1
ATOM 3066 O O . GLY A 1 438 ? 0.666 30.488 126.829 1.00 25.30 418 GLY A O 1
ATOM 3067 N N . GLY A 1 439 ? -0.415 32.368 127.022 1.00 25.25 419 GLY A N 1
ATOM 3068 C CA . GLY A 1 439 ? -1.283 32.003 125.911 1.00 27.33 419 GLY A CA 1
ATOM 3069 C C . GLY A 1 439 ? -2.728 32.356 126.146 1.00 27.53 419 GLY A C 1
ATOM 3070 O O . GLY A 1 439 ? -3.013 33.233 126.947 1.00 28.22 419 GLY A O 1
ATOM 3071 N N . PHE A 1 440 ? -3.628 31.668 125.447 1.00 28.21 420 PHE A N 1
ATOM 3072 C CA . PHE A 1 440 ? -5.065 31.947 125.515 1.00 28.40 420 PHE A CA 1
ATOM 3073 C C . PHE A 1 440 ? -5.896 30.713 125.826 1.00 28.74 420 PHE A C 1
ATOM 3074 O O . PHE A 1 440 ? -5.781 29.685 125.163 1.00 29.62 420 PHE A O 1
ATOM 3082 N N . LYS A 1 441 ? -6.742 30.863 126.840 1.00 28.26 421 LYS A N 1
ATOM 3083 C CA . LYS A 1 441 ? -7.628 29.852 127.375 1.00 28.58 421 LYS A CA 1
ATOM 3084 C C . LYS A 1 441 ? -8.816 29.761 126.404 1.00 28.34 421 LYS A C 1
ATOM 3085 O O . LYS A 1 441 ? -9.463 28.725 126.271 1.00 27.81 421 LYS A O 1
ATOM 3091 N N . SER A 1 442 ? -9.111 30.875 125.729 1.00 27.94 422 SER A N 1
ATOM 3092 C CA . SER A 1 442 ? -10.431 31.083 125.135 1.00 27.74 422 SER A CA 1
ATOM 3093 C C . SER A 1 442 ? -10.388 32.252 124.165 1.00 27.10 422 SER A C 1
ATOM 3094 O O . SER A 1 442 ? -9.960 33.350 124.532 1.00 26.94 422 SER A O 1
ATOM 3097 N N . LEU A 1 443 ? -10.838 32.026 122.940 1.00 25.72 423 LEU A N 1
ATOM 3098 C CA . LEU A 1 443 ? -10.773 33.037 121.915 1.00 25.62 423 LEU A CA 1
ATOM 3099 C C . LEU A 1 443 ? -11.985 32.969 120.973 1.00 25.15 423 LEU A C 1
ATOM 3100 O O . LEU A 1 443 ? -11.871 32.538 119.808 1.00 24.72 423 LEU A O 1
ATOM 3105 N N . PRO A 1 444 ? -13.165 33.384 121.483 1.00 24.67 424 PRO A N 1
ATOM 3106 C CA . PRO A 1 444 ? -14.390 33.286 120.675 1.00 23.80 424 PRO A CA 1
ATOM 3107 C C . PRO A 1 444 ? -14.356 34.276 119.529 1.00 23.19 424 PRO A C 1
ATOM 3108 O O . PRO A 1 444 ? -14.089 35.462 119.740 1.00 21.54 424 PRO A O 1
ATOM 3112 N N . MET A 1 445 ? -14.605 33.754 118.320 1.00 22.48 425 MET A N 1
ATOM 3113 C CA . MET A 1 445 ? -14.553 34.531 117.098 1.00 22.51 425 MET A CA 1
ATOM 3114 C C . MET A 1 445 ? -15.749 34.269 116.166 1.00 22.97 425 MET A C 1
ATOM 3115 O O . MET A 1 445 ? -16.534 33.360 116.405 1.00 22.99 425 MET A O 1
ATOM 3120 N N . ARG A 1 446 ? -15.872 35.051 115.099 1.00 23.38 426 ARG A N 1
ATOM 3121 C CA . ARG A 1 446 ? -16.996 34.909 114.188 1.00 25.30 426 ARG A CA 1
ATOM 3122 C C . ARG A 1 446 ? -16.361 35.161 112.847 1.00 25.20 426 ARG A C 1
ATOM 3123 O O . ARG A 1 446 ? -15.422 35.938 112.768 1.00 24.62 426 ARG A O 1
ATOM 3131 N N . TRP A 1 447 ? -16.811 34.470 111.801 1.00 25.32 427 TRP A N 1
ATOM 3132 C CA . TRP A 1 447 ? -16.178 34.620 110.484 1.00 26.88 427 TRP A CA 1
ATOM 3133 C C . TRP A 1 447 ? -17.140 34.333 109.324 1.00 27.68 427 TRP A C 1
ATOM 3134 O O . TRP A 1 447 ? -18.222 33.790 109.527 1.00 28.66 427 TRP A O 1
ATOM 3145 N N . LYS A 1 448 ? -16.720 34.673 108.112 1.00 28.44 428 LYS A N 1
ATOM 3146 C CA . LYS A 1 448 ? -17.506 34.399 106.917 1.00 29.93 428 LYS A CA 1
ATOM 3147 C C . LYS A 1 448 ? -16.559 33.665 106.022 1.00 29.36 428 LYS A C 1
ATOM 3148 O O . LYS A 1 448 ? -15.472 34.180 105.715 1.00 29.61 428 LYS A O 1
ATOM 3154 N N . ALA A 1 449 ? -16.969 32.468 105.620 1.00 29.31 429 ALA A N 1
ATOM 3155 C CA . ALA A 1 449 ? -16.208 31.609 104.711 1.00 30.19 429 ALA A CA 1
ATOM 3156 C C . ALA A 1 449 ? -16.039 32.248 103.345 1.00 30.64 429 ALA A C 1
ATOM 3157 O O . ALA A 1 449 ? -17.014 32.654 102.732 1.00 30.59 429 ALA A O 1
ATOM 3159 N N . ALA A 1 450 ? -14.799 32.336 102.866 1.00 31.33 430 ALA A N 1
ATOM 3160 C CA . ALA A 1 450 ? -14.573 32.700 101.463 1.00 31.66 430 ALA A CA 1
ATOM 3161 C C . ALA A 1 450 ? -15.265 31.678 100.550 1.00 32.33 430 ALA A C 1
ATOM 3162 O O . ALA A 1 450 ? -15.464 30.477 100.851 1.00 31.87 430 ALA A O 1
#

Organism: Novosphingobium aromaticivorans (strain ATCC 700278 / DSM 12444 / CCUG 56034 / CIP 105152 / NBRC 16084 / F199) (NCBI:txid279238)

Foldseek 3Di:
DAAQPQVLLVLLAWLVNVQVVVVNLVSLVVCCVPPQWHKRADPVQQADIFTERQALQLLQVLLAPCVFWDQAPAPFAGDTPVLQVLCCLLVVGGSDVACALRNDGPPVNVLLLVLCLVCQDLVNCVVCLVVLLVLLLVLVCQVVVVPQWDWNLVRHLQCSLLVVLCVLQVNDPVCVVVLCCLQPPLHNLVVSVVNSVSVVVLLVVLLVSLVVCVVVPDSGVNVSLSPDAGPNHRDDSSHSSSVSSCSNNVRGQLLSFLLLLLQQVCQADVVVLVVCLVPVVLLLLSSQLSCLLRLQFFWTKTFGCAWDDGPNHTDHHGHMYISGQNSHSQHCVQPPVSNDSDSVDDPPDGQSQHDHDPRPSNPSVSSSSSSSSVNSVSQWFPHKHFPDDWTKGSHSGGIHTPTTMMGTHTD

InterPro domains:
  IPR001128 Cytochrome P450 [PF00067] (207-400)
  IPR001128 Cytochrome P450 [PR00385] (269-286)
  IPR001128 Cytochrome P450 [PR00385] (304-315)
  IPR001128 Cytochrome P450 [PR00385] (370-379)
  IPR001128 Cytochrome P450 [PR00385] (379-390)
  IPR002397 Cytochrome P450, B-class [PR00359] (107-118)
  IPR002397 Cytochrome P450, B-class [PR00359] (154-170)
  IPR002397 Cytochrome P450, B-class [PR00359] (171-186)
  IPR002397 Cytochrome P450, B-class [PR00359] (223-245)
  IPR002397 Cytochrome P450, B-class [PR00359] (304-315)
  IPR002397 Cytochrome P450, B-class [PR00359] (321-348)
  IPR002397 Cytochrome P450, B-class [PR00359] (349-364)
  IPR002397 Cytochrome P450, B-class [PR00359] (370-379)
  IPR002397 Cytochrome P450, B-class [PR00359] (379-390)
  IPR017972 Cytochrome P450, conserved site [PS00086] (372-381)
  IPR036396 Cytochrome P450 superfamily [G3DSA:1.10.630.10] (4-430)
  IPR036396 Cytochrome P450 superfamily [SSF48264] (24-428)

Nearest PDB structures (foldseek):
  3tkt-assembly1_A  TM=1.002E+00  e=1.469E-69  Novosphingobium aromaticivorans DSM 12444
  8eul-assembly1_A  TM=9.691E-01  e=1.407E-40  Pseudomonas sp.
  8euk-assembly1_A  TM=9.722E-01  e=2.368E-40  Pseudomonas sp.
  1cpt-assembly1_A  TM=9.776E-01  e=6.402E-40  Pseudomonas sp.
  4ubs-assembly1_A  TM=8.635E-01  e=4.233E-21  Streptomyces avermitilis MA-4680 = NBRC 14893

Sequence (411 aa):
IPMVPAEVGRAVIDPKSYGTWEPLLDRFDALRAEAPVAKVVAPDDEHEPFWLVSSFDGVMKASKDNATFLNNPKSTVFTLRVGEMMAKAITGGSPHLVESLVQMDAPKHPKLRRLTQDWFMPKNLARLDGEIRKIANEAIDRMLGAGEEGDFMALVAAPYPLHVVMQILGVPPEDEPKMLFLTQQMFGGQISQIVAGAVAEFERYFAGLAAERRRNPTDDVATVIANAVVDGEPMSDRDTAGYYIITASAGHDTTSASSAGAALALARDPDLFARVKADRNLLPGIVEEAIRWTTPVQHFMRTAATDTELCGQKIAAGDWLMLNYVAANHDPAQFPEPRKFDPTRPANRHLAFGAGSHQCLGLHLARLEMRVLLDVLLDRVDSLELAGEPKRVNSTFVGGFKSLPMRWKAA

CATH classification: 1.10.630.10

Solvent-accessible surface area: 17572 Å² total; per-residue (Å²): 148,48,100,12,77,77,74,14,10,148,6,0,34,50,55,137,9,1,17,72,16,102,56,0,4,83,65,0,55,68,7,18,84,150,17,37,4,0,42,2,75,17,120,109,83,73,3,54,46,1,6,0,0,0,12,24,74,0,0,33,109,0,1,134,55,34,88,16,5,38,2,53,67,49,10,4,48,10,30,87,80,115,31,44,126,59,17,79,71,23,48,75,46,38,25,12,39,12,60,3,16,28,23,11,28,80,106,84,5,55,61,6,32,155,42,0,66,119,15,14,94,65,186,40,2,57,180,12,69,48,72,4,88,157,16,0,48,79,0,0,78,74,0,42,69,50,40,116,90,20,43,0,10,67,38,0,0,40,23,0,0,0,30,1,5,10,86,4,1,24,10,41,113,128,28,49,91,126,1,66,69,1,4,76,119,23,48,46,90,176,118,18,124,105,28,37,34,12,21,31,112,15,19,168,62,0,23,40,34,0,48,71,46,92,198,88,90,65,121,13,0,0,14,43,1,3,71,11,98,23,106,68,108,99,15,61,84,144,23,1,0,0,8,0,4,30,15,1,26,56,19,2,36,20,7,13,3,3,0,0,0,0,0,3,6,0,6,121,60,87,104,6,9,57,130,0,57,96,60,65,130,73,4,71,23,0,2,7,4,0,3,3,40,0,0,7,24,0,0,34,0,10,6,2,51,72,103,32,104,6,51,63,34,152,2,52,57,37,32,11,0,0,0,0,10,0,0,0,0,4,5,80,86,97,12,102,112,19,79,100,38,28,30,117,26,99,58,92,148,23,1,7,30,8,11,29,50,28,70,48,32,19,19,58,10,14,35,12,4,0,93,15,0,0,26,1,0,0,70,60,0,82,37,9,77,45,23,42,123,39,97,25,38,56,7,21,59,23,5,2,21,115,29,0,35,0,97,2,73,60,89

Secondary structure (DSSP, 8-state):
--B--HHHHHHHT-HHHHHH-HHHHHHHHHHHHH-SEEEE--TT-SS--EEEE-SHHHHHHHHH-TTTEESSSS-SS---HHHHHHHHHHHTS-S-SS--GGG--TTHHHHHHHHHHTTTSHHHHGGGHHHHHHHHHHHHHHHHHT-SEEEHIIIIITHHHHHHHHHHTT--GGGHHHHHIIIIIIS---HHHHHHHHHHHHHHHHHHHHHHHHHS--SSHHHHHHT-EETTEEPPHHHHHHHHHHHHHHHSHHHHHHHHHHHHHHHH-HHHHHHHHH-GGGHHHHHHHHHHHH-SB-EEEEEESSSEEETTEEE-TT-EEEEEHHHHHT-TTTSSSTTS--TTSPTT-SSTT--STT--TTHHHHHHHHHHHHHHHHHHEEEEEESS--EE---SSB--EEE-EEEEEE-

Radius of gyration: 20.97 Å; Cα contacts (8 Å, |Δi|>4): 715; chains: 1; bounding box: 52×52×55 Å

B-factor: mean 27.72, std 7.93, range [13.36, 69.89]